Protein AF-A0A369XX04-F1 (afdb_monomer_lite)

Secondary structure (DSSP, 8-state):
----HHHHHHHHHHHHHHHHHHHHHSPTT-HHHHHHHHHHHHHHHHHHHHHHHHHHHHHH-TTTTBS---HHHHHHHHHHHHTT-S-GGGSTTGGG-PBP-HHHHHHIIIIIS-----HHHHHHHHHHHHHHHHHHHS-----HHHHHHHHTTHHHHHHHHHHHHHGGG---SSTHHHHHHHHHHHHHHHHHTT-HHHHHHHHHHHHHHHHHT----TTEEEEE--HHHHHHHHHHHHTTTPPEEEEETTS-EEEEEEEEEE-SSSEEEEEETTTTEEEEEEEEEEEEEE--TTSSBPPEEEEEEPP-HHHHHHTTTT-EE-TTS-EEEEEEEETTTTEEE--HHHHHHHHHHHHH-TT--PPSEEEEEEE-S-EEEEEEEETTSB-TT-TTHHHHTTTS-HHHHHHHHHTT-

Foldseek 3Di:
DDAALQRQLQVLLLQLVVLVVVLLPDDPPPPPSNVVSLLSNLQSNLSSLQSLLLVLLCVVPVVLFFPDCDPLVVVLVVQCVVVVPPDSCPGPSVVVTHTDDQVSSVCCCCPVVVDDDDPLLVVLSVVSVVVNCCSVPHPDDDDPVVSVVSVQCNLLLSLLVSCVSVPLSRDGSACQSVCVVCVVVLLVLCVVVVLVVLNVLSVLQNVLCNVLSNDHRAQAKDKFQDPVSLVSSVVSNLVDQFAKWKQFLVGDIARGWNDWDDPDPFKIWTAGPVQLEIEMAGFGIWMWGHHGSNALAWTKIWTWGAAQVVVCVVQVPAWDQDPVRWTKAKWKQAPVVRDIDSPRVVVCVLVCCVVPVPPDDRGDMGMYMYTRHTFRTMMMTGPPGDHPPCPCVSVVCRVPHPSRVSVVSSVVD

Radius of gyration: 26.52 Å; chains: 1; bounding box: 66×39×88 Å

Structure (mmCIF, N/CA/C/O backbone):
data_AF-A0A369XX04-F1
#
_entry.id   AF-A0A369XX04-F1
#
loop_
_atom_site.group_PDB
_atom_site.id
_atom_site.type_symbol
_atom_site.label_atom_id
_atom_site.label_alt_id
_atom_site.label_comp_id
_atom_site.label_asym_id
_atom_site.label_entity_id
_atom_site.label_seq_id
_atom_site.pdbx_PDB_ins_code
_atom_site.Cartn_x
_atom_site.Cartn_y
_atom_site.Cartn_z
_atom_site.occupancy
_atom_site.B_iso_or_equiv
_atom_site.auth_seq_id
_atom_site.auth_comp_id
_atom_site.auth_asym_id
_atom_site.auth_atom_id
_atom_site.pdbx_PDB_model_num
ATOM 1 N N . MET A 1 1 ? -19.950 14.919 29.749 1.00 70.44 1 MET A N 1
ATOM 2 C CA . MET A 1 1 ? -19.488 14.384 28.456 1.00 70.44 1 MET A CA 1
ATOM 3 C C . MET A 1 1 ? -19.490 12.869 28.565 1.00 70.44 1 MET A C 1
ATOM 5 O O . MET A 1 1 ? -19.047 12.365 29.591 1.00 70.44 1 MET A O 1
ATOM 9 N N . GLU A 1 2 ? -20.066 12.172 27.591 1.00 80.75 2 GLU A N 1
ATOM 10 C CA . GLU A 1 2 ? -20.037 10.709 27.475 1.00 80.75 2 GLU A CA 1
ATOM 11 C C . GLU A 1 2 ? -19.255 10.389 26.202 1.00 80.75 2 GLU A C 1
ATOM 13 O O . GLU A 1 2 ? -19.481 11.049 25.194 1.00 80.75 2 GLU A O 1
ATOM 18 N N . ILE A 1 3 ? -18.305 9.459 26.286 1.00 84.81 3 ILE A N 1
ATOM 19 C CA . ILE A 1 3 ? -17.488 9.005 25.157 1.00 84.81 3 ILE A CA 1
ATOM 20 C C . ILE A 1 3 ? -17.591 7.482 25.148 1.00 84.81 3 ILE A C 1
ATOM 22 O O . ILE A 1 3 ? -17.383 6.836 26.181 1.00 84.81 3 ILE A O 1
ATOM 26 N N . THR A 1 4 ? -17.980 6.915 24.014 1.00 89.19 4 THR A N 1
ATOM 27 C CA . THR A 1 4 ? -18.078 5.465 23.826 1.00 89.19 4 THR A CA 1
ATOM 28 C C . THR A 1 4 ? -16.695 4.829 23.651 1.00 89.19 4 THR A C 1
ATOM 30 O O . THR A 1 4 ? -15.701 5.519 23.427 1.00 89.19 4 THR A O 1
ATOM 33 N N . PHE A 1 5 ? -16.606 3.494 23.745 1.00 88.88 5 PHE A N 1
ATOM 34 C CA . PHE A 1 5 ? -15.356 2.796 23.414 1.00 88.88 5 PHE A CA 1
ATOM 35 C C . PHE A 1 5 ? -14.937 3.080 21.969 1.00 88.88 5 PHE A C 1
ATOM 37 O O . PHE A 1 5 ? -13.783 3.413 21.741 1.00 88.88 5 PHE A O 1
ATOM 44 N N . LEU A 1 6 ? -15.878 3.024 21.025 1.00 93.19 6 LEU A N 1
ATOM 45 C CA . LEU A 1 6 ? -15.615 3.292 19.616 1.00 93.19 6 LEU A CA 1
ATOM 46 C C . LEU A 1 6 ? -15.022 4.690 19.397 1.00 93.19 6 LEU A C 1
ATOM 48 O O . LEU A 1 6 ? -13.931 4.809 18.846 1.00 93.19 6 LEU A O 1
ATOM 52 N N . GLU A 1 7 ? -15.687 5.737 19.896 1.00 92.62 7 GLU A N 1
ATOM 53 C CA . GLU A 1 7 ? -15.216 7.122 19.749 1.00 92.62 7 GLU A CA 1
ATOM 54 C C . GLU A 1 7 ? -13.836 7.329 20.387 1.00 92.62 7 GLU A C 1
ATOM 56 O O . GLU A 1 7 ? -12.967 7.950 19.781 1.00 92.62 7 GLU A O 1
ATOM 61 N N . ASN A 1 8 ? -13.607 6.777 21.585 1.00 93.19 8 ASN A N 1
ATOM 62 C CA . ASN A 1 8 ? -12.323 6.906 22.278 1.00 93.19 8 ASN A CA 1
ATOM 63 C C . ASN A 1 8 ? -11.192 6.151 21.559 1.00 93.19 8 ASN A C 1
ATOM 65 O O . ASN A 1 8 ? -10.052 6.614 21.521 1.00 93.19 8 ASN A O 1
ATOM 69 N N . GLY A 1 9 ? -11.506 4.981 21.002 1.00 94.50 9 GLY A N 1
ATOM 70 C CA . GLY A 1 9 ? -10.568 4.160 20.246 1.00 94.50 9 GLY A CA 1
ATOM 71 C C . GLY A 1 9 ? -10.144 4.834 18.945 1.00 94.50 9 GLY A C 1
ATOM 72 O O . GLY A 1 9 ? -8.946 4.960 18.697 1.00 94.50 9 GLY A O 1
ATOM 73 N N . ILE A 1 10 ? -11.115 5.334 18.170 1.00 93.62 10 ILE A N 1
ATOM 74 C CA . ILE A 1 10 ? -10.869 6.074 16.923 1.00 93.62 10 ILE A CA 1
ATOM 75 C C . ILE A 1 10 ? -10.056 7.342 17.201 1.00 93.62 10 ILE A C 1
ATOM 77 O O . ILE A 1 10 ? -9.035 7.553 16.553 1.00 93.62 10 ILE A O 1
ATOM 81 N N . ASP A 1 11 ? -10.455 8.160 18.181 1.00 93.62 11 ASP A N 1
ATOM 82 C CA . ASP A 1 11 ? -9.743 9.402 18.522 1.00 93.62 11 ASP A CA 1
ATOM 83 C C . ASP A 1 11 ? -8.280 9.135 18.915 1.00 93.62 11 ASP A C 1
ATOM 85 O O . ASP A 1 11 ? -7.365 9.819 18.453 1.00 93.62 11 ASP A O 1
ATOM 89 N N . SER A 1 12 ? -8.037 8.094 19.715 1.00 95.31 12 SER A N 1
ATOM 90 C CA . SER A 1 12 ? -6.679 7.704 20.109 1.00 95.31 12 SER A CA 1
ATOM 91 C C . SER A 1 12 ? -5.861 7.221 18.912 1.00 95.31 12 SER A C 1
ATOM 93 O O . SER A 1 12 ? -4.722 7.645 18.728 1.00 95.31 12 SER A O 1
ATOM 95 N N . LEU A 1 13 ? -6.445 6.385 18.053 1.00 94.31 13 LEU A N 1
ATOM 96 C CA . LEU A 1 13 ? -5.760 5.884 16.867 1.00 94.31 13 LEU A CA 1
ATOM 97 C C . LEU A 1 13 ? -5.417 7.023 15.888 1.00 94.31 13 LEU A C 1
ATOM 99 O O . LEU A 1 13 ? -4.284 7.104 15.414 1.00 94.31 13 LEU A O 1
ATOM 103 N N . GLN A 1 14 ? -6.347 7.958 15.667 1.00 92.94 14 GLN A N 1
ATOM 104 C CA . GLN A 1 14 ? -6.144 9.153 14.839 1.00 92.94 14 GLN A CA 1
ATOM 105 C C . GLN A 1 14 ? -5.035 10.057 15.379 1.00 92.94 14 GLN A C 1
ATOM 107 O O . GLN A 1 14 ? -4.199 10.532 14.610 1.00 92.94 14 GLN A O 1
ATOM 112 N N . LYS A 1 15 ? -4.983 10.278 16.699 1.00 94.00 15 LYS A N 1
ATOM 113 C CA . LYS A 1 15 ? -3.892 11.033 17.333 1.00 94.00 15 LYS A CA 1
ATOM 114 C C . LYS A 1 15 ? -2.543 10.372 17.095 1.00 94.00 15 LYS A C 1
ATOM 116 O O . LYS A 1 15 ? -1.593 11.055 16.729 1.00 94.00 15 LYS A O 1
ATOM 121 N N . GLY A 1 16 ? -2.475 9.053 17.252 1.00 93.44 16 GLY A N 1
ATOM 122 C CA . GLY A 1 16 ? -1.255 8.298 17.002 1.00 93.44 16 GLY A CA 1
ATOM 123 C C . GLY A 1 16 ? -0.792 8.373 15.546 1.00 93.44 16 GLY A C 1
ATOM 124 O O . GLY A 1 16 ? 0.386 8.603 15.286 1.00 93.44 16 GLY A O 1
ATOM 125 N N . PHE A 1 17 ? -1.724 8.269 14.597 1.00 89.88 17 PHE A N 1
ATOM 126 C CA . PHE A 1 17 ? -1.433 8.428 13.172 1.00 89.88 17 PHE A CA 1
ATOM 127 C C . PHE A 1 17 ? -0.951 9.840 12.829 1.00 89.88 17 PHE A C 1
ATOM 129 O O . PHE A 1 17 ? 0.031 10.014 12.110 1.00 89.88 17 PHE A O 1
ATOM 136 N N . LYS A 1 18 ? -1.598 10.863 13.394 1.00 90.00 18 LYS A N 1
ATOM 137 C CA . LYS A 1 18 ? -1.183 12.255 13.229 1.00 90.00 18 LYS A CA 1
ATOM 138 C C . LYS A 1 18 ? 0.243 12.479 13.738 1.00 90.00 18 LYS A C 1
ATOM 140 O O . LYS A 1 18 ? 1.040 13.069 13.017 1.00 90.00 18 LYS A O 1
ATOM 145 N N . SER A 1 19 ? 0.582 11.968 14.923 1.00 91.44 19 SER A N 1
ATOM 146 C CA . SER A 1 19 ? 1.944 12.055 15.466 1.00 91.44 19 SER A CA 1
ATOM 147 C C . SER A 1 19 ? 2.976 11.350 14.579 1.00 91.44 19 SER A C 1
ATOM 149 O O . SER A 1 19 ? 4.084 11.860 14.414 1.00 91.44 19 SER A O 1
ATOM 151 N N . LEU A 1 20 ? 2.619 10.218 13.961 1.00 89.75 20 LEU A N 1
ATOM 152 C CA . LEU A 1 20 ? 3.497 9.520 13.018 1.00 89.75 20 LEU A CA 1
ATOM 153 C C . LEU A 1 20 ? 3.725 10.340 11.742 1.00 89.75 20 LEU A C 1
ATOM 155 O O . LEU A 1 20 ? 4.869 10.525 11.338 1.00 89.75 20 LEU A O 1
ATOM 159 N N . ASN A 1 21 ? 2.662 10.895 11.159 1.00 85.19 21 ASN A N 1
ATOM 160 C CA . ASN A 1 21 ? 2.768 11.752 9.976 1.00 85.19 21 ASN A CA 1
ATOM 161 C C . ASN A 1 21 ? 3.596 13.012 10.258 1.00 85.19 21 ASN A C 1
ATOM 163 O O . ASN A 1 21 ? 4.432 13.402 9.447 1.00 85.19 21 ASN A O 1
ATOM 167 N N . GLU A 1 22 ? 3.389 13.643 11.416 1.00 87.19 22 GLU A N 1
ATOM 168 C CA . GLU A 1 22 ? 4.193 14.787 11.853 1.00 87.19 22 GLU A CA 1
ATOM 169 C C . GLU A 1 22 ? 5.666 14.396 12.006 1.00 87.19 22 GLU A C 1
ATOM 171 O O . GLU A 1 22 ? 6.537 15.136 11.553 1.00 87.19 22 GLU A O 1
ATOM 176 N N . TYR A 1 23 ? 5.963 13.218 12.566 1.00 86.44 23 TYR A N 1
ATOM 177 C CA . TYR A 1 23 ? 7.332 12.706 12.655 1.00 86.44 23 TYR A CA 1
ATOM 178 C C . TYR A 1 23 ? 7.975 12.550 11.270 1.00 86.44 23 TYR A C 1
ATOM 180 O O . TYR A 1 23 ? 9.098 13.017 11.059 1.00 86.44 23 TYR A O 1
ATOM 188 N N . GLU A 1 24 ? 7.263 11.948 10.315 1.00 80.69 24 GLU A N 1
ATOM 189 C CA . GLU A 1 24 ? 7.768 11.731 8.957 1.00 80.69 24 GLU A CA 1
ATOM 190 C C . GLU A 1 24 ? 8.077 13.045 8.231 1.00 80.69 24 GLU A C 1
ATOM 192 O O . GLU A 1 24 ? 8.976 13.083 7.389 1.00 80.69 24 GLU A O 1
ATOM 197 N N . GLN A 1 25 ? 7.379 14.135 8.553 1.00 78.00 25 GLN A N 1
ATOM 198 C CA . GLN A 1 25 ? 7.584 15.449 7.936 1.00 78.00 25 GLN A CA 1
ATOM 199 C C . GLN A 1 25 ? 8.830 16.191 8.448 1.00 78.00 25 GLN A C 1
ATOM 201 O O . GLN A 1 25 ? 9.303 17.114 7.779 1.00 78.00 25 GLN A O 1
ATOM 206 N N . ILE A 1 26 ? 9.399 15.803 9.593 1.00 79.25 26 ILE A N 1
ATOM 207 C CA . ILE A 1 26 ? 10.545 16.510 10.176 1.00 79.25 26 ILE A CA 1
ATOM 208 C C . ILE A 1 26 ? 11.844 16.147 9.439 1.00 79.25 26 ILE A C 1
ATOM 210 O O . ILE A 1 26 ? 12.286 14.993 9.426 1.00 79.25 26 ILE A O 1
ATOM 214 N N . ARG A 1 27 ? 12.523 17.169 8.900 1.00 65.44 27 ARG A N 1
ATOM 215 C CA . ARG A 1 27 ? 13.837 17.044 8.242 1.00 65.44 27 ARG A CA 1
ATOM 216 C C . ARG A 1 27 ? 14.914 16.500 9.193 1.00 65.44 27 ARG A C 1
ATOM 218 O O . ARG A 1 27 ? 14.818 16.610 10.416 1.00 65.44 27 ARG A O 1
ATOM 225 N N . GLU A 1 28 ? 15.956 15.882 8.646 1.00 58.34 28 GLU A N 1
ATOM 226 C CA . GLU A 1 28 ? 17.110 15.438 9.438 1.00 58.34 28 GLU A CA 1
ATOM 227 C C . GLU A 1 28 ? 17.780 16.635 10.148 1.00 58.34 28 GLU A C 1
ATOM 229 O O . GLU A 1 28 ? 18.078 17.645 9.515 1.00 58.34 28 GLU A O 1
ATOM 234 N N . GLY A 1 29 ? 17.979 16.542 11.473 1.00 56.38 29 GLY A N 1
ATOM 235 C CA . GLY A 1 29 ? 18.641 17.574 12.294 1.00 56.38 29 GLY A CA 1
ATOM 236 C C . GLY A 1 29 ? 17.810 18.167 13.446 1.00 56.38 29 GLY A C 1
ATOM 237 O O . GLY A 1 29 ? 18.384 18.680 14.407 1.00 56.38 29 GLY A O 1
ATOM 238 N N . GLU A 1 30 ? 16.477 18.049 13.430 1.00 59.41 30 GLU A N 1
ATOM 239 C CA . GLU A 1 30 ? 15.591 18.549 14.501 1.00 59.41 30 GLU A CA 1
ATOM 240 C C . GLU A 1 30 ? 15.274 17.458 15.548 1.00 59.41 30 GLU A C 1
ATOM 242 O O . GLU A 1 30 ? 14.186 16.890 15.598 1.00 59.41 30 GLU A O 1
ATOM 247 N N . ASN A 1 31 ? 16.252 17.122 16.395 1.00 61.59 31 ASN A N 1
ATOM 248 C CA . ASN A 1 31 ? 16.227 15.857 17.151 1.00 61.59 31 ASN A CA 1
ATOM 249 C C . ASN A 1 31 ? 15.277 15.773 18.361 1.00 61.59 31 ASN A C 1
ATOM 251 O O . ASN A 1 31 ? 14.826 14.680 18.692 1.00 61.59 31 ASN A O 1
ATOM 255 N N . LYS A 1 32 ? 14.974 16.865 19.078 1.00 62.94 32 LYS A N 1
ATOM 256 C CA . LYS A 1 32 ? 14.253 16.731 20.367 1.00 62.94 32 LYS A CA 1
ATOM 257 C C . LYS A 1 32 ? 12.754 16.466 20.219 1.00 62.94 32 LYS A C 1
ATOM 259 O O . LYS A 1 32 ? 12.211 15.711 21.016 1.00 62.94 32 LYS A O 1
ATOM 264 N N . ASN A 1 33 ? 12.097 17.041 19.213 1.00 73.25 33 ASN A N 1
ATOM 265 C CA . ASN A 1 33 ? 10.654 16.855 19.018 1.00 73.25 33 ASN A CA 1
ATOM 266 C C . ASN A 1 33 ? 10.317 15.498 18.379 1.00 73.25 33 ASN A C 1
ATOM 268 O O . ASN A 1 33 ? 9.265 14.940 18.677 1.00 73.25 33 ASN A O 1
ATOM 272 N N . LYS A 1 34 ? 11.233 14.920 17.585 1.00 80.56 34 LYS A N 1
ATOM 273 C CA . LYS A 1 34 ? 11.054 13.612 16.930 1.00 80.56 34 LYS A CA 1
ATOM 274 C C . LYS A 1 34 ? 10.765 12.480 17.912 1.00 80.56 34 LYS A C 1
ATOM 276 O O . LYS A 1 34 ? 9.828 11.714 17.711 1.00 80.56 34 LYS A O 1
ATOM 281 N N . PHE A 1 35 ? 11.534 12.404 18.998 1.00 81.12 35 PHE A N 1
ATOM 282 C CA . PHE A 1 35 ? 11.349 11.358 20.003 1.00 81.12 35 PHE A CA 1
ATOM 283 C C . PHE A 1 35 ? 9.977 11.444 20.684 1.00 81.12 35 PHE A C 1
ATOM 285 O O . PHE A 1 35 ? 9.322 10.422 20.876 1.00 81.12 35 PHE A O 1
ATOM 292 N N . PHE A 1 36 ? 9.529 12.655 21.036 1.00 85.75 36 PHE A N 1
ATOM 293 C CA . PHE A 1 36 ? 8.216 12.839 21.657 1.00 85.75 36 PHE A CA 1
ATOM 294 C C . PHE A 1 36 ? 7.084 12.453 20.707 1.00 85.75 36 PHE A C 1
ATOM 296 O O . PHE A 1 36 ? 6.158 11.781 21.145 1.00 85.75 36 PHE A O 1
ATOM 303 N N . LEU A 1 37 ? 7.207 12.766 19.415 1.00 89.56 37 LEU A N 1
ATOM 304 C CA . LEU A 1 37 ? 6.235 12.334 18.412 1.00 89.56 37 LEU A CA 1
ATOM 305 C C . LEU A 1 37 ? 6.173 10.811 18.295 1.00 89.56 37 LEU A C 1
ATOM 307 O O . LEU A 1 37 ? 5.086 10.257 18.370 1.00 89.56 37 LEU A O 1
ATOM 311 N N . LEU A 1 38 ? 7.310 10.113 18.204 1.00 88.75 38 LEU A N 1
ATOM 312 C CA . LEU A 1 38 ? 7.316 8.642 18.165 1.00 88.75 38 LEU A CA 1
ATOM 313 C C . LEU A 1 38 ? 6.755 8.014 19.446 1.00 88.75 38 LEU A C 1
ATOM 315 O O . LEU A 1 38 ? 6.043 7.008 19.394 1.00 88.75 38 LEU A O 1
ATOM 319 N N . LYS A 1 39 ? 7.047 8.612 20.603 1.00 89.88 39 LYS A N 1
ATOM 320 C CA . LYS A 1 39 ? 6.454 8.210 21.880 1.00 89.88 39 LYS A CA 1
ATOM 321 C C . LYS A 1 39 ? 4.934 8.367 21.856 1.00 89.88 39 LYS A C 1
ATOM 323 O O . LYS A 1 39 ? 4.229 7.430 22.231 1.00 89.88 39 LYS A O 1
ATOM 328 N N . ASP A 1 40 ? 4.442 9.521 21.420 1.00 92.25 40 ASP A N 1
ATOM 329 C CA . ASP A 1 40 ? 3.011 9.799 21.332 1.00 92.25 40 ASP A CA 1
ATOM 330 C C . ASP A 1 40 ? 2.340 8.860 20.326 1.00 92.25 40 ASP A C 1
ATOM 332 O O . ASP A 1 40 ? 1.287 8.303 20.629 1.00 92.25 40 ASP A O 1
ATOM 336 N N . THR A 1 41 ? 2.984 8.584 19.192 1.00 93.62 41 THR A N 1
ATOM 337 C CA . THR A 1 41 ? 2.561 7.574 18.217 1.00 93.62 41 THR A CA 1
ATOM 338 C C . THR A 1 41 ? 2.356 6.215 18.882 1.00 93.62 41 THR A C 1
ATOM 340 O O . THR A 1 41 ? 1.266 5.651 18.805 1.00 93.62 41 THR A O 1
ATOM 343 N N . ILE A 1 42 ? 3.363 5.695 19.590 1.00 94.25 42 ILE A N 1
ATOM 344 C CA . ILE A 1 42 ? 3.289 4.373 20.230 1.00 94.25 42 ILE A CA 1
ATOM 345 C C . ILE A 1 42 ? 2.191 4.329 21.294 1.00 94.25 42 ILE A C 1
ATOM 347 O O . ILE A 1 42 ? 1.386 3.398 21.300 1.00 94.25 42 ILE A O 1
ATOM 351 N N . ILE A 1 43 ? 2.129 5.329 22.177 1.00 94.94 43 ILE A N 1
ATOM 352 C CA . ILE A 1 43 ? 1.146 5.371 23.268 1.00 94.94 43 ILE A CA 1
ATOM 353 C C . ILE A 1 43 ? -0.278 5.441 22.712 1.00 94.94 43 ILE A C 1
ATOM 355 O O . ILE A 1 43 ? -1.143 4.670 23.136 1.00 94.94 43 ILE A O 1
ATOM 359 N N . ASN A 1 44 ? -0.518 6.345 21.763 1.00 96.44 44 ASN A N 1
ATOM 360 C CA . ASN A 1 44 ? -1.848 6.593 21.222 1.00 96.44 44 ASN A CA 1
ATOM 361 C C . ASN A 1 44 ? -2.326 5.440 20.329 1.00 96.44 44 ASN A C 1
ATOM 363 O O . ASN A 1 44 ? -3.471 5.014 20.472 1.00 96.44 44 ASN A O 1
ATOM 367 N N . ILE A 1 45 ? -1.460 4.865 19.481 1.00 96.56 45 ILE A N 1
ATOM 368 C CA . ILE A 1 45 ? -1.819 3.702 18.650 1.00 96.56 45 ILE A CA 1
ATOM 369 C C . ILE A 1 45 ? -2.082 2.478 19.525 1.00 96.56 45 ILE A C 1
ATOM 371 O O . ILE A 1 45 ? -3.105 1.818 19.353 1.00 96.56 45 ILE A O 1
ATOM 375 N N . HIS A 1 46 ? -1.212 2.191 20.499 1.00 97.19 46 HIS A N 1
ATOM 376 C CA . HIS A 1 46 ? -1.429 1.082 21.429 1.00 97.19 46 HIS A CA 1
ATOM 377 C C . HIS A 1 46 ? -2.769 1.230 22.155 1.00 97.19 46 HIS A C 1
ATOM 379 O O . HIS A 1 46 ? -3.546 0.278 22.231 1.00 97.19 46 HIS A O 1
ATOM 385 N N . HIS A 1 47 ? -3.058 2.421 22.689 1.00 96.81 47 HIS A N 1
ATOM 386 C CA . HIS A 1 47 ? -4.316 2.674 23.383 1.00 96.81 47 HIS A CA 1
ATOM 387 C C . HIS A 1 47 ? -5.529 2.568 22.449 1.00 96.81 47 HIS A C 1
ATOM 389 O O . HIS A 1 47 ? -6.512 1.924 22.811 1.00 96.81 47 HIS A O 1
ATOM 395 N N . GLY A 1 48 ? -5.452 3.139 21.243 1.00 97.25 48 GLY A N 1
ATOM 396 C CA . GLY A 1 48 ? -6.509 3.044 20.236 1.00 97.25 48 GLY A CA 1
ATOM 397 C C . GLY A 1 48 ? -6.839 1.594 19.894 1.00 97.25 48 GLY A C 1
ATOM 398 O O . GLY A 1 48 ? -7.997 1.190 19.997 1.00 97.25 48 GLY A O 1
ATOM 399 N N . ILE A 1 49 ? -5.816 0.784 19.605 1.00 97.69 49 ILE A N 1
ATOM 400 C CA . ILE A 1 49 ? -5.972 -0.648 19.323 1.00 97.69 49 ILE A CA 1
ATOM 401 C C . ILE A 1 49 ? -6.584 -1.381 20.529 1.00 97.69 49 ILE A C 1
ATOM 403 O O . ILE A 1 49 ? -7.541 -2.129 20.352 1.00 97.69 49 ILE A O 1
ATOM 407 N N . GLU A 1 50 ? -6.109 -1.137 21.759 1.00 97.81 50 GLU A N 1
ATOM 408 C CA . GLU A 1 50 ? -6.677 -1.741 22.980 1.00 97.81 50 GLU A CA 1
ATOM 409 C C . GLU A 1 50 ? -8.185 -1.496 23.094 1.00 97.81 50 GLU A C 1
ATOM 411 O O . GLU A 1 50 ? -8.975 -2.404 23.361 1.00 97.81 50 GLU A O 1
ATOM 416 N N . ILE A 1 51 ? -8.581 -0.238 22.918 1.00 97.38 51 ILE A N 1
ATOM 417 C CA . ILE A 1 51 ? -9.953 0.207 23.109 1.00 97.38 51 ILE A CA 1
ATOM 418 C C . ILE A 1 51 ? -10.866 -0.334 22.006 1.00 97.38 51 ILE A C 1
ATOM 420 O O . ILE A 1 51 ? -11.977 -0.775 22.309 1.00 97.38 51 ILE A O 1
ATOM 424 N N . LEU A 1 52 ? -10.401 -0.358 20.757 1.00 97.75 52 LEU A N 1
ATOM 425 C CA . LEU A 1 52 ? -11.152 -0.924 19.636 1.00 97.75 52 LEU A CA 1
ATOM 426 C C . LEU A 1 52 ? -11.282 -2.449 19.753 1.00 97.75 52 LEU A C 1
ATOM 428 O O . LEU A 1 52 ? -12.372 -2.980 19.555 1.00 97.75 52 LEU A O 1
ATOM 432 N N . MET A 1 53 ? -10.239 -3.160 20.194 1.00 98.00 53 MET A N 1
ATOM 433 C CA . MET A 1 53 ? -10.348 -4.591 20.510 1.00 98.00 53 MET A CA 1
ATOM 434 C C . MET A 1 53 ? -11.377 -4.849 21.619 1.00 98.00 53 MET A C 1
ATOM 436 O O . MET A 1 53 ? -12.202 -5.753 21.507 1.00 98.00 53 MET A O 1
ATOM 440 N N . LYS A 1 54 ? -11.392 -4.022 22.674 1.00 97.25 54 LYS A N 1
ATOM 441 C CA . LYS A 1 54 ? -12.411 -4.098 23.737 1.00 97.25 54 LYS A CA 1
ATOM 442 C C . LYS A 1 54 ? -13.817 -3.807 23.229 1.00 97.25 54 LYS A C 1
ATOM 444 O O . LYS A 1 54 ? -14.768 -4.393 23.743 1.00 97.25 54 LYS A O 1
ATOM 449 N N . HIS A 1 55 ? -13.963 -2.906 22.263 1.00 96.44 55 HIS A N 1
ATOM 450 C CA . HIS A 1 55 ? -15.248 -2.645 21.630 1.00 96.44 55 HIS A CA 1
ATOM 451 C C . HIS A 1 55 ? -15.758 -3.882 20.888 1.00 96.44 55 HIS A C 1
ATOM 453 O O . HIS A 1 55 ? -16.881 -4.295 21.163 1.00 96.44 55 HIS A O 1
ATOM 459 N N . ILE A 1 56 ? -14.915 -4.520 20.071 1.00 97.31 56 ILE A N 1
ATOM 460 C CA . ILE A 1 56 ? -15.266 -5.762 19.365 1.00 97.31 56 ILE A CA 1
ATOM 461 C C . ILE A 1 56 ? -15.631 -6.864 20.368 1.00 97.31 56 ILE A C 1
ATOM 463 O O . ILE A 1 56 ? -16.699 -7.459 20.276 1.00 97.31 56 ILE A O 1
ATOM 467 N N . LEU A 1 57 ? -14.811 -7.076 21.406 1.00 97.31 57 LEU A N 1
ATOM 468 C CA . LEU A 1 57 ? -15.109 -8.061 22.454 1.00 97.31 57 LEU A CA 1
ATOM 469 C C . LEU A 1 57 ? -16.451 -7.805 23.143 1.00 97.31 57 LEU A C 1
ATOM 471 O O . LEU A 1 57 ? -17.150 -8.751 23.490 1.00 97.31 57 LEU A O 1
ATOM 475 N N . LYS A 1 58 ? -16.799 -6.537 23.385 1.00 94.69 58 LYS A N 1
ATOM 476 C CA . LYS A 1 58 ? -18.072 -6.162 24.008 1.00 94.69 58 LYS A CA 1
ATOM 477 C C . LYS A 1 58 ? -19.260 -6.521 23.116 1.00 94.69 58 LYS A C 1
ATOM 479 O O . LYS A 1 58 ? -20.293 -6.915 23.661 1.00 94.69 58 LYS A O 1
ATOM 484 N N . ASP A 1 59 ? -19.110 -6.341 21.809 1.00 93.94 59 ASP A N 1
ATOM 485 C CA . ASP A 1 59 ? -20.159 -6.600 20.825 1.00 93.94 59 ASP A CA 1
ATOM 486 C C . ASP A 1 59 ? -20.361 -8.108 20.621 1.00 93.9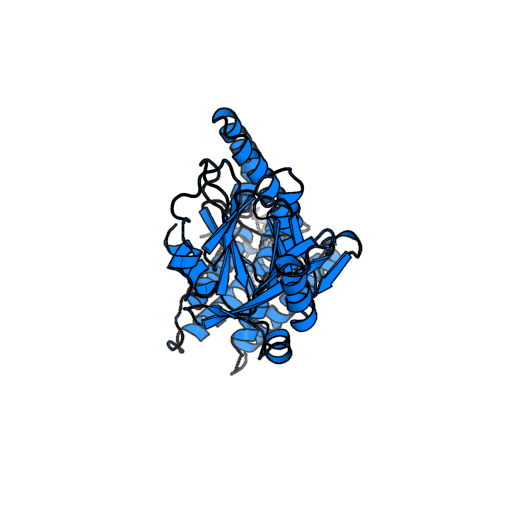4 59 ASP A C 1
ATOM 488 O O . ASP A 1 59 ? -21.505 -8.557 20.569 1.00 93.94 59 ASP A O 1
ATOM 492 N N . GLU A 1 60 ? -19.281 -8.896 20.665 1.00 94.81 60 GLU A N 1
ATOM 493 C CA . GLU A 1 60 ? -19.333 -10.366 20.736 1.00 94.81 60 GLU A CA 1
ATOM 494 C C . GLU A 1 60 ? -19.995 -10.851 22.034 1.00 94.81 60 GLU A C 1
ATOM 496 O O . GLU A 1 60 ? -20.927 -11.661 22.051 1.00 94.81 60 GLU A O 1
ATOM 501 N N . SER A 1 61 ? -19.524 -10.347 23.176 1.00 93.56 61 SER A N 1
ATOM 502 C CA . SER A 1 61 ? -20.144 -10.606 24.467 1.00 93.56 61 SER A CA 1
ATOM 503 C C . SER A 1 61 ? -19.721 -9.574 25.514 1.00 93.56 61 SER A C 1
ATOM 505 O O . SER A 1 61 ? -18.536 -9.468 25.846 1.00 93.56 61 SER A O 1
ATOM 507 N N . PRO A 1 62 ? -20.672 -8.911 26.201 1.00 89.56 62 PRO A N 1
ATOM 508 C CA . PRO A 1 62 ? -20.352 -7.916 27.223 1.00 89.56 62 PRO A CA 1
ATOM 509 C C . PRO A 1 62 ? -19.474 -8.422 28.374 1.00 89.56 62 PRO A C 1
ATOM 511 O O . PRO A 1 62 ? -18.950 -7.605 29.122 1.00 89.56 62 PRO A O 1
ATOM 514 N N . TYR A 1 63 ? -19.338 -9.739 28.563 1.00 91.31 63 TYR A N 1
ATOM 515 C CA . TYR A 1 63 ? -18.514 -10.335 29.616 1.00 91.31 63 TYR A CA 1
ATOM 516 C C . TYR A 1 63 ? -17.033 -10.456 29.247 1.00 91.31 63 TYR A C 1
ATOM 518 O O . TYR A 1 63 ? -16.191 -10.518 30.144 1.00 91.31 63 TYR A O 1
ATOM 526 N N . LEU A 1 64 ? -16.705 -10.460 27.953 1.00 95.06 64 LEU A N 1
ATOM 527 C CA . LEU A 1 64 ? -15.340 -10.661 27.469 1.00 95.06 64 LEU A CA 1
ATOM 528 C C . LEU A 1 64 ? -14.420 -9.471 27.744 1.00 95.06 64 LEU A C 1
ATOM 530 O O . LEU A 1 64 ? -13.204 -9.628 27.703 1.00 95.06 64 LEU A O 1
ATOM 534 N N . ILE A 1 65 ? -14.967 -8.303 28.084 1.00 94.56 65 ILE A N 1
ATOM 535 C CA . ILE A 1 65 ? -14.164 -7.112 28.388 1.00 94.56 65 ILE A CA 1
ATOM 536 C C . ILE A 1 65 ? -13.629 -7.076 29.819 1.00 94.56 65 ILE A C 1
ATOM 538 O O . ILE A 1 65 ? -12.799 -6.222 30.122 1.00 94.56 65 ILE A O 1
ATOM 542 N N . TYR A 1 66 ? -14.100 -7.946 30.718 1.00 94.50 66 TYR A N 1
ATOM 543 C CA . TYR A 1 66 ? -13.671 -7.941 32.119 1.00 94.50 66 TYR A CA 1
ATOM 544 C C . TYR A 1 66 ? -12.529 -8.924 32.336 1.00 94.50 66 TYR A C 1
ATOM 546 O O . TYR A 1 66 ? -12.596 -10.066 31.875 1.00 94.50 66 TYR A O 1
ATOM 554 N N . SER A 1 67 ? -11.509 -8.513 33.090 1.00 91.69 67 SER A N 1
ATOM 555 C CA . SER A 1 67 ? -10.405 -9.413 33.442 1.00 91.69 67 SER A CA 1
ATOM 556 C C . SER A 1 67 ? -10.926 -10.617 34.235 1.00 91.69 67 SER A C 1
ATOM 558 O O . SER A 1 67 ? -10.610 -11.758 33.907 1.00 91.69 67 SER A O 1
ATOM 560 N N . GLN A 1 68 ? -11.818 -10.376 35.205 1.00 90.44 68 GLN A N 1
ATOM 561 C CA . GLN A 1 68 ? -12.512 -11.406 35.981 1.00 90.44 68 GLN A CA 1
ATOM 562 C C . GLN A 1 68 ? -13.969 -11.022 36.282 1.00 90.44 68 GLN A C 1
ATOM 564 O O . GLN A 1 68 ? -14.283 -9.861 36.544 1.00 90.44 68 GLN A O 1
ATOM 569 N N . ILE A 1 69 ? -14.869 -12.015 36.324 1.00 91.31 69 ILE A N 1
ATOM 570 C CA . ILE A 1 69 ? -16.270 -11.829 36.748 1.00 91.31 69 ILE A CA 1
ATOM 571 C C . ILE A 1 69 ? -16.364 -11.951 38.277 1.00 91.31 69 ILE A C 1
ATOM 573 O O . ILE A 1 69 ? -16.872 -12.929 38.840 1.00 91.31 69 ILE A O 1
ATOM 577 N N . ASP A 1 70 ? -15.839 -10.938 38.958 1.00 91.94 70 ASP A N 1
ATOM 578 C CA . ASP A 1 70 ? -15.751 -10.873 40.413 1.00 91.94 70 ASP A CA 1
ATOM 579 C C . ASP A 1 70 ? -17.053 -10.360 41.077 1.00 91.94 70 ASP A C 1
ATOM 581 O O . ASP A 1 70 ? -18.112 -10.202 40.455 1.00 91.94 70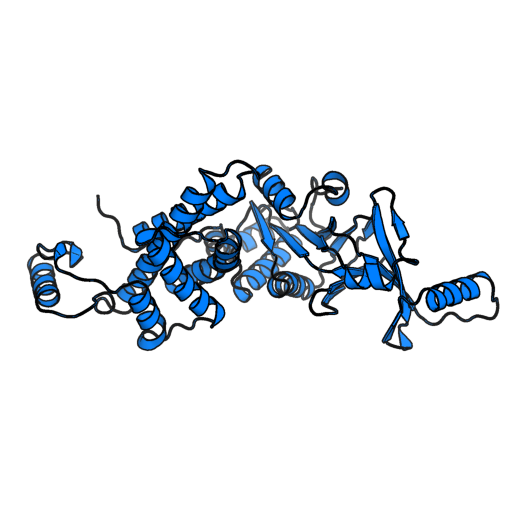 ASP A O 1
ATOM 585 N N . ARG A 1 71 ? -16.999 -10.104 42.391 1.00 92.94 71 ARG A N 1
ATOM 586 C CA . ARG A 1 71 ? -18.132 -9.531 43.135 1.00 92.94 71 ARG A CA 1
ATOM 587 C C . ARG A 1 71 ? -18.483 -8.115 42.665 1.00 92.94 71 ARG A C 1
ATOM 589 O O . ARG A 1 71 ? -19.666 -7.766 42.697 1.00 92.94 71 ARG A O 1
ATOM 596 N N . ASN A 1 72 ? -17.503 -7.312 42.251 1.00 93.12 72 ASN A N 1
ATOM 597 C CA . ASN A 1 72 ? -17.723 -5.939 41.799 1.00 93.12 72 ASN A CA 1
ATOM 598 C C . ASN A 1 72 ? -18.496 -5.918 40.479 1.00 93.12 72 ASN A C 1
ATOM 600 O O . ASN A 1 72 ? -19.503 -5.220 40.394 1.00 93.12 72 ASN A O 1
ATOM 604 N N . VAL A 1 73 ? -18.108 -6.741 39.501 1.00 91.38 73 VAL A N 1
ATOM 605 C CA . VAL A 1 73 ? -18.820 -6.878 38.219 1.00 91.38 73 VAL A CA 1
ATOM 606 C C . VAL A 1 73 ? -20.255 -7.357 38.449 1.00 91.38 73 VAL A C 1
ATOM 608 O O . VAL A 1 73 ? -21.205 -6.749 37.953 1.00 91.38 73 VAL A O 1
ATOM 611 N N . LYS A 1 74 ? -20.453 -8.400 39.269 1.00 93.62 74 LYS A N 1
ATOM 612 C CA . LYS A 1 74 ? -21.797 -8.924 39.588 1.00 93.62 74 LYS A CA 1
ATOM 613 C C . LYS A 1 74 ? -22.690 -7.862 40.236 1.00 93.62 74 LYS A C 1
ATOM 615 O O . LYS A 1 74 ? -23.843 -7.701 39.836 1.00 93.62 74 LYS A O 1
ATOM 620 N N . SER A 1 75 ? -22.149 -7.128 41.209 1.00 93.88 75 SER A N 1
ATOM 621 C CA . SER A 1 75 ? -22.872 -6.068 41.925 1.00 93.88 75 SER A CA 1
ATOM 622 C C . SER A 1 75 ? -23.139 -4.861 41.017 1.00 93.88 75 SER A C 1
ATOM 624 O O . SER A 1 75 ? -24.223 -4.285 41.061 1.00 93.88 75 SER A O 1
ATOM 626 N N . GLY A 1 76 ? -22.201 -4.530 40.123 1.00 92.69 76 GLY A N 1
ATOM 627 C CA . GLY A 1 76 ? -22.368 -3.498 39.102 1.00 92.69 76 GLY A CA 1
ATOM 628 C C . GLY A 1 76 ? -23.516 -3.823 38.148 1.00 92.69 76 GLY A C 1
ATOM 629 O O . GLY A 1 76 ? -24.383 -2.985 37.931 1.00 92.69 76 GLY A O 1
ATOM 630 N N . TYR A 1 77 ? -23.614 -5.058 37.645 1.00 92.81 77 TYR A N 1
ATOM 631 C CA . TYR A 1 77 ? -24.750 -5.466 36.805 1.00 92.81 77 TYR A CA 1
ATOM 632 C C . TYR A 1 77 ? -26.093 -5.451 37.550 1.00 92.81 77 TYR A C 1
ATOM 634 O O . TYR A 1 77 ? -27.127 -5.161 36.943 1.00 92.81 77 TYR A O 1
ATOM 642 N N . GLN A 1 78 ? -26.110 -5.759 38.852 1.00 93.94 78 GLN A N 1
ATOM 643 C CA . GLN A 1 78 ? -27.318 -5.616 39.671 1.00 93.94 78 GLN A CA 1
ATOM 644 C C . GLN A 1 78 ? -27.747 -4.148 39.767 1.00 93.94 78 GLN A C 1
ATOM 646 O O . GLN A 1 78 ? -28.901 -3.839 39.475 1.00 93.94 78 GLN A O 1
ATOM 651 N N . GLU A 1 79 ? -26.815 -3.250 40.096 1.00 94.38 79 GLU A N 1
ATOM 652 C CA . GLU A 1 79 ? -27.069 -1.808 40.158 1.00 94.38 79 GLU A CA 1
ATOM 653 C C . GLU A 1 79 ? -27.528 -1.258 38.800 1.00 94.38 79 GLU A C 1
ATOM 655 O O . GLU A 1 79 ? -28.513 -0.524 38.731 1.00 94.38 79 GLU A O 1
ATOM 660 N N . MET A 1 80 ? -26.861 -1.658 37.713 1.00 94.00 80 MET A N 1
ATOM 661 C CA . MET A 1 80 ? -27.188 -1.256 36.345 1.00 94.00 80 MET A CA 1
ATOM 662 C C . MET A 1 80 ? -28.642 -1.595 35.998 1.00 94.00 80 MET A C 1
ATOM 664 O O . MET A 1 80 ? -29.365 -0.736 35.498 1.00 94.00 80 MET A O 1
ATOM 668 N N . ARG A 1 81 ? -29.100 -2.813 36.325 1.00 94.44 81 ARG A N 1
ATOM 669 C CA . ARG A 1 81 ? -30.494 -3.236 36.107 1.00 94.44 81 ARG A CA 1
ATOM 670 C C . ARG A 1 81 ? -31.481 -2.487 37.001 1.00 94.44 81 ARG A C 1
ATOM 672 O O . ARG A 1 81 ? -32.509 -2.035 36.510 1.00 94.44 81 ARG A O 1
ATOM 679 N N . GLN A 1 82 ? -31.169 -2.328 38.288 1.00 95.19 82 GLN A N 1
ATOM 680 C CA . GLN A 1 82 ? -32.037 -1.627 39.244 1.00 95.19 82 GLN A CA 1
ATOM 681 C C . GLN A 1 82 ? -32.246 -0.157 38.864 1.00 95.19 82 GLN A C 1
ATOM 683 O O . GLN A 1 82 ? -33.363 0.349 38.932 1.00 95.19 82 GLN A O 1
ATOM 688 N N . LYS A 1 83 ? -31.177 0.516 38.427 1.00 94.69 83 LYS A N 1
ATOM 689 C CA . LYS A 1 83 ? -31.189 1.929 38.030 1.00 94.69 83 LYS A CA 1
ATOM 690 C C . LYS A 1 83 ? -31.475 2.150 36.539 1.00 94.69 83 LYS A C 1
ATOM 692 O O . LYS A 1 83 ? -31.442 3.293 36.096 1.00 94.69 83 LYS A O 1
ATOM 697 N N . LYS A 1 84 ? -31.740 1.085 35.768 1.00 92.94 84 LYS A N 1
ATOM 698 C CA . LYS A 1 84 ? -31.951 1.117 34.305 1.00 92.94 84 LYS A CA 1
ATOM 699 C C . LYS A 1 84 ? -30.852 1.884 33.550 1.00 92.94 84 LYS A C 1
ATOM 701 O O . LYS A 1 84 ? -31.128 2.651 32.632 1.00 92.94 84 LYS A O 1
ATOM 706 N N . LEU A 1 85 ? -29.600 1.694 33.960 1.00 90.38 85 LEU A N 1
ATOM 707 C CA . LEU A 1 85 ? -28.442 2.296 33.303 1.00 90.38 85 LEU A CA 1
ATOM 708 C C . LEU A 1 85 ? -28.103 1.515 32.028 1.00 90.38 85 LEU A C 1
ATOM 710 O O . LEU A 1 85 ? -28.232 0.294 31.985 1.00 90.38 85 LEU A O 1
ATOM 714 N N . ASN A 1 86 ? -27.611 2.213 31.007 1.00 86.50 86 ASN A N 1
ATOM 715 C CA . ASN A 1 86 ? -27.219 1.618 29.724 1.00 86.50 86 ASN A CA 1
ATOM 716 C C . ASN A 1 86 ? -25.784 1.048 29.715 1.00 86.50 86 ASN A C 1
ATOM 718 O O . ASN A 1 86 ? -25.344 0.512 28.703 1.00 86.50 86 ASN A O 1
ATOM 722 N N . SER A 1 87 ? -25.032 1.182 30.811 1.00 86.31 87 SER A N 1
ATOM 723 C CA . SER A 1 87 ? -23.655 0.692 30.919 1.00 86.31 87 SER A CA 1
ATOM 724 C C . SER A 1 87 ? -23.258 0.453 32.373 1.00 86.31 87 SER A C 1
ATOM 726 O O . SER A 1 87 ? -23.585 1.250 33.259 1.00 86.31 87 SER A O 1
ATOM 728 N N . ILE A 1 88 ? -22.487 -0.612 32.618 1.00 88.00 88 ILE A N 1
ATOM 729 C CA . ILE A 1 88 ? -21.937 -0.913 33.945 1.00 88.00 88 ILE A CA 1
ATOM 730 C C . ILE A 1 88 ? -20.963 0.180 34.413 1.00 88.00 88 ILE A C 1
ATOM 732 O O . ILE A 1 88 ? -20.841 0.440 35.609 1.00 88.00 88 ILE A O 1
ATOM 736 N N . PHE A 1 89 ? -20.319 0.884 33.478 1.00 87.62 89 PHE A N 1
ATOM 737 C CA . PHE A 1 89 ? -19.375 1.966 33.770 1.00 87.62 89 PHE A CA 1
ATOM 738 C C . PHE A 1 89 ? -20.068 3.250 34.257 1.00 87.62 89 PHE A C 1
ATOM 740 O O . PHE A 1 89 ? -19.401 4.198 34.670 1.00 87.62 89 PHE A O 1
ATOM 747 N N . LYS A 1 90 ? -21.408 3.271 34.275 1.00 88.56 90 LYS A N 1
ATOM 748 C CA . LYS A 1 90 ? -22.216 4.325 34.910 1.00 88.56 90 LYS A CA 1
ATOM 749 C C . LYS A 1 90 ? -22.626 3.995 36.349 1.00 88.56 90 LYS A C 1
ATOM 751 O O . LYS A 1 90 ? -23.278 4.811 36.994 1.00 88.56 90 LYS A O 1
ATOM 756 N N . THR A 1 91 ? -22.269 2.815 36.852 1.00 90.62 91 THR A N 1
ATOM 757 C CA . THR A 1 91 ? -22.558 2.402 38.233 1.00 90.62 91 THR A CA 1
ATOM 758 C C . THR A 1 91 ? -21.596 3.060 39.220 1.00 90.62 91 THR A C 1
ATOM 760 O O . THR A 1 91 ? -20.506 3.512 38.855 1.00 90.62 91 THR A O 1
ATOM 763 N N . ASN A 1 92 ? -21.955 3.055 40.503 1.00 90.00 92 ASN A N 1
ATOM 764 C CA . ASN A 1 92 ? -21.076 3.540 41.570 1.00 90.00 92 ASN A CA 1
ATOM 765 C C . ASN A 1 92 ? -19.790 2.701 41.716 1.00 90.00 92 ASN A C 1
ATOM 767 O O . ASN A 1 92 ? -18.826 3.141 42.342 1.00 90.00 92 ASN A O 1
ATOM 771 N N . LEU A 1 93 ? -19.758 1.500 41.130 1.00 89.19 93 LEU A N 1
ATOM 772 C CA . LEU A 1 93 ? -18.629 0.572 41.171 1.00 89.19 93 LEU A CA 1
ATOM 773 C C . LEU A 1 93 ? -17.668 0.716 39.984 1.00 89.19 93 LEU A C 1
ATOM 775 O O . LEU A 1 93 ? -16.699 -0.034 39.917 1.00 89.19 93 LEU A O 1
ATOM 779 N N . LYS A 1 94 ? -17.878 1.689 39.087 1.00 85.75 94 LYS A N 1
ATOM 780 C CA . LYS A 1 94 ? -17.074 1.891 37.867 1.00 85.75 94 LYS A CA 1
ATOM 781 C C . LYS A 1 94 ? -15.552 1.841 38.077 1.00 85.75 94 LYS A C 1
ATOM 783 O O . LYS A 1 94 ? -14.863 1.193 37.305 1.00 85.75 94 LYS A O 1
ATOM 788 N N . ASN A 1 95 ? -15.038 2.434 39.158 1.00 87.88 95 ASN A N 1
ATOM 789 C CA . ASN A 1 95 ? -13.596 2.487 39.447 1.00 87.88 95 ASN A CA 1
ATOM 790 C C . ASN A 1 95 ? -13.024 1.161 39.987 1.00 87.88 95 ASN A C 1
ATOM 792 O O . ASN A 1 95 ? -11.817 1.047 40.167 1.00 87.88 95 ASN A O 1
ATOM 796 N N . LYS A 1 96 ? -13.883 0.186 40.306 1.00 88.94 96 LYS A N 1
ATOM 797 C CA . LYS A 1 96 ? -13.509 -1.146 40.810 1.00 88.94 96 LYS A CA 1
ATOM 798 C C . LYS A 1 96 ? -13.671 -2.238 39.753 1.00 88.94 96 LYS A C 1
ATOM 800 O O . LYS A 1 96 ? -13.429 -3.405 40.041 1.00 88.94 96 LYS A O 1
ATOM 805 N N . ILE A 1 97 ? -14.148 -1.879 38.563 1.00 89.06 97 ILE A N 1
ATOM 806 C CA . ILE A 1 97 ? -14.331 -2.809 37.455 1.00 89.06 97 ILE A CA 1
ATOM 807 C C . ILE A 1 97 ? -13.042 -2.806 36.642 1.00 89.06 97 ILE A C 1
ATOM 809 O O . ILE A 1 97 ? -12.704 -1.813 36.001 1.00 89.06 97 ILE A O 1
ATOM 813 N N . HIS A 1 98 ? -12.332 -3.928 36.674 1.00 92.00 98 HIS A N 1
ATOM 814 C CA . HIS A 1 98 ? -11.122 -4.121 35.890 1.00 92.00 98 HIS A CA 1
ATOM 815 C C . HIS A 1 98 ? -11.476 -4.701 34.520 1.00 92.00 98 HIS A C 1
ATOM 817 O O . HIS A 1 98 ? -12.194 -5.700 34.413 1.00 92.00 98 HIS A O 1
ATOM 823 N N . THR A 1 99 ? -10.986 -4.044 33.471 1.00 93.88 99 THR A N 1
ATOM 824 C CA . THR A 1 99 ? -11.102 -4.542 32.098 1.00 93.88 99 THR A CA 1
ATOM 825 C C . THR A 1 99 ? -9.845 -5.299 31.708 1.00 93.88 99 THR A C 1
ATOM 827 O O . THR A 1 99 ? -8.816 -5.159 32.368 1.00 93.88 99 THR A O 1
ATOM 830 N N . VAL A 1 100 ? -9.953 -6.110 30.662 1.00 96.31 100 VAL A N 1
ATOM 831 C CA . VAL A 1 100 ? -8.824 -6.854 30.097 1.00 96.31 100 VAL A CA 1
ATOM 832 C C . VAL A 1 100 ? -7.675 -5.935 29.689 1.00 96.31 100 VAL A C 1
ATOM 834 O O . VAL A 1 100 ? -7.903 -4.765 29.379 1.00 96.31 100 VAL A O 1
ATOM 837 N N . THR A 1 101 ? -6.444 -6.429 29.689 1.00 95.88 101 THR A N 1
ATOM 838 C CA . THR A 1 101 ? -5.286 -5.695 29.144 1.00 95.88 101 THR A CA 1
ATOM 839 C C . THR A 1 101 ? -5.270 -5.723 27.606 1.00 95.88 101 THR A C 1
ATOM 841 O O . THR A 1 101 ? -6.133 -6.338 26.984 1.00 95.88 101 THR A O 1
ATOM 844 N N . TYR A 1 102 ? -4.300 -5.046 26.981 1.00 96.81 102 TYR A N 1
ATOM 845 C CA . TYR A 1 102 ? -4.066 -5.100 25.530 1.00 96.81 102 TYR A CA 1
ATOM 846 C C . TYR A 1 102 ? -3.833 -6.531 25.028 1.00 96.81 102 TYR A C 1
ATOM 848 O O . TYR A 1 102 ? -4.519 -6.987 24.117 1.00 96.81 102 TYR A O 1
ATOM 856 N N . GLU A 1 103 ? -2.914 -7.248 25.674 1.00 96.06 103 GLU A N 1
ATOM 857 C CA . GLU A 1 103 ? -2.561 -8.630 25.334 1.00 96.06 103 GLU A CA 1
ATOM 858 C C . GLU A 1 103 ? -3.740 -9.575 25.583 1.00 96.06 103 GLU A C 1
ATOM 860 O O . GLU A 1 103 ? -4.113 -10.336 24.696 1.00 96.06 103 GLU A O 1
ATOM 865 N N . GLU A 1 104 ? -4.414 -9.452 26.732 1.00 96.81 104 GLU A N 1
ATOM 866 C CA . GLU A 1 104 ? -5.606 -10.254 27.028 1.00 96.81 104 GLU A CA 1
ATOM 867 C C . GLU A 1 104 ? -6.741 -9.984 26.028 1.00 96.81 104 GLU A C 1
ATOM 869 O O . GLU A 1 104 ? -7.469 -10.904 25.658 1.00 96.81 104 GLU A O 1
ATOM 874 N N . ALA A 1 105 ? -6.930 -8.734 25.592 1.00 97.75 105 ALA A N 1
ATOM 875 C CA . ALA A 1 105 ? -7.949 -8.403 24.603 1.00 97.75 105 ALA A CA 1
ATOM 876 C C . ALA A 1 105 ? -7.648 -9.064 23.250 1.00 97.75 105 ALA A C 1
ATOM 878 O O . ALA A 1 105 ? -8.542 -9.667 22.653 1.00 97.75 105 ALA A O 1
ATOM 879 N N . PHE A 1 106 ? -6.391 -9.003 22.805 1.00 97.69 106 PHE A N 1
ATOM 880 C CA . PHE A 1 106 ? -5.938 -9.664 21.584 1.00 97.69 106 PHE A CA 1
ATOM 881 C C . PHE A 1 106 ? -6.103 -11.190 21.661 1.00 97.69 106 PHE A C 1
ATOM 883 O O . PHE A 1 106 ? -6.720 -11.791 20.780 1.00 97.69 106 PHE A O 1
ATOM 890 N N . GLU A 1 107 ? -5.638 -11.819 22.743 1.00 96.94 107 GLU A N 1
ATOM 891 C CA . GLU A 1 107 ? -5.763 -13.267 22.949 1.00 96.94 107 GLU A CA 1
ATOM 892 C C . GLU A 1 107 ? -7.223 -13.726 22.952 1.00 96.94 107 GLU A C 1
ATOM 894 O O . GLU A 1 107 ? -7.552 -14.762 22.374 1.00 96.94 107 GLU A O 1
ATOM 899 N N . ARG A 1 108 ? -8.130 -12.957 23.566 1.00 97.75 108 ARG A N 1
ATOM 900 C CA . ARG A 1 108 ? -9.563 -13.287 23.573 1.00 97.75 108 ARG A CA 1
ATOM 901 C C . ARG A 1 108 ? -10.180 -13.182 22.182 1.00 97.75 108 ARG A C 1
ATOM 903 O O . ARG A 1 108 ? -10.976 -14.049 21.825 1.00 97.75 108 ARG A O 1
ATOM 910 N N . LEU A 1 109 ? -9.819 -12.175 21.388 1.00 97.62 109 LEU A N 1
ATOM 911 C CA . LEU A 1 109 ? -10.287 -12.079 20.002 1.00 97.62 109 LEU A CA 1
ATOM 912 C C . LEU A 1 109 ? -9.808 -13.279 19.181 1.00 97.62 109 LEU A C 1
ATOM 914 O O . LEU A 1 109 ? -10.617 -13.948 18.541 1.00 97.62 109 LEU A O 1
ATOM 918 N N . LYS A 1 110 ? -8.516 -13.604 19.272 1.00 96.62 110 LYS A N 1
ATOM 919 C CA . LYS A 1 110 ? -7.906 -14.706 18.524 1.00 96.62 110 LYS A CA 1
ATOM 920 C C . LYS A 1 110 ? -8.440 -16.078 18.946 1.00 96.62 110 LYS A C 1
ATOM 922 O O . LYS A 1 110 ? -8.920 -16.844 18.118 1.00 96.62 110 LYS A O 1
ATOM 927 N N . PHE A 1 111 ? -8.366 -16.408 20.235 1.00 96.94 111 PHE A N 1
ATOM 928 C CA . PHE A 1 111 ? -8.595 -17.775 20.717 1.00 96.94 111 PHE A CA 1
ATOM 929 C C . PHE A 1 111 ? -10.022 -18.051 21.196 1.00 96.94 111 PHE A C 1
ATOM 931 O O . PHE A 1 111 ? -10.447 -19.203 21.159 1.00 96.94 111 PHE A O 1
ATOM 938 N N . ILE A 1 112 ? -10.758 -17.035 21.664 1.00 96.44 112 ILE A N 1
ATOM 939 C CA . ILE A 1 112 ? -12.140 -17.214 22.146 1.00 96.44 112 ILE A CA 1
ATOM 940 C C . ILE A 1 112 ? -13.147 -16.847 21.058 1.00 96.44 112 ILE A C 1
ATOM 942 O O . ILE A 1 112 ? -14.081 -17.609 20.826 1.00 96.44 112 ILE A O 1
ATOM 946 N N . CYS A 1 113 ? -12.960 -15.703 20.397 1.00 95.94 113 CYS A N 1
ATOM 947 C CA . CYS A 1 113 ? -13.873 -15.237 19.347 1.00 95.94 113 CYS A CA 1
ATOM 948 C C . CYS A 1 113 ? -13.531 -15.841 17.974 1.00 95.94 113 CYS A C 1
ATOM 950 O O . CYS A 1 113 ? -14.350 -15.799 17.064 1.00 95.94 113 CYS A O 1
ATOM 952 N N . GLY A 1 114 ? -12.342 -16.438 17.822 1.00 94.62 114 GLY A N 1
ATOM 953 C CA . GLY A 1 114 ? -11.926 -17.111 16.591 1.00 94.62 114 GLY A CA 1
ATOM 954 C C . GLY A 1 114 ? -11.538 -16.158 15.460 1.00 94.62 114 GLY A C 1
ATOM 955 O O . GLY A 1 114 ? -11.626 -16.540 14.296 1.00 94.62 114 GLY A O 1
ATOM 956 N N . HIS A 1 115 ? -11.133 -14.925 15.782 1.00 95.12 115 HIS A N 1
ATOM 957 C CA . HIS A 1 115 ? -10.656 -13.970 14.784 1.00 95.12 115 HIS A CA 1
ATOM 958 C C . HIS A 1 115 ? -9.295 -14.420 14.245 1.00 95.12 115 HIS A C 1
ATOM 960 O O . HIS A 1 115 ? -8.393 -14.764 15.013 1.00 95.12 115 HIS A O 1
ATOM 966 N N . ASP A 1 116 ? -9.145 -14.395 12.922 1.00 91.44 116 ASP A N 1
ATOM 967 C CA . ASP A 1 116 ? -7.915 -14.806 12.253 1.00 91.44 116 ASP A CA 1
ATOM 968 C C . ASP A 1 116 ? -6.955 -13.622 12.083 1.00 91.44 116 ASP A C 1
ATOM 970 O O . ASP A 1 116 ? -7.292 -12.594 11.489 1.00 91.44 116 ASP A O 1
ATOM 974 N N . PHE A 1 117 ? -5.737 -13.782 12.595 1.00 92.00 117 PHE A N 1
ATOM 975 C CA . PHE A 1 117 ? -4.661 -12.805 12.483 1.00 92.00 117 PHE A CA 1
ATOM 976 C C . PHE A 1 117 ? -3.452 -13.474 11.843 1.00 92.00 117 PHE A C 1
ATOM 978 O O . PHE A 1 117 ? -3.044 -14.563 12.248 1.00 92.00 117 PHE A O 1
ATOM 985 N N . SER A 1 118 ? -2.832 -12.795 10.876 1.00 90.31 118 SER A N 1
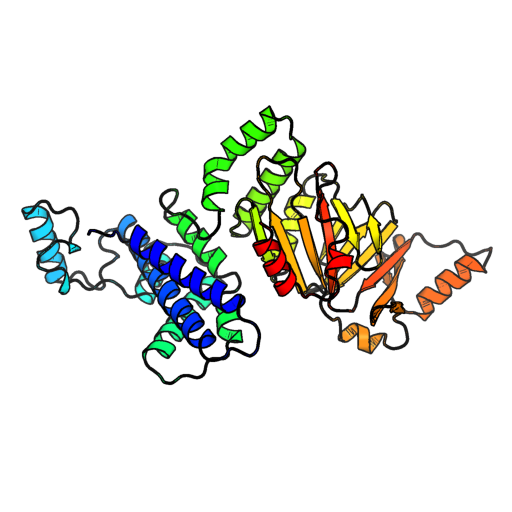ATOM 986 C CA . SER A 1 118 ? -1.574 -13.274 10.309 1.00 90.31 118 SER A CA 1
ATOM 987 C C . SER A 1 118 ? -0.474 -13.262 11.377 1.00 90.31 118 SER A C 1
ATOM 989 O O . SER A 1 118 ? -0.443 -12.389 12.248 1.00 90.31 118 SER A O 1
ATOM 991 N N . GLU A 1 119 ? 0.483 -14.187 11.274 1.00 90.94 119 GLU A N 1
ATOM 992 C CA . GLU A 1 119 ? 1.648 -14.248 12.174 1.00 90.94 119 GLU A CA 1
ATOM 993 C C . GLU A 1 119 ? 2.422 -12.914 12.199 1.00 90.94 119 GLU A C 1
ATOM 995 O O . GLU A 1 119 ? 2.929 -12.476 13.235 1.00 90.94 119 GLU A O 1
ATOM 1000 N N . LYS A 1 120 ? 2.448 -12.213 11.058 1.00 90.19 120 LYS A N 1
ATOM 1001 C CA . LYS A 1 120 ? 3.032 -10.875 10.922 1.00 90.19 120 LYS A CA 1
ATOM 1002 C C . LYS A 1 120 ? 2.298 -9.844 11.788 1.00 90.19 120 LYS A C 1
ATOM 1004 O O . LYS A 1 120 ? 2.960 -9.097 12.505 1.00 90.19 120 LYS A O 1
ATOM 1009 N N . VAL A 1 121 ? 0.963 -9.795 11.743 1.00 91.56 121 VAL A N 1
ATOM 1010 C CA . VAL A 1 121 ? 0.155 -8.861 12.554 1.00 91.56 121 VAL A CA 1
ATOM 1011 C C . VAL A 1 121 ? 0.305 -9.169 14.035 1.00 91.56 121 VAL A C 1
ATOM 1013 O O . VAL A 1 121 ? 0.553 -8.258 14.821 1.00 91.56 121 VAL A O 1
ATOM 1016 N N . GLU A 1 122 ? 0.227 -10.444 14.409 1.00 94.00 122 GLU A N 1
ATOM 1017 C CA . GLU A 1 122 ? 0.416 -10.889 15.790 1.00 94.00 122 GLU A CA 1
ATOM 1018 C C . GLU A 1 122 ? 1.774 -10.448 16.345 1.00 94.00 122 GLU A C 1
ATOM 1020 O O . GLU A 1 122 ? 1.844 -9.817 17.400 1.00 94.00 122 GLU A O 1
ATOM 1025 N N . THR A 1 123 ? 2.849 -10.686 15.592 1.00 94.50 123 THR A N 1
ATOM 1026 C CA . THR A 1 123 ? 4.201 -10.263 15.980 1.00 94.50 123 THR A CA 1
ATOM 1027 C C . THR A 1 123 ? 4.271 -8.753 16.217 1.00 94.50 123 THR A C 1
ATOM 1029 O O . THR A 1 123 ? 4.896 -8.296 17.174 1.00 94.50 123 THR A O 1
ATOM 1032 N N . LYS A 1 124 ? 3.617 -7.956 15.365 1.00 95.12 124 LYS A N 1
ATOM 1033 C CA . LYS A 1 124 ? 3.606 -6.493 15.485 1.00 95.12 124 LYS A CA 1
ATOM 1034 C C . LYS A 1 124 ? 2.759 -5.994 16.656 1.00 95.12 124 LYS A C 1
ATOM 1036 O O . LYS A 1 124 ? 3.185 -5.067 17.337 1.00 95.12 124 LYS A O 1
ATOM 1041 N N . ILE A 1 125 ? 1.625 -6.631 16.940 1.00 95.75 125 ILE A N 1
ATOM 1042 C CA . ILE A 1 125 ? 0.797 -6.358 18.126 1.00 95.75 125 ILE A CA 1
ATOM 1043 C C . ILE A 1 125 ? 1.618 -6.568 19.404 1.00 95.75 125 ILE A C 1
ATOM 1045 O O . ILE A 1 125 ? 1.716 -5.666 20.238 1.00 95.75 125 ILE A O 1
ATOM 1049 N N . LEU A 1 126 ? 2.285 -7.718 19.529 1.00 93.94 126 LEU A N 1
ATOM 1050 C CA . LEU A 1 126 ? 3.119 -8.027 20.695 1.00 93.94 126 LEU A CA 1
ATOM 1051 C C . LEU A 1 126 ? 4.292 -7.046 20.830 1.00 93.94 126 LEU A C 1
ATOM 1053 O O . LEU A 1 126 ? 4.55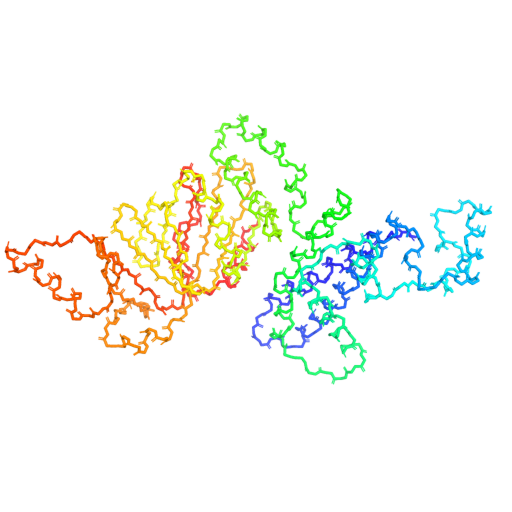4 -6.521 21.913 1.00 93.94 126 LEU A O 1
ATOM 1057 N N . LYS A 1 127 ? 4.952 -6.726 19.715 1.00 93.94 127 LYS A N 1
ATOM 1058 C CA . LYS A 1 127 ? 6.066 -5.772 19.685 1.00 93.94 127 LYS A CA 1
ATOM 1059 C C . LYS A 1 127 ? 5.636 -4.344 20.044 1.00 93.94 127 LYS A C 1
ATOM 1061 O O . LYS A 1 127 ? 6.385 -3.625 20.701 1.00 93.94 127 LYS A O 1
ATOM 1066 N N . LEU A 1 128 ? 4.424 -3.929 19.668 1.00 95.38 128 LEU A N 1
ATOM 1067 C CA . LEU A 1 128 ? 3.867 -2.640 20.083 1.00 95.38 128 LEU A CA 1
ATOM 1068 C C . LEU A 1 128 ? 3.632 -2.585 21.602 1.00 95.38 128 LEU A C 1
ATOM 1070 O O . LEU A 1 128 ? 3.938 -1.561 22.217 1.00 95.38 128 LEU A O 1
ATOM 1074 N N . SER A 1 129 ? 3.133 -3.670 22.210 1.00 93.56 129 SER A N 1
ATOM 1075 C CA . SER A 1 129 ? 3.011 -3.786 23.676 1.00 93.56 129 SER A CA 1
ATOM 1076 C C . SER A 1 129 ? 4.376 -3.647 24.356 1.00 93.56 129 SER A C 1
ATOM 1078 O O . SER A 1 129 ? 4.543 -2.841 25.277 1.00 93.56 129 SER A O 1
ATOM 1080 N N . GLU A 1 130 ? 5.388 -4.355 23.840 1.00 91.38 130 GLU A N 1
ATOM 1081 C CA . GLU A 1 130 ? 6.764 -4.277 24.335 1.00 91.38 130 GLU A CA 1
ATOM 1082 C C . GLU A 1 130 ? 7.291 -2.832 24.306 1.00 91.38 130 GLU A C 1
ATOM 1084 O O . GLU A 1 130 ? 7.727 -2.311 25.337 1.00 91.38 130 GLU A O 1
ATOM 1089 N N . TYR A 1 131 ? 7.182 -2.149 23.162 1.00 91.06 131 TYR A N 1
ATOM 1090 C CA . TYR A 1 131 ? 7.638 -0.764 23.010 1.00 91.06 131 TYR A CA 1
ATOM 1091 C C . TYR A 1 131 ? 6.885 0.217 23.899 1.00 91.06 131 TYR A C 1
ATOM 1093 O O . TYR A 1 131 ? 7.503 1.082 24.526 1.00 91.06 131 TYR A O 1
ATOM 1101 N N . ARG A 1 132 ? 5.564 0.072 24.025 1.00 92.38 132 ARG A N 1
ATOM 1102 C CA . ARG A 1 132 ? 4.767 0.907 24.926 1.00 92.38 132 ARG A CA 1
ATOM 1103 C C . ARG A 1 132 ? 5.221 0.735 26.377 1.00 92.38 132 ARG A C 1
ATOM 1105 O O . ARG A 1 132 ? 5.369 1.733 27.089 1.00 92.38 132 ARG A O 1
ATOM 1112 N N . ASN A 1 133 ? 5.459 -0.496 26.829 1.00 88.12 133 ASN A N 1
ATOM 1113 C CA . ASN A 1 133 ? 5.904 -0.774 28.198 1.00 88.12 133 ASN A CA 1
ATOM 1114 C C . ASN A 1 133 ? 7.302 -0.213 28.468 1.00 88.12 133 ASN A C 1
ATOM 1116 O O . ASN A 1 133 ? 7.517 0.454 29.482 1.00 88.12 133 ASN A O 1
ATOM 1120 N N . GLN A 1 134 ? 8.216 -0.406 27.523 1.00 87.12 134 GLN A N 1
ATOM 1121 C CA . GLN A 1 134 ? 9.569 0.131 27.557 1.00 87.12 134 GLN A CA 1
ATOM 1122 C C . GLN A 1 134 ? 9.577 1.672 27.662 1.00 87.12 134 GLN A C 1
ATOM 1124 O O . GLN A 1 134 ? 10.176 2.220 28.588 1.00 87.12 134 GLN A O 1
ATOM 1129 N N . ILE A 1 135 ? 8.833 2.379 26.803 1.00 84.62 135 ILE A N 1
ATOM 1130 C CA . ILE A 1 135 ? 8.733 3.854 26.821 1.00 84.62 135 ILE A CA 1
ATOM 1131 C C . ILE A 1 135 ? 8.126 4.394 28.124 1.00 84.62 135 ILE A C 1
ATOM 1133 O O . ILE A 1 135 ? 8.434 5.512 28.543 1.00 84.62 135 ILE A O 1
ATOM 1137 N N . THR A 1 136 ? 7.236 3.628 28.755 1.00 78.88 136 THR A N 1
ATOM 1138 C CA . THR A 1 136 ? 6.509 4.076 29.951 1.00 78.88 136 THR A CA 1
ATOM 1139 C C . THR A 1 136 ? 7.315 3.872 31.236 1.00 78.88 136 THR A C 1
ATOM 1141 O O . THR A 1 136 ? 7.163 4.650 32.177 1.00 78.88 136 THR A O 1
ATOM 1144 N N . HIS A 1 137 ? 8.166 2.844 31.296 1.00 68.00 137 HIS A N 1
ATOM 1145 C CA . HIS A 1 137 ? 8.766 2.376 32.551 1.00 68.00 137 HIS A CA 1
ATOM 1146 C C . HIS A 1 137 ? 10.298 2.393 32.591 1.00 68.00 137 HIS A C 1
ATOM 1148 O O . HIS A 1 137 ? 10.874 2.009 33.609 1.00 68.00 137 HIS A O 1
ATOM 1154 N N . SER A 1 138 ? 10.991 2.795 31.526 1.00 60.09 138 SER A N 1
ATOM 1155 C CA . SER A 1 138 ? 12.454 2.710 31.468 1.00 60.09 138 SER A CA 1
ATOM 1156 C C . SER A 1 138 ? 13.080 3.882 30.704 1.00 60.09 138 SER A C 1
ATOM 1158 O O . SER A 1 138 ? 12.511 4.389 29.740 1.00 60.09 138 SER A O 1
ATOM 1160 N N . GLU A 1 139 ? 14.273 4.315 31.124 1.00 58.53 139 GLU A N 1
ATOM 1161 C CA . GLU A 1 139 ? 15.121 5.236 30.354 1.00 58.53 139 GLU A CA 1
ATOM 1162 C C . GLU A 1 139 ? 15.713 4.467 29.162 1.00 58.53 139 GLU A C 1
ATOM 1164 O O . GLU A 1 139 ? 16.740 3.805 29.298 1.00 58.53 139 GLU A O 1
ATOM 1169 N N . ILE A 1 140 ? 15.028 4.462 28.013 1.00 61.28 140 ILE A N 1
ATOM 1170 C CA . ILE A 1 140 ? 15.397 3.600 26.877 1.00 61.28 140 ILE A CA 1
ATOM 1171 C C . ILE A 1 140 ? 15.871 4.390 25.664 1.00 61.28 140 ILE A C 1
ATOM 1173 O O . ILE A 1 140 ? 15.313 5.421 25.292 1.00 61.28 140 ILE A O 1
ATOM 1177 N N . PHE A 1 141 ? 16.896 3.825 25.021 1.00 63.19 141 PHE A N 1
ATOM 1178 C CA . PHE A 1 141 ? 17.372 4.178 23.694 1.00 63.19 141 PHE A CA 1
ATOM 1179 C C . PHE A 1 141 ? 16.726 3.251 22.653 1.00 63.19 141 PHE A C 1
ATOM 1181 O O . PHE A 1 141 ? 17.049 2.065 22.593 1.00 63.19 141 PHE A O 1
ATOM 1188 N N . PHE A 1 142 ? 15.822 3.784 21.832 1.00 70.06 142 PHE A N 1
ATOM 1189 C CA . PHE A 1 142 ? 15.270 3.080 20.673 1.00 70.06 142 PHE A CA 1
ATOM 1190 C C . PHE A 1 142 ? 15.985 3.522 19.406 1.00 70.06 142 PHE A C 1
ATOM 1192 O O . PHE A 1 142 ? 16.283 4.706 19.241 1.00 70.06 142 PHE A O 1
ATOM 1199 N N . LYS A 1 143 ? 16.199 2.592 18.473 1.00 78.75 143 LYS A N 1
ATOM 1200 C CA . LYS A 1 143 ? 16.519 2.982 17.102 1.00 78.75 143 LYS A CA 1
ATOM 1201 C C . LYS A 1 143 ? 15.222 3.390 16.418 1.00 78.75 143 LYS A C 1
ATOM 1203 O O . LYS A 1 143 ? 14.284 2.598 16.357 1.00 78.75 143 LYS A O 1
ATOM 1208 N N . GLU A 1 144 ? 15.180 4.605 15.883 1.00 79.62 144 GLU A N 1
ATOM 1209 C CA . GLU A 1 144 ? 14.011 5.124 15.157 1.00 79.62 144 GLU A CA 1
ATOM 1210 C C . GLU A 1 144 ? 13.573 4.177 14.030 1.00 79.62 144 GLU A C 1
ATOM 1212 O O . GLU A 1 144 ? 12.384 3.921 13.854 1.00 79.62 144 GLU A O 1
ATOM 1217 N N . THR A 1 145 ? 14.543 3.558 13.351 1.00 81.56 145 THR A N 1
ATOM 1218 C CA . THR A 1 145 ? 14.314 2.551 12.306 1.00 81.56 145 THR A CA 1
ATOM 1219 C C . THR A 1 145 ? 13.443 1.390 12.772 1.00 81.56 145 THR A C 1
ATOM 1221 O O . THR A 1 145 ? 12.622 0.899 12.008 1.00 81.56 145 THR A O 1
ATOM 1224 N N . ASP A 1 146 ? 13.579 0.950 14.024 1.00 85.06 146 ASP A N 1
ATOM 1225 C CA . ASP A 1 146 ? 12.834 -0.206 14.521 1.00 85.06 146 ASP A CA 1
ATOM 1226 C C . ASP A 1 146 ? 11.353 0.132 14.748 1.00 85.06 146 ASP A C 1
ATOM 1228 O O . ASP A 1 146 ? 10.484 -0.719 14.539 1.00 85.06 146 ASP A O 1
ATOM 1232 N N . ILE A 1 147 ? 11.067 1.382 15.131 1.00 84.75 147 ILE A N 1
ATOM 1233 C CA . ILE A 1 147 ? 9.708 1.908 15.303 1.00 84.75 147 ILE A CA 1
ATOM 1234 C C . ILE A 1 147 ? 9.051 2.123 13.936 1.00 84.75 147 ILE A C 1
ATOM 1236 O O . ILE A 1 147 ? 7.904 1.729 13.739 1.00 84.75 147 ILE A O 1
ATOM 1240 N N . ILE A 1 148 ? 9.780 2.683 12.969 1.00 83.56 148 ILE A N 1
ATOM 1241 C CA . ILE A 1 148 ? 9.280 2.850 11.595 1.00 83.56 148 ILE A CA 1
ATOM 1242 C C . ILE A 1 148 ? 8.928 1.481 10.992 1.00 83.56 148 ILE A C 1
ATOM 1244 O O . ILE A 1 148 ? 7.810 1.280 10.517 1.00 83.56 148 ILE A O 1
ATOM 1248 N N . ASN A 1 149 ? 9.829 0.501 11.114 1.00 85.88 149 ASN A N 1
ATOM 1249 C CA . ASN A 1 149 ? 9.608 -0.863 10.621 1.00 85.88 149 ASN A CA 1
ATOM 1250 C C . ASN A 1 149 ? 8.422 -1.564 11.315 1.00 85.88 149 ASN A C 1
ATOM 1252 O O . ASN A 1 149 ? 7.757 -2.422 10.722 1.00 85.88 149 ASN A O 1
ATOM 1256 N N . LEU A 1 150 ? 8.136 -1.225 12.580 1.00 90.38 150 LEU A N 1
ATOM 1257 C CA . LEU A 1 150 ? 6.935 -1.708 13.261 1.00 90.38 150 LEU A CA 1
ATOM 1258 C C . LEU A 1 150 ? 5.679 -1.216 12.534 1.00 90.38 150 LEU A C 1
ATOM 1260 O O . LEU A 1 150 ? 4.825 -2.037 12.199 1.00 90.38 150 LEU A O 1
ATOM 1264 N N . PHE A 1 151 ? 5.574 0.081 12.250 1.00 90.19 151 PHE A N 1
ATOM 1265 C CA . PHE A 1 151 ? 4.360 0.664 11.672 1.00 90.19 151 PHE A CA 1
ATOM 1266 C C . PHE A 1 151 ? 4.185 0.416 10.170 1.00 90.19 151 PHE A C 1
ATOM 1268 O O . PHE A 1 151 ? 3.051 0.414 9.694 1.00 90.19 151 PHE A O 1
ATOM 1275 N N . GLU A 1 152 ? 5.259 0.108 9.443 1.00 83.06 152 GLU A N 1
ATOM 1276 C CA . GLU A 1 152 ? 5.233 -0.173 8.002 1.00 83.06 152 GLU A CA 1
ATOM 1277 C C . GLU A 1 152 ? 4.206 -1.267 7.628 1.00 83.06 152 GLU A C 1
ATOM 1279 O O . GLU A 1 152 ? 4.342 -2.438 7.997 1.00 83.06 152 GLU A O 1
ATOM 1284 N N . GLY A 1 153 ? 3.124 -0.884 6.943 1.00 82.56 153 GLY A N 1
ATOM 1285 C CA . GLY A 1 153 ? 1.992 -1.754 6.577 1.00 82.56 153 GLY A CA 1
ATOM 1286 C C . GLY A 1 153 ? 1.121 -2.244 7.745 1.00 82.56 153 GLY A C 1
ATOM 1287 O O . GLY A 1 153 ? 0.006 -2.697 7.528 1.00 82.56 153 GLY A O 1
ATOM 1288 N N . PHE A 1 154 ? 1.576 -2.118 8.995 1.00 90.38 154 PHE A N 1
ATOM 1289 C CA . PHE A 1 154 ? 0.818 -2.557 10.171 1.00 90.38 154 PHE A CA 1
ATOM 1290 C C . PHE A 1 154 ? -0.459 -1.755 10.366 1.00 90.38 154 PHE A C 1
ATOM 1292 O O . PHE A 1 154 ? -1.497 -2.318 10.702 1.00 90.38 154 PHE A O 1
ATOM 1299 N N . LEU A 1 155 ? -0.363 -0.441 10.157 1.00 89.00 155 LEU A N 1
ATOM 1300 C CA . LEU A 1 155 ? -1.493 0.455 10.349 1.00 89.00 155 LEU A CA 1
ATOM 1301 C C . LEU A 1 155 ? -2.602 0.176 9.342 1.00 89.00 155 LEU A C 1
ATOM 1303 O O . LEU A 1 155 ? -3.759 0.184 9.725 1.00 89.00 155 LEU A O 1
ATOM 1307 N N . ASP A 1 156 ? -2.259 -0.168 8.104 1.00 87.19 156 ASP A N 1
ATOM 1308 C CA . ASP A 1 156 ? -3.255 -0.563 7.109 1.00 87.19 156 ASP A CA 1
ATOM 1309 C C . ASP A 1 156 ? -3.924 -1.884 7.468 1.00 87.19 156 ASP A C 1
ATOM 1311 O O . ASP A 1 156 ? -5.149 -1.984 7.451 1.00 87.19 156 ASP A O 1
ATOM 1315 N N . GLU A 1 157 ? -3.123 -2.886 7.839 1.00 89.94 157 GLU A N 1
ATOM 1316 C CA . GLU A 1 157 ? -3.634 -4.207 8.198 1.00 89.94 157 GLU A CA 1
ATOM 1317 C C . GLU A 1 157 ? -4.579 -4.126 9.415 1.00 89.94 157 GLU A C 1
ATOM 1319 O O . GLU A 1 157 ? -5.630 -4.772 9.414 1.00 89.94 157 GLU A O 1
ATOM 1324 N N . ILE A 1 158 ? -4.249 -3.311 10.429 1.00 92.62 158 ILE A N 1
ATOM 1325 C CA . ILE A 1 158 ? -5.086 -3.158 11.629 1.00 92.62 158 ILE A CA 1
ATOM 1326 C C . ILE A 1 158 ? -6.317 -2.273 11.386 1.00 92.62 158 ILE A C 1
ATOM 1328 O O . ILE A 1 158 ? -7.398 -2.587 11.880 1.00 92.62 158 ILE A O 1
ATOM 1332 N N . ASP A 1 159 ? -6.183 -1.200 10.604 1.00 92.12 159 ASP A N 1
ATOM 1333 C CA . ASP A 1 159 ? -7.286 -0.301 10.250 1.00 92.12 159 ASP A CA 1
ATOM 1334 C C . ASP A 1 159 ? -8.330 -1.039 9.397 1.00 92.12 159 ASP A C 1
ATOM 1336 O O . ASP A 1 159 ? -9.534 -0.933 9.638 1.00 92.12 159 ASP A O 1
ATOM 1340 N N . HIS A 1 160 ? -7.868 -1.889 8.472 1.00 91.00 160 HIS A N 1
ATOM 1341 C CA . HIS A 1 160 ? -8.725 -2.784 7.700 1.00 91.00 160 HIS A CA 1
ATOM 1342 C C . HIS A 1 160 ? -9.424 -3.816 8.593 1.00 91.00 160 HIS A C 1
ATOM 1344 O O . HIS A 1 160 ? -10.632 -3.998 8.479 1.00 91.00 160 HIS A O 1
ATOM 1350 N N . TYR A 1 161 ? -8.698 -4.445 9.524 1.00 93.88 161 TYR A N 1
ATOM 1351 C CA . TYR A 1 161 ? -9.286 -5.385 10.483 1.00 93.88 161 TYR A CA 1
ATOM 1352 C C . TYR A 1 161 ? -10.407 -4.746 11.320 1.00 93.88 161 TYR A C 1
ATOM 1354 O O . TYR A 1 161 ? -11.464 -5.355 11.508 1.00 93.88 161 TYR A O 1
ATOM 1362 N N . PHE A 1 162 ? -10.207 -3.518 11.809 1.00 95.38 162 PHE A N 1
ATOM 1363 C CA . PHE A 1 162 ? -11.242 -2.806 12.558 1.00 95.38 162 PHE A CA 1
ATOM 1364 C C . PHE A 1 162 ? -12.442 -2.458 11.687 1.00 95.38 162 PHE A C 1
ATOM 1366 O O . PHE A 1 162 ? -13.572 -2.646 12.131 1.00 95.38 162 PHE A O 1
ATOM 1373 N N . PHE A 1 163 ? -12.219 -2.030 10.446 1.00 94.31 163 PHE A N 1
ATOM 1374 C CA . PHE A 1 163 ? -13.306 -1.795 9.504 1.00 94.31 163 PHE A CA 1
ATOM 1375 C C . PHE A 1 163 ? -14.105 -3.073 9.203 1.00 94.31 163 PHE A C 1
ATOM 1377 O O . PHE A 1 163 ? -15.332 -3.035 9.226 1.00 94.31 163 PHE A O 1
ATOM 1384 N N . GLU A 1 164 ? -13.444 -4.214 8.986 1.00 92.56 164 GLU A N 1
ATOM 1385 C CA . GLU A 1 164 ? -14.120 -5.500 8.757 1.00 92.56 164 GLU A CA 1
ATOM 1386 C C . GLU A 1 164 ? -14.898 -5.984 9.991 1.00 92.56 164 GLU A C 1
ATOM 1388 O O . GLU A 1 164 ? -15.997 -6.517 9.850 1.00 92.56 164 GLU A O 1
ATOM 1393 N N . SER A 1 165 ? -14.351 -5.778 11.194 1.00 93.94 165 SER A N 1
ATOM 1394 C CA . SER A 1 165 ? -14.942 -6.282 12.443 1.00 93.94 165 SER A CA 1
ATOM 1395 C C . SER A 1 165 ? -16.062 -5.392 12.992 1.00 93.94 165 SER A C 1
ATOM 1397 O O . SER A 1 165 ? -17.028 -5.898 13.552 1.00 93.94 165 SER A O 1
ATOM 1399 N N . ILE A 1 166 ? -15.930 -4.068 12.867 1.00 94.69 166 ILE A N 1
ATOM 1400 C CA . ILE A 1 166 ? -16.882 -3.080 13.409 1.00 94.69 166 ILE A CA 1
ATOM 1401 C C . ILE A 1 166 ? -17.890 -2.647 12.331 1.00 94.69 166 ILE A C 1
ATOM 1403 O O . ILE A 1 166 ? -19.037 -2.313 12.627 1.00 94.69 166 ILE A O 1
ATOM 1407 N N . GLY A 1 167 ? -17.495 -2.666 11.058 1.00 90.88 167 GLY A N 1
ATOM 1408 C CA . GLY A 1 167 ? -18.342 -2.281 9.937 1.00 90.88 167 GLY A CA 1
ATOM 1409 C C . GLY A 1 167 ? -18.503 -0.767 9.792 1.00 90.88 167 GLY A C 1
ATOM 1410 O O . GLY A 1 167 ? -17.579 0.010 10.021 1.00 90.88 167 GLY A O 1
ATOM 1411 N N . LYS A 1 168 ? -19.700 -0.336 9.374 1.00 87.81 168 LYS A N 1
ATOM 1412 C CA . LYS A 1 168 ? -19.987 1.046 8.935 1.00 87.81 168 LYS A CA 1
ATOM 1413 C C . LYS A 1 168 ? -19.814 2.113 10.021 1.00 87.81 168 LYS A C 1
ATOM 1415 O O . LYS A 1 168 ? -19.692 3.289 9.686 1.00 87.81 168 LYS A O 1
ATOM 1420 N N . ASP A 1 169 ? -19.818 1.714 11.290 1.00 89.31 169 ASP A N 1
ATOM 1421 C CA . ASP A 1 169 ? -19.616 2.629 12.414 1.00 89.31 169 ASP A CA 1
ATOM 1422 C C . ASP A 1 169 ? -18.132 3.003 12.594 1.00 89.31 169 ASP A C 1
ATOM 1424 O O . ASP A 1 169 ? -17.816 4.009 13.233 1.00 89.31 169 ASP A O 1
ATOM 1428 N N . TYR A 1 170 ? -17.215 2.242 11.987 1.00 91.75 170 TYR A N 1
ATOM 1429 C CA . TYR A 1 170 ? -15.790 2.541 11.974 1.00 91.75 170 TYR A CA 1
ATOM 1430 C C . TYR A 1 170 ? -15.392 3.335 10.729 1.00 91.75 170 TYR A C 1
ATOM 1432 O O . TYR A 1 170 ? -15.680 2.950 9.594 1.00 91.75 170 TYR A O 1
ATOM 1440 N N . LYS A 1 171 ? -14.674 4.438 10.951 1.00 88.69 171 LYS A N 1
ATOM 1441 C CA . LYS A 1 171 ? -14.044 5.224 9.892 1.00 88.69 171 LYS A CA 1
ATOM 1442 C C . LYS A 1 171 ? -12.550 4.956 9.909 1.00 88.69 171 LYS A C 1
ATOM 1444 O O . LYS A 1 171 ? -11.898 5.210 10.920 1.00 88.69 171 LYS A O 1
ATOM 1449 N N . THR A 1 172 ? -12.048 4.463 8.785 1.00 86.88 172 THR A N 1
ATOM 1450 C CA . THR A 1 172 ? -10.617 4.251 8.555 1.00 86.88 172 THR A CA 1
ATOM 1451 C C . THR A 1 172 ? -9.826 5.549 8.688 1.00 86.88 172 THR A C 1
ATOM 1453 O O . THR A 1 172 ? -10.369 6.648 8.552 1.00 86.88 172 THR A O 1
ATOM 1456 N N . LEU A 1 173 ? -8.528 5.420 8.952 1.00 84.19 173 LEU A N 1
ATOM 1457 C CA . LEU A 1 173 ? -7.603 6.553 9.068 1.00 84.19 173 LEU A CA 1
ATOM 1458 C C . LEU A 1 173 ? -7.375 7.264 7.727 1.00 84.19 173 LEU A C 1
ATOM 1460 O O . LEU A 1 173 ? -7.051 8.449 7.699 1.00 84.19 173 LEU A O 1
ATOM 1464 N N . ASN A 1 174 ? -7.546 6.523 6.639 1.00 84.06 174 ASN A N 1
ATOM 1465 C CA . ASN A 1 174 ? -7.587 6.994 5.257 1.00 84.06 174 ASN A CA 1
ATOM 1466 C C . ASN A 1 174 ? -9.034 6.942 4.728 1.00 84.06 174 ASN A C 1
ATOM 1468 O O . ASN A 1 174 ? -9.940 6.446 5.401 1.00 84.06 174 ASN A O 1
ATOM 1472 N N . GLY A 1 175 ? -9.277 7.402 3.507 1.00 84.62 175 GLY A N 1
ATOM 1473 C CA . GLY A 1 175 ? -10.598 7.401 2.879 1.00 84.62 175 GLY A CA 1
ATOM 1474 C C . GLY A 1 175 ? -11.101 6.027 2.405 1.00 84.62 175 GLY A C 1
ATOM 1475 O O . GLY A 1 175 ? -12.075 5.974 1.657 1.00 84.62 175 GLY A O 1
ATOM 1476 N N . TYR A 1 176 ? -10.487 4.906 2.812 1.00 90.12 176 TYR A N 1
ATOM 1477 C CA . TYR A 1 176 ? -10.885 3.562 2.366 1.00 90.12 176 TYR A CA 1
ATOM 1478 C C . TYR A 1 176 ? -12.324 3.188 2.743 1.00 90.12 176 TYR A C 1
ATOM 1480 O O . TYR A 1 176 ? -13.076 2.690 1.909 1.00 90.12 176 TYR A O 1
ATOM 1488 N N . SER A 1 177 ? -12.738 3.433 3.987 1.00 89.00 177 SER A N 1
ATOM 1489 C CA . SER A 1 177 ? -14.116 3.172 4.428 1.00 89.00 177 SER A CA 1
ATOM 1490 C C . SER A 1 177 ? -15.135 3.967 3.609 1.00 89.00 177 SER A C 1
ATOM 1492 O O . SER A 1 177 ? -16.157 3.414 3.206 1.00 89.00 177 SER A O 1
ATOM 1494 N N . GLU A 1 178 ? -14.843 5.232 3.295 1.00 88.06 178 GLU A N 1
ATOM 1495 C CA . GLU A 1 178 ? -15.688 6.065 2.435 1.00 88.06 178 GLU A CA 1
ATOM 1496 C C . GLU A 1 178 ? -15.767 5.510 1.010 1.00 88.06 178 GLU A C 1
ATOM 1498 O O . GLU A 1 178 ? -16.870 5.385 0.470 1.00 88.06 178 GLU A O 1
ATOM 1503 N N . LEU A 1 179 ? -14.624 5.110 0.440 1.00 90.62 179 LEU A N 1
ATOM 1504 C CA . LEU A 1 179 ? -14.541 4.459 -0.865 1.00 90.62 179 LEU A CA 1
ATOM 1505 C C . LEU A 1 179 ? -15.424 3.206 -0.919 1.00 90.62 179 LEU A C 1
ATOM 1507 O O . LEU A 1 179 ? -16.246 3.070 -1.821 1.00 90.62 179 LEU A O 1
ATOM 1511 N N . VAL A 1 180 ? -15.270 2.295 0.047 1.00 89.88 180 VAL A N 1
ATOM 1512 C CA . VAL A 1 180 ? -15.988 1.012 0.063 1.00 89.88 180 VAL A CA 1
ATOM 1513 C C . VAL A 1 180 ? -17.485 1.211 0.281 1.00 89.88 180 VAL A C 1
ATOM 1515 O O . VAL A 1 180 ? -18.287 0.600 -0.422 1.00 89.88 180 VAL A O 1
ATOM 1518 N N . ILE A 1 181 ? -17.878 2.070 1.227 1.00 89.75 181 ILE A N 1
ATOM 1519 C CA . ILE A 1 181 ? -19.293 2.315 1.546 1.00 89.75 181 ILE A CA 1
ATOM 1520 C C . ILE A 1 181 ? -20.034 2.939 0.358 1.00 89.75 181 ILE A C 1
ATOM 1522 O O . ILE A 1 181 ? -21.208 2.634 0.153 1.00 89.75 181 ILE A O 1
ATOM 1526 N N . ASN A 1 182 ? -19.367 3.800 -0.414 1.00 92.12 182 ASN A N 1
ATOM 1527 C CA . ASN A 1 182 ? -19.986 4.547 -1.509 1.00 92.12 182 ASN A CA 1
ATOM 1528 C C . ASN A 1 182 ? -19.639 4.001 -2.906 1.00 92.12 182 ASN A C 1
ATOM 1530 O O . ASN A 1 182 ? -20.001 4.635 -3.897 1.00 92.12 182 ASN A O 1
ATOM 1534 N N . MET A 1 183 ? -18.980 2.839 -3.011 1.00 92.75 183 MET A N 1
ATOM 1535 C CA . MET A 1 183 ? -18.482 2.292 -4.282 1.00 92.75 183 MET A CA 1
ATOM 1536 C C . MET A 1 183 ? -19.575 2.180 -5.353 1.00 92.75 183 MET A C 1
ATOM 1538 O O . MET A 1 183 ? -19.390 2.671 -6.464 1.00 92.75 183 MET A O 1
ATOM 1542 N N . GLU A 1 184 ? -20.729 1.593 -5.016 1.00 93.69 184 GLU A N 1
ATOM 1543 C CA . GLU A 1 184 ? -21.861 1.437 -5.947 1.00 93.69 184 GLU A CA 1
ATOM 1544 C C . GLU A 1 184 ? -22.332 2.796 -6.480 1.00 93.69 184 GLU A C 1
ATOM 1546 O O . GLU A 1 184 ? -22.467 2.990 -7.686 1.00 93.69 184 GLU A O 1
ATOM 1551 N N . LYS A 1 185 ? -22.464 3.786 -5.591 1.00 95.31 185 LYS A N 1
ATOM 1552 C CA . LYS A 1 185 ? -22.853 5.149 -5.960 1.00 95.31 185 LYS A CA 1
ATOM 1553 C C . LYS A 1 185 ? -21.821 5.813 -6.877 1.00 95.31 185 LYS A C 1
ATOM 1555 O O . LYS A 1 185 ? -22.198 6.505 -7.819 1.00 95.31 185 LYS A O 1
ATOM 1560 N N . TYR A 1 186 ? -20.523 5.633 -6.624 1.00 94.38 186 TYR A N 1
ATOM 1561 C CA . TYR A 1 186 ? -19.488 6.160 -7.520 1.00 94.38 186 TYR A CA 1
ATOM 1562 C C . TYR A 1 186 ? -19.554 5.499 -8.899 1.00 94.38 186 TYR A C 1
ATOM 1564 O O . TYR A 1 186 ? -19.444 6.191 -9.910 1.00 94.38 186 TYR A O 1
ATOM 1572 N N . GLN A 1 187 ? -19.779 4.185 -8.950 1.00 94.06 187 GLN A N 1
ATOM 1573 C CA . GLN A 1 187 ? -19.929 3.442 -10.200 1.00 94.06 187 GLN A CA 1
ATOM 1574 C C . GLN A 1 187 ? -21.136 3.921 -11.020 1.00 94.06 187 GLN A C 1
ATOM 1576 O O . GLN A 1 187 ? -20.993 4.102 -12.230 1.00 94.06 187 GLN A O 1
ATOM 1581 N N . GLU A 1 188 ? -22.279 4.176 -10.376 1.00 96.06 188 GLU A N 1
ATOM 1582 C CA . GLU A 1 188 ? -23.472 4.754 -11.013 1.00 96.06 188 GLU A CA 1
ATOM 1583 C C . GLU A 1 188 ? -23.172 6.139 -11.606 1.00 96.06 188 GLU A C 1
ATOM 1585 O O . GLU A 1 188 ? -23.405 6.373 -12.790 1.00 96.06 188 GLU A O 1
ATOM 1590 N N . ILE A 1 189 ? -22.567 7.040 -10.822 1.00 96.12 189 ILE A N 1
ATOM 1591 C CA . ILE A 1 189 ? -22.241 8.401 -11.282 1.00 96.12 189 ILE A CA 1
ATOM 1592 C C . ILE A 1 189 ? -21.254 8.373 -12.459 1.00 96.12 189 ILE A C 1
ATOM 1594 O O . ILE A 1 189 ? -21.375 9.161 -13.398 1.00 96.12 189 ILE A O 1
ATOM 1598 N N . LEU A 1 190 ? -20.248 7.495 -12.426 1.00 96.00 190 LEU A N 1
ATOM 1599 C CA . LEU A 1 190 ? -19.280 7.370 -13.518 1.00 96.00 190 LEU A CA 1
ATOM 1600 C C . LEU A 1 190 ? -19.926 6.841 -14.800 1.00 96.00 190 LEU A C 1
ATOM 1602 O O . LEU A 1 190 ? -19.567 7.286 -15.891 1.00 96.00 190 LEU A O 1
ATOM 1606 N N . GLU A 1 191 ? -20.891 5.933 -14.679 1.00 95.62 191 GLU A N 1
ATOM 1607 C CA . GLU A 1 191 ? -21.674 5.435 -15.807 1.00 95.62 191 GLU A CA 1
ATOM 1608 C C . GLU A 1 191 ? -22.567 6.529 -16.405 1.00 95.62 191 GLU A C 1
ATOM 1610 O O . GLU A 1 191 ? -22.544 6.730 -17.619 1.00 95.62 191 GLU A O 1
ATOM 1615 N N . GLU A 1 192 ? -23.251 7.319 -15.571 1.00 96.75 192 GLU A N 1
ATOM 1616 C CA . GLU A 1 192 ? -24.031 8.487 -16.011 1.00 96.75 192 GLU A CA 1
ATOM 1617 C C . GLU A 1 192 ? -23.168 9.528 -16.743 1.00 96.75 192 GLU A C 1
ATOM 1619 O O . GLU A 1 192 ? -23.604 10.135 -17.723 1.00 96.75 192 GLU A O 1
ATOM 1624 N N . LYS A 1 193 ? -21.919 9.715 -16.299 1.00 96.38 193 LYS A N 1
ATOM 1625 C CA . LYS A 1 193 ? -20.937 10.602 -16.944 1.00 96.38 193 LYS A CA 1
ATOM 1626 C C . LYS A 1 193 ? -20.252 9.983 -18.170 1.00 96.38 193 LYS A C 1
ATOM 1628 O O . LYS A 1 193 ? -19.409 10.646 -18.774 1.00 96.38 193 LYS A O 1
ATOM 1633 N N . ASN A 1 194 ? -20.584 8.745 -18.544 1.00 95.81 194 ASN A N 1
ATOM 1634 C CA . ASN A 1 194 ? -19.940 7.987 -19.621 1.00 95.81 194 ASN A CA 1
ATOM 1635 C C . ASN A 1 194 ? -18.410 7.825 -19.440 1.00 95.81 194 ASN A C 1
ATOM 1637 O O . ASN A 1 194 ? -17.651 7.771 -20.407 1.00 95.81 194 ASN A O 1
ATOM 1641 N N . LEU A 1 195 ? -17.945 7.742 -18.190 1.00 96.25 195 LEU A N 1
ATOM 1642 C CA . LEU A 1 195 ? -16.542 7.538 -17.814 1.00 96.25 195 LEU A CA 1
ATOM 1643 C C . LEU A 1 195 ? -16.259 6.049 -17.563 1.00 96.25 195 LEU A C 1
ATOM 1645 O O . LEU A 1 195 ? -15.827 5.645 -16.482 1.00 96.25 195 LEU A O 1
ATOM 1649 N N . ILE A 1 196 ? -16.519 5.217 -18.574 1.00 95.62 196 ILE A N 1
ATOM 1650 C CA . ILE A 1 196 ? -16.469 3.749 -18.456 1.00 95.62 196 ILE A CA 1
ATOM 1651 C C . ILE A 1 196 ? -15.079 3.251 -18.043 1.00 95.62 196 ILE A C 1
ATOM 1653 O O . ILE A 1 196 ? -14.960 2.464 -17.109 1.00 95.62 196 ILE A O 1
ATOM 1657 N N . LEU A 1 197 ? -14.016 3.773 -18.661 1.00 96.00 197 LEU A N 1
ATOM 1658 C CA . LEU A 1 197 ? -12.642 3.378 -18.339 1.00 96.00 197 LEU A CA 1
ATOM 1659 C C . LEU A 1 197 ? -12.265 3.711 -16.883 1.00 96.00 197 LEU A C 1
ATOM 1661 O O . LEU A 1 197 ? -11.627 2.911 -16.200 1.00 96.00 197 LEU A O 1
ATOM 1665 N N . LYS A 1 198 ? -12.709 4.873 -16.385 1.00 96.50 198 LYS A N 1
ATOM 1666 C CA . LYS A 1 198 ? -12.517 5.287 -14.988 1.00 96.50 198 LYS A CA 1
ATOM 1667 C C . LYS A 1 198 ? -13.276 4.366 -14.025 1.00 96.50 198 LYS A C 1
ATOM 1669 O O . LYS A 1 198 ? -12.729 3.986 -12.994 1.00 96.50 198 LYS A O 1
ATOM 1674 N N . LYS A 1 199 ? -14.511 3.984 -14.369 1.00 96.19 199 LYS A N 1
ATOM 1675 C CA . LYS A 1 199 ? -15.321 3.026 -13.599 1.00 96.19 199 LYS A CA 1
ATOM 1676 C C . LYS A 1 199 ? -14.620 1.671 -13.485 1.00 96.19 199 LYS A C 1
ATOM 1678 O O . LYS A 1 199 ? -14.551 1.113 -12.394 1.00 96.19 199 LYS A O 1
ATOM 1683 N N . GLU A 1 200 ? -14.069 1.161 -14.584 1.00 96.00 200 GLU A N 1
ATOM 1684 C CA . GLU A 1 200 ? -13.377 -0.131 -14.599 1.00 96.00 200 GLU A CA 1
ATOM 1685 C C . GLU A 1 200 ? -12.094 -0.119 -13.760 1.00 96.00 200 GLU A C 1
ATOM 1687 O O . GLU A 1 200 ? -11.865 -1.048 -12.984 1.00 96.00 200 GLU A O 1
ATOM 1692 N N . ILE A 1 201 ? -11.258 0.921 -13.874 1.00 96.38 201 ILE A N 1
ATOM 1693 C CA . ILE A 1 201 ? -10.030 0.993 -13.068 1.00 96.38 201 ILE A CA 1
ATOM 1694 C C . ILE A 1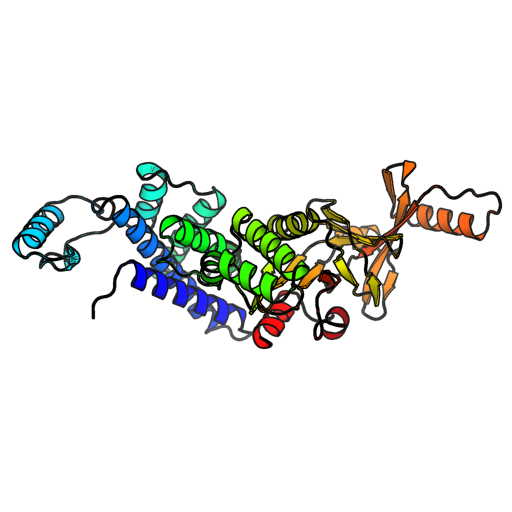 201 ? -10.340 1.194 -11.579 1.00 96.38 201 ILE A C 1
ATOM 1696 O O . ILE A 1 201 ? -9.639 0.642 -10.732 1.00 96.38 201 ILE A O 1
ATOM 1700 N N . LEU A 1 202 ? -11.410 1.928 -11.250 1.00 95.62 202 LEU A N 1
ATOM 1701 C CA . LEU A 1 202 ? -11.892 2.092 -9.878 1.00 95.62 202 LEU A CA 1
ATOM 1702 C C . LEU A 1 202 ? -12.286 0.744 -9.255 1.00 95.62 202 LEU A C 1
ATOM 1704 O O . LEU A 1 202 ? -11.878 0.445 -8.135 1.00 95.62 202 LEU A O 1
ATOM 1708 N N . ASP A 1 203 ? -13.025 -0.084 -9.994 1.00 94.81 203 ASP A N 1
ATOM 1709 C CA . ASP A 1 203 ? -13.412 -1.435 -9.567 1.00 94.81 203 ASP A CA 1
ATOM 1710 C C . ASP A 1 203 ? -12.188 -2.347 -9.350 1.00 94.81 203 ASP A C 1
ATOM 1712 O O . ASP A 1 203 ? -12.078 -3.039 -8.330 1.00 94.81 203 ASP A O 1
ATOM 1716 N N . CYS A 1 204 ? -11.209 -2.284 -10.259 1.00 95.56 204 CYS A N 1
ATOM 1717 C CA . CYS A 1 204 ? -9.939 -3.000 -10.126 1.00 95.56 204 CYS A CA 1
ATOM 1718 C C . CYS A 1 204 ? -9.151 -2.582 -8.884 1.00 95.56 204 CYS A C 1
ATOM 1720 O O . CYS A 1 204 ? -8.712 -3.443 -8.121 1.00 95.56 204 CYS A O 1
ATOM 1722 N N . LEU A 1 205 ? -8.984 -1.277 -8.657 1.00 95.94 205 LEU A N 1
ATOM 1723 C CA . LEU A 1 205 ? -8.276 -0.769 -7.484 1.00 95.94 205 LEU A CA 1
ATOM 1724 C C . LEU A 1 205 ? -9.020 -1.120 -6.193 1.00 95.94 205 LEU A C 1
ATOM 1726 O O . LEU A 1 205 ? -8.396 -1.616 -5.261 1.00 95.94 205 LEU A O 1
ATOM 1730 N N . GLY A 1 206 ? -10.348 -0.978 -6.156 1.00 94.44 206 GLY A N 1
ATOM 1731 C CA . GLY A 1 206 ? -11.160 -1.397 -5.010 1.00 94.44 206 GLY A CA 1
ATOM 1732 C C . GLY A 1 206 ? -10.994 -2.886 -4.683 1.00 94.44 206 GLY A C 1
ATOM 1733 O O . GLY A 1 206 ? -10.816 -3.259 -3.519 1.00 94.44 206 GLY A O 1
ATOM 1734 N N . THR A 1 207 ? -10.966 -3.736 -5.713 1.00 94.69 207 THR A N 1
ATOM 1735 C CA . THR A 1 207 ? -10.699 -5.176 -5.577 1.00 94.69 207 THR A CA 1
ATOM 1736 C C . THR A 1 207 ? -9.291 -5.442 -5.043 1.00 94.69 207 THR A C 1
ATOM 1738 O O . THR A 1 207 ? -9.130 -6.231 -4.106 1.00 94.69 207 THR A O 1
ATOM 1741 N N . ALA A 1 208 ? -8.276 -4.765 -5.589 1.00 95.56 208 ALA A N 1
ATOM 1742 C CA . ALA A 1 208 ? -6.891 -4.888 -5.142 1.00 95.56 208 ALA A CA 1
ATOM 1743 C C . ALA A 1 208 ? -6.742 -4.480 -3.672 1.00 95.56 208 ALA A C 1
ATOM 1745 O O . ALA A 1 208 ? -6.174 -5.225 -2.875 1.00 95.56 208 ALA A O 1
ATOM 1746 N N . PHE A 1 209 ? -7.309 -3.334 -3.296 1.00 94.62 209 PHE A N 1
ATOM 1747 C CA . PHE A 1 209 ? -7.240 -2.778 -1.948 1.00 94.62 209 PHE A CA 1
ATOM 1748 C C . PHE A 1 209 ? -7.860 -3.714 -0.919 1.00 94.62 209 PHE A C 1
ATOM 1750 O O . PHE A 1 209 ? -7.251 -3.994 0.112 1.00 94.62 209 PHE A O 1
ATOM 1757 N N . LYS A 1 210 ? -9.026 -4.287 -1.237 1.00 91.50 210 LYS A N 1
ATOM 1758 C CA . LYS A 1 210 ? -9.661 -5.301 -0.393 1.00 91.50 210 LYS A CA 1
ATOM 1759 C C . LYS A 1 210 ? -8.799 -6.558 -0.262 1.00 91.50 210 LYS A C 1
ATOM 1761 O O . LYS A 1 210 ? -8.526 -7.005 0.845 1.00 91.50 210 LYS A O 1
ATOM 1766 N N . LYS A 1 211 ? -8.342 -7.127 -1.383 1.00 92.62 211 LYS A N 1
ATOM 1767 C CA . LYS A 1 211 ? -7.552 -8.371 -1.393 1.00 92.62 211 LYS A CA 1
ATOM 1768 C C . LYS A 1 211 ? -6.230 -8.233 -0.630 1.00 92.62 211 LYS A C 1
ATOM 1770 O O . LYS A 1 211 ? -5.794 -9.186 0.009 1.00 92.62 211 LYS A O 1
ATOM 1775 N N . LEU A 1 212 ? -5.592 -7.070 -0.728 1.00 92.31 212 LEU A N 1
ATOM 1776 C CA . LEU A 1 212 ? -4.270 -6.797 -0.163 1.00 92.31 212 LEU A CA 1
ATOM 1777 C C . LEU A 1 212 ? -4.327 -6.139 1.221 1.00 92.31 212 LEU A C 1
ATOM 1779 O O . LEU A 1 212 ? -3.272 -5.837 1.772 1.00 92.31 212 LEU A O 1
ATOM 1783 N N . LYS A 1 213 ? -5.528 -5.906 1.773 1.00 90.44 213 LYS A N 1
ATOM 1784 C CA . LYS A 1 213 ? -5.741 -5.144 3.018 1.00 90.44 213 LYS A CA 1
ATOM 1785 C C . LYS A 1 213 ? -5.034 -3.783 2.987 1.00 90.44 213 LYS A C 1
ATOM 1787 O O . LYS A 1 213 ? -4.420 -3.353 3.958 1.00 90.44 213 LYS A O 1
ATOM 1792 N N . PHE A 1 214 ? -5.094 -3.123 1.834 1.00 90.31 214 PHE A N 1
ATOM 1793 C CA . PHE A 1 214 ? -4.445 -1.845 1.586 1.00 90.31 214 PHE A CA 1
ATOM 1794 C C . PHE A 1 214 ? -5.478 -0.721 1.667 1.00 90.31 214 PHE A C 1
ATOM 1796 O O . PHE A 1 214 ? -6.357 -0.623 0.815 1.00 90.31 214 PHE A O 1
ATOM 1803 N N . GLY A 1 215 ? -5.384 0.117 2.700 1.00 88.88 215 GLY A N 1
ATOM 1804 C CA . GLY A 1 215 ? -6.291 1.248 2.888 1.00 88.88 215 GLY A CA 1
ATOM 1805 C C . GLY A 1 215 ? -5.869 2.466 2.067 1.00 88.88 215 GLY A C 1
ATOM 1806 O O . GLY A 1 215 ? -4.764 2.981 2.253 1.00 88.88 215 GLY A O 1
ATOM 1807 N N . MET A 1 216 ? -6.742 2.915 1.166 1.00 92.19 216 MET A N 1
ATOM 1808 C CA . MET A 1 216 ? -6.587 4.156 0.409 1.00 92.19 216 MET A CA 1
ATOM 1809 C C . MET A 1 216 ? -7.953 4.691 -0.041 1.00 92.19 216 MET A C 1
ATOM 1811 O O . MET A 1 216 ? -8.840 3.908 -0.392 1.00 92.19 216 MET A O 1
ATOM 1815 N N . GLY A 1 217 ? -8.111 6.011 -0.020 1.00 91.44 217 GLY A N 1
ATOM 1816 C CA . GLY A 1 217 ? -9.296 6.747 -0.457 1.00 91.44 217 GLY A CA 1
ATOM 1817 C C . GLY A 1 217 ? -9.057 7.656 -1.662 1.00 91.44 217 GLY A C 1
ATOM 1818 O O . GLY A 1 217 ? -8.009 7.610 -2.300 1.00 91.44 217 GLY A O 1
ATOM 1819 N N . ALA A 1 218 ? -10.061 8.475 -1.969 1.00 90.50 218 ALA A N 1
ATOM 1820 C CA . ALA A 1 218 ? -9.976 9.511 -2.994 1.00 90.50 218 ALA A CA 1
ATOM 1821 C C . ALA A 1 218 ? -8.970 10.604 -2.610 1.00 90.50 218 ALA A C 1
ATOM 1823 O O . ALA A 1 218 ? -8.862 10.931 -1.432 1.00 90.50 218 ALA A O 1
ATOM 1824 N N . ASP A 1 219 ? -8.314 11.197 -3.608 1.00 92.00 219 ASP A N 1
ATOM 1825 C CA . ASP A 1 219 ? -7.350 12.293 -3.438 1.00 92.00 219 ASP A CA 1
ATOM 1826 C C . ASP A 1 219 ? -6.271 11.969 -2.398 1.00 92.00 219 ASP A C 1
ATOM 1828 O O . ASP A 1 219 ? -5.946 12.758 -1.514 1.00 92.00 219 ASP A O 1
ATOM 1832 N N . GLU A 1 220 ? -5.705 10.769 -2.507 1.00 93.81 220 GLU A N 1
ATOM 1833 C CA . GLU A 1 220 ? -4.632 10.308 -1.635 1.00 93.81 220 GLU A CA 1
ATOM 1834 C C . GLU A 1 220 ? -3.378 9.943 -2.431 1.00 93.81 220 GLU A C 1
ATOM 1836 O O . GLU A 1 220 ? -3.418 9.529 -3.593 1.00 93.81 220 GLU A O 1
ATOM 1841 N N . VAL A 1 221 ? -2.226 10.062 -1.771 1.00 94.44 221 VAL A N 1
ATOM 1842 C CA . VAL A 1 221 ? -0.933 9.578 -2.263 1.00 94.44 221 VAL A CA 1
ATOM 1843 C C . VAL A 1 221 ? -0.361 8.646 -1.215 1.00 94.44 221 VAL A C 1
ATOM 1845 O O . VAL A 1 221 ? -0.337 8.990 -0.030 1.00 94.44 221 VAL A O 1
ATOM 1848 N N . LYS A 1 222 ? 0.150 7.494 -1.642 1.00 93.38 222 LYS A N 1
ATOM 1849 C CA . LYS A 1 222 ? 0.748 6.536 -0.721 1.00 93.38 222 LYS A CA 1
ATOM 1850 C C . LYS A 1 222 ? 1.942 5.817 -1.314 1.00 93.38 222 LYS A C 1
ATOM 1852 O O . LYS A 1 222 ? 1.864 5.269 -2.412 1.00 93.38 222 LYS A O 1
ATOM 1857 N N . ARG A 1 223 ? 3.040 5.787 -0.563 1.00 94.50 223 ARG A N 1
ATOM 1858 C CA . ARG A 1 223 ? 4.234 5.013 -0.902 1.00 94.50 223 ARG A CA 1
ATOM 1859 C C . ARG A 1 223 ? 4.134 3.583 -0.375 1.00 94.50 223 ARG A C 1
ATOM 1861 O O . ARG A 1 223 ? 3.757 3.340 0.765 1.00 94.50 223 ARG A O 1
ATOM 1868 N N . ILE A 1 224 ? 4.510 2.637 -1.225 1.00 95.12 224 ILE A N 1
ATOM 1869 C CA . ILE A 1 224 ? 4.434 1.195 -1.010 1.00 95.12 224 ILE A CA 1
ATOM 1870 C C . ILE A 1 224 ? 5.838 0.626 -1.188 1.00 95.12 224 ILE A C 1
ATOM 1872 O O . ILE A 1 224 ? 6.378 0.600 -2.290 1.00 95.12 224 ILE A O 1
ATOM 1876 N N . THR A 1 225 ? 6.440 0.179 -0.097 1.00 93.81 225 THR A N 1
ATOM 1877 C CA . THR A 1 225 ? 7.785 -0.420 -0.041 1.00 93.81 225 THR A CA 1
ATOM 1878 C C . THR A 1 225 ? 7.756 -1.945 -0.095 1.00 93.81 225 THR A C 1
ATOM 1880 O O . THR A 1 225 ? 8.747 -2.568 -0.471 1.00 93.81 225 THR A O 1
ATOM 1883 N N . ASP A 1 226 ? 6.622 -2.569 0.236 1.00 92.44 226 ASP A N 1
ATOM 1884 C CA . ASP A 1 226 ? 6.450 -4.010 0.080 1.00 92.44 226 ASP A CA 1
ATOM 1885 C C . ASP A 1 226 ? 6.175 -4.363 -1.387 1.00 92.44 226 ASP A C 1
ATOM 1887 O O . ASP A 1 226 ? 5.142 -4.007 -1.963 1.00 92.44 226 ASP A O 1
ATOM 1891 N N . LEU A 1 227 ? 7.110 -5.101 -1.988 1.00 95.12 227 LEU A N 1
ATOM 1892 C CA . LEU A 1 227 ? 7.026 -5.520 -3.385 1.00 95.12 227 LEU A CA 1
ATOM 1893 C C . LEU A 1 227 ? 5.793 -6.390 -3.668 1.00 95.12 227 LEU A C 1
ATOM 1895 O O . LEU A 1 227 ? 5.256 -6.325 -4.771 1.00 95.12 227 LEU A O 1
ATOM 1899 N N . ASN A 1 228 ? 5.337 -7.208 -2.713 1.00 94.12 228 ASN A N 1
ATOM 1900 C CA . ASN A 1 228 ? 4.183 -8.080 -2.944 1.00 94.12 228 ASN A CA 1
ATOM 1901 C C . ASN A 1 228 ? 2.892 -7.261 -3.010 1.00 94.12 228 ASN A C 1
ATOM 1903 O O . ASN A 1 228 ? 2.073 -7.505 -3.891 1.00 94.12 228 ASN A O 1
ATOM 1907 N N . THR A 1 229 ? 2.734 -6.261 -2.141 1.00 94.69 229 THR A N 1
ATOM 1908 C CA . THR A 1 229 ? 1.620 -5.309 -2.206 1.00 94.69 229 THR A CA 1
ATOM 1909 C C . THR A 1 229 ? 1.659 -4.516 -3.509 1.00 94.69 229 THR A C 1
ATOM 1911 O O . THR A 1 229 ? 0.652 -4.454 -4.211 1.00 94.69 229 THR A O 1
ATOM 1914 N N . ALA A 1 230 ? 2.819 -3.960 -3.881 1.00 97.00 230 ALA A N 1
ATOM 1915 C CA . ALA A 1 230 ? 2.950 -3.181 -5.113 1.00 97.00 230 ALA A CA 1
ATOM 1916 C C . ALA A 1 230 ? 2.608 -4.015 -6.358 1.00 97.00 230 ALA A C 1
ATOM 1918 O O . ALA A 1 230 ? 1.766 -3.619 -7.166 1.00 97.00 230 ALA A O 1
ATOM 1919 N N . MET A 1 231 ? 3.196 -5.208 -6.480 1.00 97.19 231 MET A N 1
ATOM 1920 C CA . MET A 1 231 ? 2.918 -6.106 -7.601 1.00 97.19 231 MET A CA 1
ATOM 1921 C C . MET A 1 231 ? 1.497 -6.661 -7.568 1.00 97.19 231 MET A C 1
ATOM 1923 O O . MET A 1 231 ? 0.906 -6.814 -8.627 1.00 97.19 231 MET A O 1
ATOM 1927 N N . GLY A 1 232 ? 0.911 -6.896 -6.393 1.00 96.56 232 GLY A N 1
ATOM 1928 C CA . GLY A 1 232 ? -0.480 -7.328 -6.276 1.00 96.56 232 GLY A CA 1
ATOM 1929 C C . GLY A 1 232 ? -1.468 -6.304 -6.843 1.00 96.56 232 GLY A C 1
ATOM 1930 O O . GLY A 1 232 ? -2.449 -6.694 -7.475 1.00 96.56 232 GLY A O 1
ATOM 1931 N N . ILE A 1 233 ? -1.200 -5.003 -6.664 1.00 97.06 233 ILE A N 1
ATOM 1932 C CA . ILE A 1 233 ? -1.995 -3.925 -7.274 1.00 97.06 233 ILE A CA 1
ATOM 1933 C C . ILE A 1 233 ? -1.820 -3.943 -8.794 1.00 97.06 233 ILE A C 1
ATOM 1935 O O . ILE A 1 233 ? -2.805 -3.951 -9.529 1.00 97.06 233 ILE A O 1
ATOM 1939 N N . VAL A 1 234 ? -0.572 -3.994 -9.267 1.00 96.38 234 VAL A N 1
ATOM 1940 C CA . VAL A 1 234 ? -0.256 -4.033 -10.704 1.00 96.38 234 VAL A CA 1
ATOM 1941 C C . VAL A 1 234 ? -0.900 -5.241 -11.385 1.00 96.38 234 VAL A C 1
ATOM 1943 O O . VAL A 1 234 ? -1.485 -5.105 -12.455 1.00 96.38 234 VAL A O 1
ATOM 1946 N N . GLU A 1 235 ? -0.836 -6.417 -10.766 1.00 94.94 235 GLU A N 1
ATOM 1947 C CA . GLU A 1 235 ? -1.455 -7.642 -11.269 1.00 94.94 235 GLU A CA 1
ATOM 1948 C C . GLU A 1 235 ? -2.973 -7.501 -11.400 1.00 94.94 235 GLU A C 1
ATOM 1950 O O . GLU A 1 235 ? -3.533 -7.946 -12.398 1.00 94.94 235 GLU A O 1
ATOM 1955 N N . GLU A 1 236 ? -3.650 -6.871 -10.435 1.00 95.44 236 GLU A N 1
ATOM 1956 C CA . GLU A 1 236 ? -5.100 -6.665 -10.511 1.00 95.44 236 GLU A CA 1
ATOM 1957 C C . GLU A 1 236 ? -5.491 -5.709 -11.644 1.00 95.44 236 GLU A C 1
ATOM 1959 O O . GLU A 1 236 ? -6.484 -5.950 -12.332 1.00 95.44 236 GLU A O 1
ATOM 1964 N N . ILE A 1 237 ? -4.685 -4.669 -11.884 1.00 94.81 237 ILE A N 1
ATOM 1965 C CA . ILE A 1 237 ? -4.854 -3.757 -13.024 1.00 94.81 237 ILE A CA 1
ATOM 1966 C C . ILE A 1 237 ? -4.661 -4.530 -14.337 1.00 94.81 237 ILE A C 1
ATOM 1968 O O . ILE A 1 237 ? -5.520 -4.481 -15.213 1.00 94.81 237 ILE A O 1
ATOM 1972 N N . LEU A 1 238 ? -3.580 -5.306 -14.459 1.00 92.19 238 LEU A N 1
ATOM 1973 C CA . LEU A 1 238 ? -3.240 -6.046 -15.682 1.00 92.19 238 LEU A CA 1
ATOM 1974 C C . LEU A 1 238 ? -4.158 -7.244 -15.985 1.00 92.19 238 LEU A C 1
ATOM 1976 O O . LEU A 1 238 ? -4.090 -7.799 -17.080 1.00 92.19 238 LEU A O 1
ATOM 1980 N N . LYS A 1 239 ? -5.023 -7.671 -15.053 1.00 91.25 239 LYS A N 1
ATOM 1981 C CA . LYS A 1 239 ? -6.072 -8.668 -15.347 1.00 91.25 239 LYS A CA 1
ATOM 1982 C C . LYS A 1 239 ? -7.126 -8.142 -16.315 1.00 91.25 239 LYS A C 1
ATOM 1984 O O . LYS A 1 239 ? -7.790 -8.937 -16.980 1.00 91.25 239 LYS A O 1
ATOM 1989 N N . LYS A 1 240 ? -7.327 -6.826 -16.349 1.00 88.88 240 LYS A N 1
ATOM 1990 C CA . LYS A 1 240 ? -8.123 -6.165 -17.382 1.00 88.88 240 LYS A CA 1
ATOM 1991 C C . LYS A 1 240 ? -7.201 -5.790 -18.534 1.00 88.88 240 LYS A C 1
ATOM 1993 O O . LYS A 1 240 ? -6.011 -5.569 -18.339 1.00 88.88 240 LYS A O 1
ATOM 1998 N N . ASP A 1 241 ? -7.757 -5.668 -19.733 1.00 88.00 241 ASP A N 1
ATOM 1999 C CA . ASP A 1 241 ? -6.997 -5.275 -20.927 1.00 88.00 241 ASP A CA 1
ATOM 2000 C C . ASP A 1 241 ? -6.749 -3.753 -20.974 1.00 88.00 241 ASP A C 1
ATOM 2002 O O . ASP A 1 241 ? -6.903 -3.108 -22.013 1.00 88.00 241 ASP A O 1
ATOM 2006 N N . PHE A 1 242 ? -6.400 -3.151 -19.829 1.00 92.81 242 PHE A N 1
ATOM 2007 C CA . PHE A 1 242 ? -5.991 -1.755 -19.789 1.00 92.81 242 PHE A CA 1
ATOM 2008 C C . PHE A 1 242 ? -4.685 -1.592 -20.557 1.00 92.81 242 PHE A C 1
ATOM 2010 O O . PHE A 1 242 ? -3.748 -2.379 -20.425 1.00 92.81 242 PHE A O 1
ATOM 2017 N N . THR A 1 243 ? -4.609 -0.518 -21.333 1.00 91.88 243 THR A N 1
ATOM 2018 C CA . THR A 1 243 ? -3.344 -0.085 -21.915 1.00 91.88 243 THR A CA 1
ATOM 2019 C C . THR A 1 243 ? -2.707 0.904 -20.951 1.00 91.88 243 THR A C 1
ATOM 2021 O O . THR A 1 243 ? -3.320 1.919 -20.622 1.00 91.88 243 THR A O 1
ATOM 2024 N N . LEU A 1 244 ? -1.498 0.608 -20.477 1.00 95.81 244 LEU A N 1
ATOM 2025 C CA . LEU A 1 244 ? -0.748 1.525 -19.623 1.00 95.81 244 LEU A CA 1
ATOM 2026 C C . LEU A 1 244 ? 0.271 2.302 -20.457 1.00 95.81 244 LEU A C 1
ATOM 2028 O O . LEU A 1 244 ? 0.914 1.735 -21.340 1.00 95.81 244 LEU A O 1
ATOM 2032 N N . GLY A 1 245 ? 0.419 3.591 -20.172 1.00 95.12 245 GLY A N 1
ATOM 2033 C CA . GLY A 1 245 ? 1.521 4.401 -20.681 1.00 95.12 245 GLY A CA 1
ATOM 2034 C C . GLY A 1 245 ? 2.617 4.526 -19.640 1.00 95.12 245 GLY A C 1
ATOM 2035 O O . GLY A 1 245 ? 2.370 4.283 -18.461 1.00 95.12 245 GLY A O 1
ATOM 2036 N N . THR A 1 246 ? 3.816 4.901 -20.074 1.00 94.25 246 THR A N 1
ATOM 2037 C CA . THR A 1 246 ? 4.932 5.218 -19.190 1.00 94.25 246 THR A CA 1
ATOM 2038 C C . THR A 1 246 ? 5.780 6.360 -19.708 1.00 94.25 246 THR A C 1
ATOM 2040 O O . THR A 1 246 ? 6.016 6.470 -20.909 1.00 94.25 246 THR A O 1
ATOM 2043 N N . ASP A 1 247 ? 6.354 7.103 -18.766 1.00 92.62 247 ASP A N 1
ATOM 2044 C CA . ASP A 1 247 ? 7.574 7.878 -18.982 1.00 92.62 247 ASP A CA 1
ATOM 2045 C C . ASP A 1 247 ? 8.693 7.269 -18.135 1.00 92.62 247 ASP A C 1
ATOM 2047 O O . ASP A 1 247 ? 8.502 7.010 -16.944 1.00 92.62 247 ASP A O 1
ATOM 2051 N N . LEU A 1 248 ? 9.846 7.017 -18.750 1.00 90.62 248 LEU A N 1
ATOM 2052 C CA . LEU A 1 248 ? 11.045 6.467 -18.120 1.00 90.62 248 LEU A CA 1
ATOM 2053 C C . LEU A 1 248 ? 12.072 7.574 -17.875 1.00 90.62 248 LEU A C 1
ATOM 2055 O O . LEU A 1 248 ? 12.134 8.580 -18.587 1.00 90.62 248 LEU A O 1
ATOM 2059 N N . TYR A 1 249 ? 12.945 7.376 -16.890 1.00 86.75 249 TYR A N 1
ATOM 2060 C CA . TYR A 1 249 ? 13.921 8.399 -16.512 1.00 86.75 249 TYR A CA 1
ATOM 2061 C C . TYR A 1 249 ? 14.935 8.753 -17.597 1.00 86.75 249 TYR A C 1
ATOM 2063 O O . TYR A 1 249 ? 15.514 9.848 -17.570 1.00 86.75 249 TYR A O 1
ATOM 2071 N N . ASN A 1 250 ? 15.209 7.816 -18.505 1.00 83.00 250 ASN A N 1
ATOM 2072 C CA . ASN A 1 250 ? 16.150 7.989 -19.608 1.00 83.00 250 ASN A CA 1
ATOM 2073 C C . ASN A 1 250 ? 15.512 8.733 -20.796 1.00 83.00 250 ASN A C 1
ATOM 2075 O O . ASN A 1 250 ? 16.158 8.931 -21.819 1.00 83.00 250 ASN A O 1
ATOM 2079 N N . GLY A 1 251 ? 14.274 9.214 -20.636 1.00 82.56 251 GLY A N 1
ATOM 2080 C CA . GLY A 1 251 ? 13.565 10.025 -21.621 1.00 82.56 251 GLY A CA 1
ATOM 2081 C C . GLY A 1 251 ? 12.757 9.210 -22.625 1.00 82.56 251 GLY A C 1
ATOM 2082 O O . GLY A 1 251 ? 12.051 9.807 -23.433 1.00 82.56 251 GLY A O 1
ATOM 2083 N N . PHE A 1 252 ? 12.818 7.876 -22.568 1.00 86.88 252 PHE A N 1
ATOM 2084 C CA . PHE A 1 252 ? 11.895 7.044 -23.327 1.00 86.88 252 PHE A CA 1
ATOM 2085 C C . PHE A 1 252 ? 10.492 7.139 -22.738 1.00 86.88 252 PHE A C 1
ATOM 2087 O O . PHE A 1 252 ? 10.298 7.105 -21.524 1.00 86.88 252 PHE A O 1
ATOM 2094 N N . CYS A 1 253 ? 9.508 7.207 -23.619 1.00 89.25 253 CYS A N 1
ATOM 2095 C CA . CYS A 1 253 ? 8.111 7.028 -23.279 1.00 89.25 253 CYS A CA 1
ATOM 2096 C C . CYS A 1 253 ? 7.555 5.838 -24.059 1.00 89.25 253 CYS A C 1
ATOM 2098 O O . CYS A 1 253 ? 8.130 5.393 -25.056 1.00 89.25 253 CYS A O 1
ATOM 2100 N N . SER A 1 254 ? 6.454 5.292 -23.568 1.00 91.88 254 SER A N 1
ATOM 2101 C CA . SER A 1 254 ? 5.681 4.278 -24.273 1.00 91.88 254 SER A CA 1
ATOM 2102 C C . SER A 1 254 ? 4.212 4.500 -23.974 1.00 91.88 254 SER A C 1
ATOM 2104 O O . SER A 1 254 ? 3.837 4.805 -22.845 1.00 91.88 254 SER A O 1
ATOM 2106 N N . GLY A 1 255 ? 3.374 4.347 -24.989 1.00 90.44 255 GLY A N 1
ATOM 2107 C CA . GLY A 1 255 ? 1.923 4.376 -24.833 1.00 90.44 255 GLY A CA 1
ATOM 2108 C C . GLY A 1 255 ? 1.329 2.989 -24.617 1.00 90.44 255 GLY A C 1
ATOM 2109 O O . GLY A 1 255 ? 0.108 2.860 -24.615 1.00 90.44 255 GLY A O 1
ATOM 2110 N N . ARG A 1 256 ? 2.153 1.934 -24.537 1.00 93.25 256 ARG A N 1
ATOM 2111 C CA . ARG A 1 256 ? 1.665 0.560 -24.661 1.00 93.25 256 ARG A CA 1
ATOM 2112 C C . ARG A 1 256 ? 2.469 -0.448 -23.845 1.00 93.25 256 ARG A C 1
ATOM 2114 O O . ARG A 1 256 ? 3.230 -1.260 -24.373 1.00 93.25 256 ARG A O 1
ATOM 2121 N N . ILE A 1 257 ? 2.207 -0.451 -22.545 1.00 93.88 257 ILE A N 1
ATOM 2122 C CA . ILE A 1 257 ? 2.608 -1.508 -21.618 1.00 93.88 257 ILE A CA 1
ATOM 2123 C C . ILE A 1 257 ? 1.425 -2.439 -21.375 1.00 93.88 257 ILE A C 1
ATOM 2125 O O . ILE A 1 257 ? 0.362 -2.011 -20.923 1.00 93.88 257 ILE A O 1
ATOM 2129 N N . LYS A 1 258 ? 1.651 -3.733 -21.613 1.00 83.56 258 LYS A N 1
ATOM 2130 C CA . LYS A 1 258 ? 0.718 -4.817 -21.255 1.00 83.56 258 LYS A CA 1
ATOM 2131 C C . LYS A 1 258 ? 1.296 -5.828 -20.268 1.00 83.56 258 LYS A C 1
ATOM 2133 O O . LYS A 1 258 ? 0.607 -6.739 -19.820 1.00 83.56 258 LYS A O 1
ATOM 2138 N N . LYS A 1 259 ? 2.586 -5.715 -19.956 1.00 91.56 259 LYS A N 1
ATOM 2139 C CA . LYS A 1 259 ? 3.322 -6.751 -19.236 1.00 91.56 259 LYS A CA 1
ATOM 2140 C C . LYS A 1 259 ? 4.303 -6.104 -18.272 1.00 91.56 259 LYS A C 1
ATOM 2142 O O . LYS A 1 259 ? 5.313 -5.537 -18.679 1.00 91.56 259 LYS A O 1
ATOM 2147 N N . ILE A 1 260 ? 4.001 -6.258 -16.991 1.00 95.94 260 ILE A N 1
ATOM 2148 C CA . ILE A 1 260 ? 4.891 -5.940 -15.878 1.00 95.94 260 ILE A CA 1
ATOM 2149 C C . ILE A 1 260 ? 5.053 -7.228 -15.082 1.00 95.94 260 ILE A C 1
ATOM 2151 O O . ILE A 1 260 ? 4.065 -7.900 -14.787 1.00 95.94 260 ILE A O 1
ATOM 2155 N N . ARG A 1 261 ? 6.292 -7.629 -14.797 1.00 94.69 261 ARG A N 1
ATOM 2156 C CA . ARG A 1 261 ? 6.572 -8.905 -14.130 1.00 94.69 261 ARG A CA 1
ATOM 2157 C C . ARG A 1 261 ? 7.642 -8.755 -13.078 1.00 94.69 261 ARG A C 1
ATOM 2159 O O . ARG A 1 261 ? 8.679 -8.151 -13.327 1.00 94.69 261 ARG A O 1
ATOM 2166 N N . ARG A 1 262 ? 7.442 -9.436 -11.958 1.00 95.19 262 ARG A N 1
ATOM 2167 C CA . ARG A 1 262 ? 8.521 -9.752 -11.030 1.00 95.19 262 ARG A CA 1
ATOM 2168 C C . ARG A 1 262 ? 9.409 -10.832 -11.648 1.00 95.19 262 ARG A C 1
ATOM 2170 O O . ARG A 1 262 ? 8.911 -11.898 -12.003 1.00 95.19 262 ARG A O 1
ATOM 2177 N N . ILE A 1 263 ? 10.703 -10.554 -11.786 1.00 92.44 263 ILE A N 1
ATOM 2178 C CA . ILE A 1 263 ? 11.669 -11.489 -12.393 1.00 92.44 263 ILE A CA 1
ATOM 2179 C C . ILE A 1 263 ? 12.617 -12.116 -11.365 1.00 92.44 263 ILE A C 1
ATOM 2181 O O . ILE A 1 263 ? 13.222 -13.148 -11.637 1.00 92.44 263 ILE A O 1
ATOM 2185 N N . SER A 1 264 ? 12.738 -11.516 -10.179 1.00 92.25 264 SER A N 1
ATOM 2186 C CA . SER A 1 264 ? 13.551 -12.029 -9.073 1.00 92.25 264 SER A CA 1
ATOM 2187 C C . SER A 1 264 ? 12.916 -11.672 -7.716 1.00 92.25 264 SER A C 1
ATOM 2189 O O . SER A 1 264 ? 11.766 -11.226 -7.637 1.00 92.25 264 SER A O 1
ATOM 2191 N N . LYS A 1 265 ? 13.654 -11.873 -6.617 1.00 93.00 265 LYS A N 1
ATOM 2192 C CA . LYS A 1 265 ? 13.209 -11.476 -5.275 1.00 93.00 265 LYS A CA 1
ATOM 2193 C C . LYS A 1 265 ? 12.940 -9.970 -5.187 1.00 93.00 265 LYS A C 1
ATOM 2195 O O . LYS A 1 265 ? 12.000 -9.599 -4.492 1.00 93.00 265 LYS A O 1
ATOM 2200 N N . ASP A 1 266 ? 13.721 -9.154 -5.877 1.00 96.12 266 ASP A N 1
ATOM 2201 C CA . ASP A 1 266 ? 13.755 -7.698 -5.762 1.00 96.12 266 ASP A CA 1
ATOM 2202 C C . ASP A 1 266 ? 13.719 -6.965 -7.112 1.00 96.12 266 ASP A C 1
ATOM 2204 O O . ASP A 1 266 ? 13.632 -5.746 -7.114 1.00 96.12 266 ASP A O 1
ATOM 2208 N N . HIS A 1 267 ? 13.709 -7.655 -8.257 1.00 97.06 267 HIS A N 1
ATOM 2209 C CA . HIS A 1 267 ? 13.645 -7.018 -9.579 1.00 97.06 267 HIS A CA 1
ATOM 2210 C C . HIS A 1 267 ? 12.273 -7.127 -10.237 1.00 97.06 267 HIS A C 1
ATOM 2212 O O . HIS A 1 267 ? 11.623 -8.182 -10.237 1.00 97.06 267 HIS A O 1
ATOM 2218 N N . ILE A 1 268 ? 11.892 -6.032 -10.891 1.00 97.69 268 ILE A N 1
ATOM 2219 C CA . ILE A 1 268 ? 10.719 -5.915 -11.755 1.00 97.69 268 ILE A CA 1
ATOM 2220 C C . ILE A 1 268 ? 11.194 -5.682 -13.192 1.00 97.69 268 ILE A C 1
ATOM 2222 O O . ILE A 1 268 ? 12.218 -5.044 -13.427 1.00 97.69 268 ILE A O 1
ATOM 2226 N N . SER A 1 269 ? 10.429 -6.204 -14.145 1.00 96.25 269 SER A N 1
ATOM 2227 C CA . SER A 1 269 ? 10.534 -5.918 -15.573 1.00 96.25 269 SER A CA 1
ATOM 2228 C C . SER A 1 269 ? 9.259 -5.245 -16.080 1.00 96.25 269 SER A C 1
ATOM 2230 O O . SER A 1 269 ? 8.156 -5.639 -15.691 1.00 96.25 269 SER A O 1
ATOM 2232 N N . ILE A 1 270 ? 9.408 -4.261 -16.961 1.00 96.50 270 ILE A N 1
ATOM 2233 C CA . ILE A 1 270 ? 8.331 -3.603 -17.704 1.00 96.50 270 ILE A CA 1
ATOM 2234 C C . ILE A 1 270 ? 8.635 -3.773 -19.188 1.00 96.50 270 ILE A C 1
ATOM 2236 O O . ILE A 1 270 ? 9.682 -3.338 -19.657 1.00 96.50 270 ILE A O 1
ATOM 2240 N N . PHE A 1 271 ? 7.729 -4.402 -19.930 1.00 94.81 271 PHE A N 1
ATOM 2241 C CA . PHE A 1 271 ? 7.861 -4.546 -21.377 1.00 94.81 271 PHE A CA 1
ATOM 2242 C C . PHE A 1 271 ? 6.976 -3.533 -22.100 1.00 94.81 271 PHE A C 1
ATOM 2244 O O . PHE A 1 271 ? 5.774 -3.450 -21.824 1.00 94.81 271 PHE A O 1
ATOM 2251 N N . THR A 1 272 ? 7.565 -2.805 -23.043 1.00 93.94 272 THR A N 1
ATOM 2252 C CA . THR A 1 272 ? 6.875 -1.829 -23.891 1.00 93.94 272 THR A CA 1
ATOM 2253 C C . THR A 1 272 ? 6.714 -2.395 -25.301 1.00 93.94 272 THR A C 1
ATOM 2255 O O . THR A 1 272 ? 7.687 -2.744 -25.970 1.00 93.94 272 THR A O 1
ATOM 2258 N N . GLU A 1 273 ? 5.468 -2.536 -25.760 1.00 91.69 273 GLU A N 1
ATOM 2259 C CA . GLU A 1 273 ? 5.176 -3.187 -27.047 1.00 91.69 273 GLU A CA 1
ATOM 2260 C C . GLU A 1 273 ? 5.554 -2.313 -28.248 1.00 91.69 273 GLU A C 1
ATOM 2262 O O . GLU A 1 273 ? 5.975 -2.827 -29.279 1.00 91.69 273 GLU A O 1
ATOM 2267 N N . ASP A 1 274 ? 5.398 -0.998 -28.117 1.00 91.00 274 ASP A N 1
ATOM 2268 C CA . ASP A 1 274 ? 5.701 -0.003 -29.148 1.00 91.00 274 ASP A CA 1
ATOM 2269 C C . ASP A 1 274 ? 7.206 0.186 -29.365 1.00 91.00 274 ASP A C 1
ATOM 2271 O O . ASP A 1 274 ? 7.646 0.263 -30.511 1.00 91.00 274 ASP A O 1
ATOM 2275 N N . ASN A 1 275 ? 7.997 0.185 -28.290 1.00 88.88 275 ASN A N 1
ATOM 2276 C CA . ASN A 1 275 ? 9.459 0.253 -28.391 1.00 88.88 275 ASN A CA 1
ATOM 2277 C C . ASN A 1 275 ? 10.102 -1.133 -28.563 1.00 88.88 275 ASN A C 1
ATOM 2279 O O . ASN A 1 275 ? 11.314 -1.222 -28.754 1.00 88.88 275 ASN A O 1
ATOM 2283 N N . GLY A 1 276 ? 9.324 -2.215 -28.430 1.00 91.56 276 GLY A N 1
ATOM 2284 C CA . GLY A 1 276 ? 9.816 -3.591 -28.468 1.00 91.56 276 GLY A CA 1
ATOM 2285 C C . GLY A 1 276 ? 10.971 -3.825 -27.499 1.00 91.56 276 GLY A C 1
ATOM 2286 O O . GLY A 1 276 ? 11.971 -4.407 -27.897 1.00 91.56 276 GLY A O 1
ATOM 2287 N N . SER A 1 277 ? 10.872 -3.314 -26.270 1.00 93.38 277 SER A N 1
ATOM 2288 C CA . SER A 1 277 ? 11.978 -3.282 -25.305 1.00 93.38 277 SER A CA 1
ATOM 2289 C C . SER A 1 277 ? 11.530 -3.746 -23.919 1.00 93.38 277 SER A C 1
ATOM 2291 O O . SER A 1 277 ? 10.384 -3.532 -23.521 1.00 93.38 277 SER A O 1
ATOM 2293 N N . GLU A 1 278 ? 12.437 -4.365 -23.159 1.00 95.50 278 GLU A N 1
ATOM 2294 C CA . GLU A 1 278 ? 12.202 -4.726 -21.754 1.00 95.50 278 GLU A CA 1
ATOM 2295 C C . GLU A 1 278 ? 13.088 -3.898 -20.824 1.00 95.50 278 GLU A C 1
ATOM 2297 O O . GLU A 1 278 ? 14.291 -3.767 -21.027 1.00 95.50 278 GLU A O 1
ATOM 2302 N N . TYR A 1 279 ? 12.488 -3.340 -19.785 1.00 96.25 279 TYR A N 1
ATOM 2303 C CA . TYR A 1 279 ? 13.136 -2.456 -18.829 1.00 96.25 279 TYR A CA 1
ATOM 2304 C C . TYR A 1 279 ? 13.145 -3.120 -17.461 1.00 96.25 279 TYR A C 1
ATOM 2306 O O . TYR A 1 279 ? 12.087 -3.448 -16.932 1.00 96.25 279 TYR A O 1
ATOM 2314 N N . ILE A 1 280 ? 14.326 -3.334 -16.890 1.00 96.94 280 ILE A N 1
ATOM 2315 C CA . ILE A 1 280 ? 14.529 -4.083 -15.651 1.00 96.94 280 ILE A CA 1
ATOM 2316 C C . ILE A 1 280 ? 15.147 -3.174 -14.599 1.00 96.94 280 ILE A C 1
ATOM 2318 O O . ILE A 1 280 ? 16.141 -2.508 -14.862 1.00 96.94 280 ILE A O 1
ATOM 2322 N N . PHE A 1 281 ? 14.612 -3.190 -13.385 1.00 97.31 281 PHE A N 1
ATOM 2323 C CA . PHE A 1 281 ? 15.157 -2.418 -12.272 1.00 97.31 281 PHE A CA 1
ATOM 2324 C C . PHE A 1 281 ? 14.962 -3.156 -10.950 1.00 97.31 281 PHE A C 1
ATOM 2326 O O . PHE A 1 281 ? 14.057 -3.984 -10.804 1.00 97.31 281 PHE A O 1
ATOM 2333 N N . LYS A 1 282 ? 15.831 -2.861 -9.983 1.00 97.75 282 LYS A N 1
ATOM 2334 C CA . LYS A 1 282 ? 15.663 -3.309 -8.602 1.00 97.75 282 LYS A CA 1
ATOM 2335 C C . LYS A 1 282 ? 14.611 -2.429 -7.931 1.00 97.75 282 LYS A C 1
ATOM 2337 O O . LYS A 1 282 ? 14.743 -1.212 -7.922 1.00 97.75 282 LYS A O 1
ATOM 2342 N N . PHE A 1 283 ? 13.552 -3.024 -7.407 1.00 98.06 283 PHE A N 1
ATOM 2343 C CA . PHE A 1 283 ? 12.445 -2.323 -6.774 1.00 98.06 283 PHE A CA 1
ATOM 2344 C C . PHE A 1 283 ? 12.858 -1.738 -5.426 1.00 98.06 283 PHE A C 1
ATOM 2346 O O . PHE A 1 283 ? 13.363 -2.457 -4.563 1.00 98.06 283 PHE A O 1
ATOM 2353 N N . LYS A 1 284 ? 12.566 -0.451 -5.226 1.00 96.62 284 LYS A N 1
ATOM 2354 C CA . LYS A 1 284 ? 12.666 0.203 -3.920 1.00 96.62 284 LYS A CA 1
ATOM 2355 C C . LYS A 1 284 ? 11.302 0.513 -3.328 1.00 96.62 284 LYS A C 1
ATOM 2357 O O . LYS A 1 284 ? 11.045 0.228 -2.161 1.00 96.62 284 LYS A O 1
ATOM 2362 N N . SER A 1 285 ? 10.452 1.160 -4.119 1.00 97.25 285 SER A N 1
ATOM 2363 C CA . SER A 1 285 ? 9.080 1.472 -3.741 1.00 97.25 285 SER A CA 1
ATOM 2364 C C . SER A 1 285 ? 8.219 1.790 -4.961 1.00 97.25 285 SER A C 1
ATOM 2366 O O . SER A 1 285 ? 8.723 2.018 -6.061 1.00 97.25 285 SER A O 1
ATOM 2368 N N . MET A 1 286 ? 6.907 1.810 -4.758 1.00 98.06 286 MET A N 1
ATOM 2369 C CA . MET A 1 286 ? 5.918 2.332 -5.691 1.00 98.06 286 MET A CA 1
ATOM 2370 C C . MET A 1 286 ? 5.082 3.384 -4.973 1.00 98.06 286 MET A C 1
ATOM 2372 O O . MET A 1 286 ? 4.562 3.121 -3.896 1.00 98.06 286 MET A O 1
ATOM 2376 N N . ILE A 1 287 ? 4.921 4.563 -5.554 1.00 97.62 287 ILE A N 1
ATOM 2377 C CA . ILE A 1 287 ? 3.979 5.574 -5.079 1.00 97.62 287 ILE A CA 1
ATOM 2378 C C . ILE A 1 287 ? 2.709 5.430 -5.907 1.00 97.62 287 ILE A C 1
ATOM 2380 O O . ILE A 1 287 ? 2.758 5.486 -7.133 1.00 97.62 287 ILE A O 1
ATOM 2384 N N . LEU A 1 288 ? 1.579 5.243 -5.238 1.00 97.44 288 LEU A N 1
ATOM 2385 C CA . LEU A 1 288 ? 0.264 5.275 -5.853 1.00 97.44 288 LEU A CA 1
ATOM 2386 C C . LEU A 1 288 ? -0.380 6.625 -5.553 1.00 97.44 288 LEU A C 1
ATOM 2388 O O . LEU A 1 288 ? -0.547 6.989 -4.390 1.00 97.44 288 LEU A O 1
ATOM 2392 N N . TYR A 1 289 ? -0.739 7.350 -6.604 1.00 96.38 289 TYR A N 1
ATOM 2393 C CA . TYR A 1 289 ? -1.637 8.492 -6.537 1.00 96.38 289 TYR A CA 1
ATOM 2394 C C . TYR A 1 289 ? -3.032 8.050 -6.965 1.00 96.38 289 TYR A C 1
ATOM 2396 O O . TYR A 1 289 ? -3.210 7.571 -8.091 1.00 96.38 289 TYR A O 1
ATOM 2404 N N . PHE A 1 290 ? -4.007 8.207 -6.074 1.00 95.12 290 PHE A N 1
ATOM 2405 C CA . PHE A 1 290 ? -5.396 7.877 -6.344 1.00 95.12 290 PHE A CA 1
ATOM 2406 C C . PHE A 1 290 ? -6.222 9.170 -6.366 1.00 95.12 290 PHE A C 1
ATOM 2408 O O . PHE A 1 290 ? -6.536 9.705 -5.306 1.00 95.12 290 PHE A O 1
ATOM 2415 N N . PRO A 1 291 ? -6.518 9.713 -7.560 1.00 93.00 291 PRO A N 1
ATOM 2416 C CA . PRO A 1 291 ? -7.189 11.007 -7.705 1.00 93.00 291 PRO A CA 1
ATOM 2417 C C . PRO A 1 291 ? -8.671 10.934 -7.324 1.00 93.00 291 PRO A C 1
ATOM 2419 O O . PRO A 1 291 ? -9.213 9.839 -7.145 1.00 93.00 291 PRO A O 1
ATOM 2422 N N . ASP A 1 292 ? -9.349 12.085 -7.354 1.00 91.94 292 ASP A N 1
ATOM 2423 C CA . ASP A 1 292 ? -10.807 12.200 -7.312 1.00 91.94 292 ASP A CA 1
ATOM 2424 C C . ASP A 1 292 ? -11.476 11.094 -8.144 1.00 91.94 292 ASP A C 1
ATOM 2426 O O . ASP A 1 292 ? -11.203 10.887 -9.342 1.00 91.94 292 ASP A O 1
ATOM 2430 N N . LEU A 1 293 ? -12.365 10.366 -7.472 1.00 92.25 293 LEU A N 1
ATOM 2431 C CA . LEU A 1 293 ? -13.073 9.204 -7.992 1.00 92.25 293 LEU A CA 1
ATOM 2432 C C . LEU A 1 293 ? -14.013 9.584 -9.131 1.00 92.25 293 LEU A C 1
ATOM 2434 O O . LEU A 1 293 ? -14.257 8.756 -10.003 1.00 92.25 293 LEU A O 1
ATOM 2438 N N . LEU A 1 294 ? -14.521 10.820 -9.139 1.00 93.25 294 LEU A N 1
ATOM 2439 C CA . LEU A 1 294 ? -15.516 11.303 -10.099 1.00 93.25 294 LEU A CA 1
ATOM 2440 C C . LEU A 1 294 ? -14.921 12.106 -11.262 1.00 93.25 294 LEU A C 1
ATOM 2442 O O . LEU A 1 294 ? -15.680 12.586 -12.119 1.00 93.25 294 LEU A O 1
ATOM 2446 N N . SER A 1 295 ? -13.595 12.252 -11.281 1.00 93.56 295 SER A N 1
ATOM 2447 C CA . SER A 1 295 ? -12.828 12.895 -12.345 1.00 93.56 295 SER A CA 1
ATOM 2448 C C . SER A 1 295 ? -12.432 11.899 -13.442 1.00 93.56 295 SER A C 1
ATOM 2450 O O . SER A 1 295 ? -12.399 10.688 -13.225 1.00 93.56 295 SER A O 1
ATOM 2452 N N . ASN A 1 296 ? -12.058 12.403 -14.623 1.00 94.56 296 ASN A N 1
ATOM 2453 C CA . ASN A 1 296 ? -11.457 11.576 -15.678 1.00 94.56 296 ASN A CA 1
ATOM 2454 C C . ASN A 1 296 ? -9.947 11.336 -15.462 1.00 94.56 296 ASN A C 1
ATOM 2456 O O . ASN A 1 296 ? -9.253 10.903 -16.379 1.00 94.56 296 ASN A O 1
ATOM 2460 N N . PHE A 1 297 ? -9.416 11.652 -14.278 1.00 95.69 297 PHE A N 1
ATOM 2461 C CA . PHE A 1 297 ? -7.989 11.561 -14.001 1.00 95.69 297 PHE A CA 1
ATOM 2462 C C . PHE A 1 297 ? -7.562 10.112 -13.749 1.00 95.69 297 PHE A C 1
ATOM 2464 O O . PHE A 1 297 ? -8.244 9.351 -13.050 1.00 95.69 297 PHE A O 1
ATOM 2471 N N . SER A 1 298 ? -6.421 9.731 -14.306 1.00 96.00 298 SER A N 1
ATOM 2472 C CA . SER A 1 298 ? -5.812 8.419 -14.165 1.00 96.00 298 SER A CA 1
ATOM 2473 C C . SER A 1 298 ? -5.254 8.243 -12.758 1.00 96.00 298 SER A C 1
ATOM 2475 O O . SER A 1 298 ? -4.570 9.139 -12.266 1.00 96.00 298 SER A O 1
ATOM 2477 N N . PRO A 1 299 ? -5.424 7.076 -12.116 1.00 96.31 299 PRO A N 1
ATOM 2478 C CA . PRO A 1 299 ? -4.492 6.709 -11.059 1.00 96.31 299 PRO A CA 1
ATOM 2479 C C . PRO A 1 299 ? -3.073 6.682 -11.638 1.00 96.31 299 PRO A C 1
ATOM 2481 O O . PRO A 1 299 ? -2.880 6.244 -12.779 1.00 96.31 299 PRO A O 1
ATOM 2484 N N . ILE A 1 300 ? -2.099 7.172 -10.874 1.00 96.94 300 ILE A N 1
ATOM 2485 C CA . ILE A 1 300 ? -0.701 7.232 -11.311 1.00 96.94 300 ILE A CA 1
ATOM 2486 C C . ILE A 1 300 ? 0.136 6.321 -10.422 1.00 96.94 300 ILE A C 1
ATOM 2488 O O . ILE A 1 300 ? 0.083 6.420 -9.196 1.00 96.94 300 ILE A O 1
ATOM 2492 N N . LEU A 1 301 ? 0.908 5.433 -11.046 1.00 97.50 301 LEU A N 1
ATOM 2493 C CA . LEU A 1 301 ? 1.845 4.539 -10.365 1.00 97.50 301 LEU A CA 1
ATOM 2494 C C . LEU A 1 301 ? 3.259 5.026 -10.660 1.00 97.50 301 LEU A C 1
ATOM 2496 O O . LEU A 1 301 ? 3.677 5.013 -11.810 1.00 97.50 301 LEU A O 1
ATOM 2500 N N . ILE A 1 302 ? 4.012 5.441 -9.652 1.00 97.44 302 ILE A N 1
ATOM 2501 C CA . ILE A 1 302 ? 5.388 5.914 -9.825 1.00 97.44 302 ILE A CA 1
ATOM 2502 C C . ILE A 1 302 ? 6.320 4.900 -9.181 1.00 97.44 302 ILE A C 1
ATOM 2504 O O . ILE A 1 302 ? 6.240 4.665 -7.979 1.00 97.44 302 ILE A O 1
ATOM 2508 N N . PHE A 1 303 ? 7.211 4.298 -9.959 1.00 97.19 303 PHE A N 1
ATOM 2509 C CA . PHE A 1 303 ? 8.194 3.352 -9.447 1.00 97.19 303 PHE A CA 1
ATOM 2510 C C . PHE A 1 303 ? 9.491 4.062 -9.083 1.00 97.19 303 PHE A C 1
ATOM 2512 O O . PHE A 1 303 ? 10.007 4.881 -9.840 1.00 97.19 303 PHE A O 1
ATOM 2519 N N . GLU A 1 304 ? 10.042 3.701 -7.932 1.00 96.56 304 GLU A N 1
ATOM 2520 C CA . GLU A 1 304 ? 11.379 4.066 -7.484 1.00 96.56 304 GLU A CA 1
ATOM 2521 C C . GLU A 1 304 ? 12.282 2.832 -7.605 1.00 96.56 304 GLU A C 1
ATOM 2523 O O . GLU A 1 304 ? 11.978 1.768 -7.051 1.00 96.56 304 GLU A O 1
ATOM 2528 N N . ALA A 1 305 ? 13.397 2.981 -8.319 1.00 95.94 305 ALA A N 1
ATOM 2529 C CA . ALA A 1 305 ? 14.450 1.978 -8.368 1.00 95.94 305 ALA A CA 1
ATOM 2530 C C . ALA A 1 305 ? 15.408 2.134 -7.179 1.00 95.94 305 ALA A C 1
ATOM 2532 O O . ALA A 1 305 ? 15.639 3.245 -6.695 1.00 95.94 305 ALA A O 1
ATOM 2533 N N . ASP A 1 306 ? 15.965 1.018 -6.715 1.00 96.44 306 ASP A N 1
ATOM 2534 C CA . ASP A 1 306 ? 17.044 0.970 -5.728 1.00 96.44 306 ASP A CA 1
ATOM 2535 C C . ASP A 1 306 ? 18.404 0.799 -6.413 1.00 96.44 306 ASP A C 1
ATOM 2537 O O . ASP A 1 306 ? 18.480 0.397 -7.575 1.00 96.44 306 ASP A O 1
ATOM 2541 N N . GLU A 1 307 ? 19.483 1.048 -5.672 1.00 96.12 307 GLU A N 1
ATOM 2542 C CA . GLU A 1 307 ? 20.833 0.775 -6.163 1.00 96.12 307 GLU A CA 1
ATOM 2543 C C . GLU A 1 307 ? 21.056 -0.747 -6.266 1.00 96.12 307 GLU A C 1
ATOM 2545 O O . GLU A 1 307 ? 20.827 -1.501 -5.308 1.00 96.12 307 GLU A O 1
ATOM 2550 N N . ASP A 1 308 ? 21.517 -1.218 -7.425 1.00 96.19 308 ASP A N 1
ATOM 2551 C CA . ASP A 1 308 ? 21.893 -2.618 -7.653 1.00 96.19 308 ASP A CA 1
ATOM 2552 C C . ASP A 1 308 ? 23.415 -2.783 -7.544 1.00 96.19 308 ASP A C 1
ATOM 2554 O O . ASP A 1 308 ? 24.117 -3.004 -8.530 1.00 96.19 308 ASP A O 1
ATOM 2558 N N . GLU A 1 309 ? 23.938 -2.653 -6.320 1.00 94.69 309 GLU A N 1
ATOM 2559 C CA . GLU A 1 309 ? 25.379 -2.747 -6.029 1.00 94.69 309 GLU A CA 1
ATOM 2560 C C . GLU A 1 309 ? 26.013 -4.036 -6.570 1.00 94.69 309 GLU A C 1
ATOM 2562 O O . GLU A 1 309 ? 27.167 -4.034 -7.003 1.00 94.69 309 GLU A O 1
ATOM 2567 N N . SER A 1 310 ? 25.244 -5.130 -6.579 1.00 92.12 310 SER A N 1
ATOM 2568 C CA . SER A 1 310 ? 25.711 -6.436 -7.036 1.00 92.12 310 SER A CA 1
ATOM 2569 C C . SER A 1 310 ? 26.042 -6.438 -8.527 1.00 92.12 310 SER A C 1
ATOM 2571 O O . SER A 1 310 ? 27.124 -6.882 -8.920 1.00 92.12 310 SER A O 1
ATOM 2573 N N . ASP A 1 311 ? 25.157 -5.878 -9.350 1.00 92.81 311 ASP A N 1
ATOM 2574 C CA . ASP A 1 311 ? 25.386 -5.776 -10.786 1.00 92.81 311 ASP A CA 1
ATOM 2575 C C . ASP A 1 311 ? 26.318 -4.618 -11.141 1.00 92.81 311 ASP A C 1
ATOM 2577 O O . ASP A 1 311 ? 27.082 -4.732 -12.098 1.00 92.81 311 ASP A O 1
ATOM 2581 N N . ILE A 1 312 ? 26.336 -3.542 -10.349 1.00 94.19 312 ILE A N 1
ATOM 2582 C CA . ILE A 1 312 ? 27.316 -2.460 -10.511 1.00 94.19 312 ILE A CA 1
ATOM 2583 C C . ILE A 1 312 ? 28.737 -2.997 -10.375 1.00 94.19 312 ILE A C 1
ATOM 2585 O O . ILE A 1 312 ? 29.563 -2.713 -11.239 1.00 94.19 312 ILE A O 1
ATOM 2589 N N . GLU A 1 313 ? 29.036 -3.779 -9.334 1.00 93.88 313 GLU A N 1
ATOM 2590 C CA . GLU A 1 313 ? 30.380 -4.346 -9.167 1.00 93.88 313 GLU A CA 1
ATOM 2591 C C . GLU A 1 313 ? 30.681 -5.382 -10.256 1.00 93.88 313 GLU A C 1
ATOM 2593 O O . GLU A 1 313 ? 31.767 -5.385 -10.840 1.00 93.88 313 GLU A O 1
ATOM 2598 N N . LYS A 1 314 ? 29.703 -6.238 -10.581 1.00 94.12 314 LYS A N 1
ATOM 2599 C CA . LYS A 1 314 ? 29.852 -7.284 -11.601 1.00 94.12 314 LYS A CA 1
ATOM 2600 C C . LYS A 1 314 ? 30.138 -6.720 -12.997 1.00 94.12 314 LYS A C 1
ATOM 2602 O O . LYS A 1 314 ? 30.909 -7.324 -13.741 1.00 94.12 314 LYS A O 1
ATOM 2607 N N . TYR A 1 315 ? 29.531 -5.588 -13.352 1.00 93.06 315 TYR A N 1
ATOM 2608 C CA . TYR A 1 315 ? 29.597 -4.987 -14.687 1.00 93.06 315 TYR A CA 1
ATOM 2609 C C . TYR A 1 315 ? 30.252 -3.598 -14.698 1.00 93.06 315 TYR A C 1
ATOM 2611 O O . TYR A 1 315 ? 29.955 -2.780 -15.570 1.00 93.06 315 TYR A O 1
ATOM 2619 N N . LYS A 1 316 ? 31.158 -3.325 -13.753 1.00 91.06 316 LYS A N 1
ATOM 2620 C CA . LYS A 1 316 ? 31.747 -1.991 -13.537 1.00 91.06 316 LYS A CA 1
ATOM 2621 C C . LYS A 1 316 ? 32.386 -1.329 -14.758 1.00 91.06 316 LYS A C 1
ATOM 2623 O O . LYS A 1 316 ? 32.395 -0.107 -14.854 1.00 91.06 316 LYS A O 1
ATOM 2628 N N . ASP A 1 317 ? 32.888 -2.138 -15.687 1.00 91.44 317 ASP A N 1
ATOM 2629 C CA . ASP A 1 317 ? 33.569 -1.679 -16.900 1.00 91.44 317 ASP A CA 1
ATOM 2630 C C . ASP A 1 317 ? 32.632 -1.601 -18.123 1.00 91.44 317 ASP A C 1
ATOM 2632 O O . ASP A 1 317 ? 33.084 -1.304 -19.228 1.00 91.44 317 ASP A O 1
ATOM 2636 N N . PHE A 1 318 ? 31.340 -1.905 -17.952 1.00 92.38 318 PHE A N 1
ATOM 2637 C CA . PHE A 1 318 ? 30.419 -2.160 -19.065 1.00 92.38 318 PHE A CA 1
ATOM 2638 C C . PHE A 1 318 ? 29.061 -1.473 -18.961 1.00 92.38 318 PHE A C 1
ATOM 2640 O O . PHE A 1 318 ? 28.346 -1.419 -19.962 1.00 92.38 318 PHE A O 1
ATOM 2647 N N . TYR A 1 319 ? 28.684 -0.942 -17.797 1.00 93.50 319 TYR A N 1
ATOM 2648 C CA . TYR A 1 319 ? 27.512 -0.075 -17.747 1.00 93.50 319 TYR A CA 1
ATOM 2649 C C . TYR A 1 319 ? 27.801 1.262 -18.432 1.00 93.50 319 TYR A C 1
ATOM 2651 O O . TYR A 1 319 ? 28.910 1.799 -18.395 1.00 93.50 319 TYR A O 1
ATOM 2659 N N . SER A 1 320 ? 26.762 1.823 -19.033 1.00 91.81 320 SER A N 1
ATOM 2660 C CA . SER A 1 320 ? 26.751 3.206 -19.486 1.00 91.81 320 SER A CA 1
ATOM 2661 C C . SER A 1 320 ? 26.416 4.130 -18.316 1.00 91.81 320 SER A C 1
ATOM 2663 O O . SER A 1 320 ? 25.753 3.721 -17.361 1.00 91.81 320 SER A O 1
ATOM 2665 N N . VAL A 1 321 ? 26.898 5.372 -18.374 1.00 92.44 321 VAL A N 1
ATOM 2666 C CA . VAL A 1 321 ? 26.569 6.421 -17.403 1.00 92.44 321 VAL A CA 1
ATOM 2667 C C . VAL A 1 321 ? 26.005 7.604 -18.168 1.00 92.44 321 VAL A C 1
ATOM 2669 O O . VAL A 1 321 ? 26.657 8.120 -19.077 1.00 92.44 321 VAL A O 1
ATOM 2672 N N . ASP A 1 322 ? 24.797 8.030 -17.817 1.00 88.00 322 ASP A N 1
ATOM 2673 C CA . ASP A 1 322 ? 24.183 9.190 -18.453 1.00 88.00 322 ASP A CA 1
ATOM 2674 C C . ASP A 1 322 ? 24.699 10.526 -17.884 1.00 88.00 322 ASP A C 1
ATOM 2676 O O . ASP A 1 322 ? 25.500 10.578 -16.948 1.00 88.00 322 ASP A O 1
ATOM 2680 N N . MET A 1 323 ? 24.220 11.645 -18.437 1.00 85.50 323 MET A N 1
ATOM 2681 C CA . MET A 1 323 ? 24.639 12.992 -18.014 1.00 85.50 323 MET A CA 1
ATOM 2682 C C . MET A 1 323 ? 24.319 13.337 -16.548 1.00 85.50 323 MET A C 1
ATOM 2684 O O . MET A 1 323 ? 24.790 14.358 -16.050 1.00 85.50 323 MET A O 1
ATOM 2688 N N . TYR A 1 324 ? 23.509 12.525 -15.866 1.00 83.69 324 TYR A N 1
ATOM 2689 C CA . TYR A 1 324 ? 23.143 12.694 -14.463 1.00 83.69 324 TYR A CA 1
ATOM 2690 C C . TYR A 1 324 ? 23.813 11.657 -13.553 1.00 83.69 324 TYR A C 1
ATOM 2692 O O . TYR A 1 324 ? 23.477 11.576 -12.376 1.00 83.69 324 TYR A O 1
ATOM 2700 N N . GLY A 1 325 ? 24.769 10.879 -14.071 1.00 88.50 325 GLY A N 1
ATOM 2701 C CA . GLY A 1 325 ? 25.486 9.872 -13.293 1.00 88.50 325 GLY A CA 1
ATOM 2702 C C . GLY A 1 325 ? 24.717 8.563 -13.107 1.00 88.50 325 GLY A C 1
ATOM 2703 O O . GLY A 1 325 ? 25.140 7.729 -12.306 1.00 88.50 325 GLY A O 1
ATOM 2704 N N . ARG A 1 326 ? 23.600 8.365 -13.820 1.00 90.38 326 ARG A N 1
ATOM 2705 C CA . ARG A 1 326 ? 22.761 7.166 -13.689 1.00 90.38 326 ARG A CA 1
ATOM 2706 C C . ARG A 1 326 ? 23.320 6.045 -14.553 1.00 90.38 326 ARG A C 1
ATOM 2708 O O . ARG A 1 326 ? 23.668 6.271 -15.711 1.00 90.38 326 ARG A O 1
ATOM 2715 N N . LYS A 1 327 ? 23.396 4.848 -13.977 1.00 94.62 327 LYS A N 1
ATOM 2716 C CA . LYS A 1 327 ? 24.026 3.666 -14.567 1.00 94.62 327 LYS A CA 1
ATOM 2717 C C . LYS A 1 327 ? 22.988 2.749 -15.208 1.00 94.62 327 LYS A C 1
ATOM 2719 O O . LYS A 1 327 ? 21.990 2.397 -14.573 1.00 94.62 327 LYS A O 1
ATOM 2724 N N . GLU A 1 328 ? 23.255 2.322 -16.436 1.00 94.62 328 GLU A N 1
ATOM 2725 C CA . GLU A 1 328 ? 22.384 1.428 -17.206 1.00 94.62 328 GLU A CA 1
ATOM 2726 C C . GLU A 1 328 ? 23.210 0.378 -17.964 1.00 94.62 328 GLU A C 1
ATOM 2728 O O . GLU A 1 328 ? 24.227 0.697 -18.583 1.00 94.62 328 GLU A O 1
ATOM 2733 N N . LEU A 1 329 ? 22.765 -0.877 -17.935 1.00 94.94 329 LEU A N 1
ATOM 2734 C CA . LEU A 1 329 ? 23.299 -1.973 -18.741 1.00 94.94 329 LEU A CA 1
ATOM 2735 C C . LEU A 1 329 ? 22.371 -2.282 -19.909 1.00 94.94 329 LEU A C 1
ATOM 2737 O O . LEU A 1 329 ? 21.174 -2.498 -19.723 1.00 94.94 329 LEU A O 1
ATOM 2741 N N . THR A 1 330 ? 22.946 -2.393 -21.100 1.00 94.94 330 THR A N 1
ATOM 2742 C CA . THR A 1 330 ? 22.251 -2.915 -22.278 1.00 94.94 330 THR A CA 1
ATOM 2743 C C . THR A 1 330 ? 22.435 -4.427 -22.361 1.00 94.94 330 THR A C 1
ATOM 2745 O O . THR A 1 330 ? 23.532 -4.950 -22.169 1.00 94.94 330 THR A O 1
ATOM 2748 N N . GLY A 1 331 ? 21.351 -5.132 -22.647 1.00 96.00 331 GLY A N 1
ATOM 2749 C CA . GLY A 1 331 ? 21.294 -6.575 -22.805 1.00 96.00 331 GLY A CA 1
ATOM 2750 C C . GLY A 1 331 ? 20.363 -6.985 -23.937 1.00 96.00 331 GLY A C 1
ATOM 2751 O O . GLY A 1 331 ? 19.724 -6.156 -24.589 1.00 96.00 331 GLY A O 1
ATOM 2752 N N . LEU A 1 332 ? 20.279 -8.292 -24.156 1.00 96.38 332 LEU A N 1
ATOM 2753 C CA . LEU A 1 332 ? 19.462 -8.903 -25.199 1.00 96.38 332 LEU A CA 1
ATOM 2754 C C . LEU A 1 332 ? 18.670 -10.069 -24.628 1.00 96.38 332 LEU A C 1
ATOM 2756 O O . LEU A 1 332 ? 19.209 -10.908 -23.900 1.00 96.38 332 LEU A O 1
ATOM 2760 N N . TYR A 1 333 ? 17.400 -10.150 -25.010 1.00 95.62 333 TYR A N 1
ATOM 2761 C CA . TYR A 1 333 ? 16.573 -11.316 -24.749 1.00 95.62 333 TYR A CA 1
ATOM 2762 C C . TYR A 1 333 ? 16.314 -12.078 -26.046 1.00 95.62 333 TYR A C 1
ATOM 2764 O O . TYR A 1 333 ? 15.720 -11.546 -26.984 1.00 95.62 333 TYR A O 1
ATOM 2772 N N . PHE A 1 334 ? 16.719 -13.345 -26.093 1.00 95.25 334 PHE A N 1
ATOM 2773 C CA . PHE A 1 334 ? 16.510 -14.237 -27.228 1.00 95.25 334 PHE A CA 1
ATOM 2774 C C . PHE A 1 334 ? 15.220 -15.041 -27.044 1.00 95.25 334 PHE A C 1
ATOM 2776 O O . PHE A 1 334 ? 15.126 -15.920 -26.184 1.00 95.25 334 PHE A O 1
ATOM 2783 N N . LEU A 1 335 ? 14.223 -14.774 -27.894 1.00 92.12 335 LEU A N 1
ATOM 2784 C CA . LEU A 1 335 ? 12.856 -15.295 -27.758 1.00 92.12 335 LEU A CA 1
ATOM 2785 C C . LEU A 1 335 ? 12.780 -16.820 -27.872 1.00 92.12 335 LEU A C 1
ATOM 2787 O O . LEU A 1 335 ? 12.103 -17.470 -27.080 1.00 92.12 335 LEU A O 1
ATOM 2791 N N . LYS A 1 336 ? 13.487 -17.404 -28.846 1.00 92.75 336 LYS A N 1
ATOM 2792 C CA . LYS A 1 336 ? 13.473 -18.861 -29.076 1.00 92.75 336 LYS A CA 1
ATOM 2793 C C . LYS A 1 336 ? 14.183 -19.644 -27.973 1.00 92.75 336 LYS A C 1
ATOM 2795 O O . LYS A 1 336 ? 13.825 -20.786 -27.712 1.00 92.75 336 LYS A O 1
ATOM 2800 N N . GLU A 1 337 ? 15.185 -19.031 -27.352 1.00 93.00 337 GLU A N 1
ATOM 2801 C CA . GLU A 1 337 ? 16.006 -19.644 -26.306 1.00 93.00 337 GLU A CA 1
ATOM 2802 C C . GLU A 1 337 ? 15.457 -19.365 -24.903 1.00 93.00 337 GLU A C 1
ATOM 2804 O O . GLU A 1 337 ? 15.906 -19.991 -23.946 1.00 93.00 337 GLU A O 1
ATOM 2809 N N . ASN A 1 338 ? 14.497 -18.436 -24.776 1.00 92.19 338 ASN A N 1
ATOM 2810 C CA . ASN A 1 338 ? 14.029 -17.900 -23.497 1.00 92.19 338 ASN A CA 1
ATOM 2811 C C . ASN A 1 338 ? 15.215 -17.487 -22.604 1.00 92.19 338 ASN A C 1
ATOM 2813 O O . ASN A 1 338 ? 15.297 -17.854 -21.429 1.00 92.19 338 ASN A O 1
ATOM 2817 N N . ARG A 1 339 ? 16.176 -16.773 -23.198 1.00 94.25 339 ARG A N 1
ATOM 2818 C CA . ARG A 1 339 ? 17.467 -16.474 -22.578 1.00 94.25 339 ARG A CA 1
ATOM 2819 C C . ARG A 1 339 ? 17.744 -14.981 -22.598 1.00 94.25 339 ARG A C 1
ATOM 2821 O O . ARG A 1 339 ? 17.732 -14.364 -23.657 1.00 94.25 339 ARG A O 1
ATOM 2828 N N . LEU A 1 340 ? 18.035 -14.436 -21.423 1.00 93.94 340 LEU A N 1
ATOM 2829 C CA . LEU A 1 340 ? 18.489 -13.064 -21.222 1.00 93.94 340 LEU A CA 1
ATOM 2830 C C . LEU A 1 340 ? 20.008 -13.056 -21.042 1.00 93.94 340 LEU A C 1
ATOM 2832 O O . LEU A 1 340 ? 20.531 -13.838 -20.245 1.00 93.94 340 LEU A O 1
ATOM 2836 N N . THR A 1 341 ? 20.703 -12.164 -21.743 1.00 94.69 341 THR A N 1
ATOM 2837 C CA . THR A 1 341 ? 22.136 -11.927 -21.548 1.00 94.69 341 THR A CA 1
ATOM 2838 C C . THR A 1 341 ? 22.429 -10.445 -21.351 1.00 94.69 341 THR A C 1
ATOM 2840 O O . THR A 1 341 ? 21.864 -9.582 -22.021 1.00 94.69 341 THR A O 1
ATOM 2843 N N . PHE A 1 342 ? 23.341 -10.179 -20.422 1.00 94.69 342 PHE A N 1
ATOM 2844 C CA . PHE A 1 342 ? 24.017 -8.893 -20.245 1.00 94.69 342 PHE A CA 1
ATOM 2845 C C . PHE A 1 342 ? 25.532 -9.066 -20.424 1.00 94.69 342 PHE A C 1
ATOM 2847 O O . PHE A 1 342 ? 26.299 -8.230 -19.959 1.00 94.69 342 PHE A O 1
ATOM 2854 N N . ASP A 1 343 ? 25.990 -10.188 -21.002 1.00 93.56 343 ASP A N 1
ATOM 2855 C CA . ASP A 1 343 ? 27.413 -10.370 -21.288 1.00 93.56 343 ASP A CA 1
ATOM 2856 C C . ASP A 1 343 ? 27.833 -9.354 -22.365 1.00 93.56 343 ASP A C 1
ATOM 2858 O O . ASP A 1 343 ? 27.348 -9.428 -23.496 1.00 93.56 343 ASP A O 1
ATOM 2862 N N . PRO A 1 344 ? 28.736 -8.411 -22.054 1.00 90.75 344 PRO A N 1
ATOM 2863 C CA . PRO A 1 344 ? 29.088 -7.339 -22.977 1.00 90.75 344 PRO A CA 1
ATOM 2864 C C . PRO A 1 344 ? 29.744 -7.848 -24.258 1.00 90.75 344 PRO A C 1
ATOM 2866 O O . PRO A 1 344 ? 29.598 -7.227 -25.306 1.00 90.75 344 PRO A O 1
ATOM 2869 N N . LYS A 1 345 ? 30.478 -8.967 -24.201 1.00 92.06 345 LYS A N 1
ATOM 2870 C CA . LYS A 1 345 ? 31.086 -9.559 -25.397 1.00 92.06 345 LYS A CA 1
ATOM 2871 C C . LYS A 1 345 ? 30.015 -10.157 -26.286 1.00 92.06 345 LYS A C 1
ATOM 2873 O O . LYS A 1 345 ? 30.070 -9.959 -27.490 1.00 92.06 345 LYS A O 1
ATOM 2878 N N . GLU A 1 346 ? 29.052 -10.853 -25.693 1.00 94.75 346 GLU A N 1
ATOM 2879 C CA . GLU A 1 346 ? 27.945 -11.447 -26.438 1.00 94.75 346 GLU A CA 1
ATOM 2880 C C . GLU A 1 346 ? 27.046 -10.377 -27.070 1.00 94.75 346 GLU A C 1
ATOM 2882 O O . GLU A 1 346 ? 26.712 -10.471 -28.248 1.00 94.75 346 GLU A O 1
ATOM 2887 N N . VAL A 1 347 ? 26.698 -9.333 -26.313 1.00 94.62 347 VAL A N 1
ATOM 2888 C CA . VAL A 1 347 ? 25.885 -8.213 -26.810 1.00 94.62 347 VAL A CA 1
ATOM 2889 C C . VAL A 1 347 ? 26.615 -7.467 -27.930 1.00 94.62 347 VAL A C 1
ATOM 2891 O O . VAL A 1 347 ? 26.024 -7.209 -28.978 1.00 94.62 347 VAL A O 1
ATOM 2894 N N . ASN A 1 348 ? 27.905 -7.167 -27.752 1.00 93.25 348 ASN A N 1
ATOM 2895 C CA . ASN A 1 348 ? 28.695 -6.495 -28.784 1.00 93.25 348 ASN A CA 1
ATOM 2896 C C . ASN A 1 348 ? 28.889 -7.366 -30.029 1.00 93.25 348 ASN A C 1
ATOM 2898 O O . ASN A 1 348 ? 28.784 -6.842 -31.131 1.00 93.25 348 ASN A O 1
ATOM 2902 N N . ASP A 1 349 ? 29.149 -8.670 -29.882 1.00 94.88 349 ASP A N 1
ATOM 2903 C CA . ASP A 1 349 ? 29.261 -9.592 -31.020 1.00 94.88 349 ASP A CA 1
ATOM 2904 C C . ASP A 1 349 ? 27.945 -9.661 -31.801 1.00 94.88 349 ASP A C 1
ATOM 2906 O O . ASP A 1 349 ? 27.948 -9.565 -33.025 1.00 94.88 349 ASP A O 1
ATOM 2910 N N . PHE A 1 350 ? 26.808 -9.730 -31.101 1.00 95.69 350 PHE A N 1
ATOM 2911 C CA . PHE A 1 350 ? 25.495 -9.717 -31.736 1.00 95.69 350 PHE A CA 1
ATOM 2912 C C . PHE A 1 350 ? 25.281 -8.466 -32.600 1.00 95.69 350 PHE A C 1
ATOM 2914 O O . PHE A 1 350 ? 24.931 -8.595 -33.773 1.00 95.69 350 PHE A O 1
ATOM 2921 N N . TYR A 1 351 ? 25.511 -7.267 -32.050 1.00 94.12 351 TYR A N 1
ATOM 2922 C CA . TYR A 1 351 ? 25.335 -6.020 -32.802 1.00 94.12 351 TYR A CA 1
ATOM 2923 C C . TYR A 1 351 ? 26.393 -5.840 -33.894 1.00 94.12 351 TYR A C 1
ATOM 2925 O O . TYR A 1 351 ? 26.065 -5.405 -34.992 1.00 94.12 351 TYR A O 1
ATOM 2933 N N . TYR A 1 352 ? 27.639 -6.249 -33.649 1.00 95.31 352 TYR A N 1
ATOM 2934 C CA . TYR A 1 352 ? 28.691 -6.215 -34.662 1.00 95.31 352 TYR A CA 1
ATOM 2935 C C . TYR A 1 352 ? 28.331 -7.086 -35.868 1.00 95.31 352 TYR A C 1
ATOM 2937 O O . TYR A 1 352 ? 28.461 -6.659 -37.011 1.00 95.31 352 TYR A O 1
ATOM 2945 N N . ARG A 1 353 ? 27.830 -8.301 -35.636 1.00 95.56 353 ARG A N 1
ATOM 2946 C CA . ARG A 1 353 ? 27.374 -9.170 -36.723 1.00 95.56 353 ARG A CA 1
ATOM 2947 C C . ARG A 1 353 ? 26.134 -8.613 -37.410 1.00 95.56 353 ARG A C 1
ATOM 2949 O O . ARG A 1 353 ? 26.052 -8.670 -38.627 1.00 95.56 353 ARG A O 1
ATOM 2956 N N . LEU A 1 354 ? 25.204 -8.027 -36.658 1.00 93.00 354 LEU A N 1
ATOM 2957 C CA . LEU A 1 354 ? 24.033 -7.370 -37.236 1.00 93.00 354 LEU A CA 1
ATOM 2958 C C . LEU A 1 354 ? 24.415 -6.238 -38.206 1.00 93.00 354 LEU A C 1
ATOM 2960 O O . LEU A 1 354 ? 23.782 -6.104 -39.250 1.00 93.00 354 LEU A O 1
ATOM 2964 N N . ASP A 1 355 ? 25.444 -5.459 -37.870 1.00 94.25 355 ASP A N 1
ATOM 2965 C CA . ASP A 1 355 ? 25.867 -4.298 -38.657 1.00 94.25 355 ASP A CA 1
ATOM 2966 C C . ASP A 1 355 ? 26.850 -4.644 -39.792 1.00 94.25 355 ASP A C 1
ATOM 2968 O O . ASP A 1 355 ? 26.892 -3.928 -40.796 1.00 94.25 355 ASP A O 1
ATOM 2972 N N . TYR A 1 356 ? 27.656 -5.706 -39.647 1.00 94.75 356 TYR A N 1
ATOM 2973 C CA . TYR A 1 356 ? 28.795 -5.982 -40.540 1.00 94.75 356 TYR A CA 1
ATOM 2974 C C . TYR A 1 356 ? 28.819 -7.375 -41.194 1.00 94.75 356 TYR A C 1
ATOM 2976 O O . TYR A 1 356 ? 29.603 -7.575 -42.122 1.00 94.75 356 TYR A O 1
ATOM 2984 N N . ASP A 1 357 ? 28.016 -8.341 -40.742 1.00 94.06 357 ASP A N 1
ATOM 2985 C CA . ASP A 1 357 ? 27.947 -9.699 -41.308 1.00 94.06 357 ASP A CA 1
ATOM 2986 C C . ASP A 1 357 ? 26.673 -9.829 -42.163 1.00 94.06 357 ASP A C 1
ATOM 2988 O O . ASP A 1 357 ? 25.588 -10.087 -41.648 1.00 94.06 357 ASP A O 1
ATOM 2992 N N . GLU A 1 358 ? 26.794 -9.629 -43.483 1.00 91.75 358 GLU A N 1
ATOM 2993 C CA . GLU A 1 358 ? 25.655 -9.675 -44.426 1.00 91.75 358 GLU A CA 1
ATOM 2994 C C . GLU A 1 358 ? 24.929 -11.034 -44.433 1.00 91.75 358 GLU A C 1
ATOM 2996 O O . GLU A 1 358 ? 23.740 -11.099 -44.756 1.00 91.75 358 GLU A O 1
ATOM 3001 N N . ASP A 1 359 ? 25.620 -12.110 -44.042 1.00 94.38 359 ASP A N 1
ATOM 3002 C CA . ASP A 1 359 ? 25.067 -13.464 -43.958 1.00 94.38 359 ASP A CA 1
ATOM 3003 C C . ASP A 1 359 ? 24.445 -13.763 -42.578 1.00 94.38 359 ASP A C 1
ATOM 3005 O O . ASP A 1 359 ? 23.867 -14.839 -42.358 1.00 94.38 359 ASP A O 1
ATOM 3009 N N . PHE A 1 360 ? 24.531 -12.831 -41.621 1.00 94.00 360 PHE A N 1
ATOM 3010 C CA . PHE A 1 360 ? 23.992 -13.030 -40.283 1.00 94.00 360 PHE A CA 1
ATOM 3011 C C . PHE A 1 360 ? 22.470 -12.898 -40.251 1.00 94.00 360 PHE A C 1
ATOM 3013 O O . PHE A 1 360 ? 21.885 -11.816 -40.273 1.00 94.00 360 PHE A O 1
ATOM 3020 N N . VAL A 1 361 ? 21.800 -14.036 -40.082 1.00 91.12 361 VAL A N 1
ATOM 3021 C CA . VAL A 1 361 ? 20.369 -14.064 -39.776 1.00 91.12 361 VAL A CA 1
ATOM 3022 C C . VAL A 1 361 ? 20.177 -13.888 -38.274 1.00 91.12 361 VAL A C 1
ATOM 3024 O O . VAL A 1 361 ? 20.290 -14.846 -37.504 1.00 91.12 361 VAL A O 1
ATOM 3027 N N . ALA A 1 362 ? 19.858 -12.660 -37.864 1.00 89.50 362 ALA A N 1
ATOM 3028 C CA . ALA A 1 362 ? 19.628 -12.338 -36.464 1.00 89.50 362 ALA A CA 1
ATOM 3029 C C . ALA A 1 362 ? 18.516 -13.226 -35.862 1.00 89.50 362 ALA A C 1
ATOM 3031 O O . ALA A 1 362 ? 17.387 -13.248 -36.374 1.00 89.50 362 ALA A O 1
ATOM 3032 N N . PRO A 1 363 ? 18.782 -13.969 -34.770 1.00 92.12 363 PRO A N 1
ATOM 3033 C CA . PRO A 1 363 ? 17.730 -14.669 -34.045 1.00 92.12 363 PRO A CA 1
ATOM 3034 C C . PRO A 1 363 ? 16.680 -13.677 -33.541 1.00 92.12 363 PRO A C 1
ATOM 3036 O O . PRO A 1 363 ? 16.986 -12.531 -33.223 1.00 92.12 363 PRO A O 1
ATOM 3039 N N . SER A 1 364 ? 15.429 -14.127 -33.431 1.00 93.94 364 SER A N 1
ATOM 3040 C CA . SER A 1 364 ? 14.349 -13.304 -32.882 1.00 93.94 364 SER A CA 1
ATOM 3041 C C . SER A 1 364 ? 14.693 -12.884 -31.451 1.00 93.94 364 SER A C 1
ATOM 3043 O O . SER A 1 364 ? 14.894 -13.737 -30.580 1.00 93.94 364 SER A O 1
ATOM 3045 N N . ASN A 1 365 ? 14.784 -11.575 -31.231 1.00 94.50 365 ASN A N 1
ATOM 3046 C CA . ASN A 1 365 ? 15.241 -10.976 -29.986 1.00 94.50 365 ASN A CA 1
ATOM 3047 C C . ASN A 1 365 ? 14.531 -9.641 -29.719 1.00 94.50 365 ASN A C 1
ATOM 3049 O O . ASN A 1 365 ? 13.850 -9.114 -30.602 1.00 94.50 365 ASN A O 1
ATOM 3053 N N . TYR A 1 366 ? 14.720 -9.108 -28.516 1.00 94.88 366 TYR A N 1
ATOM 3054 C CA . TYR A 1 366 ? 14.447 -7.708 -28.209 1.00 94.88 366 TYR A CA 1
ATOM 3055 C C . TYR A 1 366 ? 15.516 -7.123 -27.268 1.00 94.88 366 TYR A C 1
ATOM 3057 O O . TYR A 1 366 ? 16.072 -7.860 -26.438 1.00 94.88 366 TYR A O 1
ATOM 3065 N N . PRO A 1 367 ? 15.811 -5.812 -27.368 1.00 95.12 367 PRO A N 1
ATOM 3066 C CA . PRO A 1 367 ? 16.708 -5.131 -26.444 1.00 95.12 367 PRO A CA 1
ATOM 3067 C C . PRO A 1 367 ? 16.140 -5.120 -25.025 1.00 95.12 367 PRO A C 1
ATOM 3069 O O . PRO A 1 367 ? 14.937 -4.974 -24.795 1.00 95.12 367 PRO A O 1
ATOM 3072 N N . THR A 1 368 ? 17.030 -5.280 -24.054 1.00 95.62 368 THR A N 1
ATOM 3073 C CA . THR A 1 368 ? 16.706 -5.198 -22.631 1.00 95.62 368 THR A CA 1
ATOM 3074 C C . THR A 1 368 ? 17.620 -4.187 -21.960 1.00 95.62 368 THR A C 1
ATOM 3076 O O . THR A 1 368 ? 18.826 -4.202 -22.180 1.00 95.62 368 THR A O 1
ATOM 3079 N N . TYR A 1 369 ? 17.067 -3.334 -21.110 1.00 95.25 369 TYR A N 1
ATOM 3080 C CA . TYR A 1 369 ? 17.814 -2.310 -20.388 1.00 95.25 369 TYR A CA 1
ATOM 3081 C C . TYR A 1 369 ? 17.683 -2.567 -18.897 1.00 95.25 369 TYR A C 1
ATOM 3083 O O . TYR A 1 369 ? 16.571 -2.602 -18.369 1.00 95.25 369 TYR A O 1
ATOM 3091 N N . LYS A 1 370 ? 18.810 -2.772 -18.214 1.00 95.94 370 LYS A N 1
ATOM 3092 C CA . LYS A 1 370 ? 18.844 -2.942 -16.765 1.00 95.94 370 LYS A CA 1
ATOM 3093 C C . LYS A 1 370 ? 19.371 -1.681 -16.095 1.00 95.94 370 LYS A C 1
ATOM 3095 O O . LYS A 1 370 ? 20.521 -1.294 -16.281 1.00 95.94 370 LYS A O 1
ATOM 3100 N N . PHE A 1 371 ? 18.523 -1.068 -15.286 1.00 95.44 371 PHE A N 1
ATOM 3101 C CA . PHE A 1 371 ? 18.813 0.148 -14.548 1.00 95.44 371 PHE A CA 1
ATOM 3102 C C . PHE A 1 371 ? 19.377 -0.186 -13.175 1.00 95.44 371 PHE A C 1
ATOM 3104 O O . PHE A 1 371 ? 18.818 -1.016 -12.453 1.00 95.44 371 PHE A O 1
ATOM 3111 N N . LEU A 1 372 ? 20.492 0.456 -12.836 1.00 95.94 372 LEU A N 1
ATOM 3112 C CA . LEU A 1 372 ? 21.288 0.091 -11.665 1.00 95.94 372 LEU A CA 1
ATOM 3113 C C . LEU A 1 372 ? 21.309 1.162 -10.573 1.00 95.94 372 LEU A C 1
ATOM 3115 O O . LEU A 1 372 ? 21.752 0.881 -9.464 1.00 95.94 372 LEU A O 1
ATOM 3119 N N . THR A 1 373 ? 20.868 2.380 -10.883 1.00 94.12 373 THR A N 1
ATOM 3120 C CA . THR A 1 373 ? 20.951 3.525 -9.970 1.00 94.12 373 THR A CA 1
ATOM 3121 C C . THR A 1 373 ? 19.641 3.764 -9.239 1.00 94.12 373 THR A C 1
ATOM 3123 O O . THR A 1 373 ? 18.569 3.745 -9.848 1.00 94.12 373 THR A O 1
ATOM 3126 N N . LYS A 1 374 ? 19.741 4.086 -7.945 1.00 94.50 374 LYS A N 1
ATOM 3127 C CA . LYS A 1 374 ? 18.603 4.554 -7.153 1.00 94.50 374 LYS A CA 1
ATOM 3128 C C . LYS A 1 374 ? 18.056 5.867 -7.721 1.00 94.50 374 LYS A C 1
ATOM 3130 O O . LYS A 1 374 ? 18.744 6.885 -7.708 1.00 94.50 374 LYS A O 1
ATOM 3135 N N . THR A 1 375 ? 16.806 5.869 -8.176 1.00 92.94 375 THR A N 1
ATOM 3136 C CA . THR A 1 375 ? 16.128 7.072 -8.689 1.00 92.94 375 THR A CA 1
ATOM 3137 C C . THR A 1 375 ? 14.624 6.834 -8.838 1.00 92.94 375 THR A C 1
ATOM 3139 O O . THR A 1 375 ? 14.159 5.691 -8.803 1.00 92.94 375 THR A O 1
ATOM 3142 N N . ILE A 1 376 ? 13.855 7.903 -9.051 1.00 94.44 376 ILE A N 1
ATOM 3143 C CA . ILE A 1 376 ? 12.494 7.783 -9.575 1.00 94.44 376 ILE A CA 1
ATOM 3144 C C . ILE A 1 376 ? 12.596 7.232 -10.999 1.00 94.44 376 ILE A C 1
ATOM 3146 O O . ILE A 1 376 ? 13.098 7.887 -11.911 1.00 94.44 376 ILE A O 1
ATOM 3150 N N . PHE A 1 377 ? 12.171 5.986 -11.157 1.00 94.12 377 PHE A N 1
ATOM 3151 C CA . PHE A 1 377 ? 12.441 5.177 -12.330 1.00 94.12 377 PHE A CA 1
ATOM 3152 C C . PHE A 1 377 ? 11.469 5.484 -13.468 1.00 94.12 377 PHE A C 1
ATOM 3154 O O . PHE A 1 377 ? 11.884 5.830 -14.579 1.00 94.12 377 PHE A O 1
ATOM 3161 N N . CYS A 1 378 ? 10.176 5.353 -13.185 1.00 94.88 378 CYS A N 1
ATOM 3162 C CA . CYS A 1 378 ? 9.129 5.569 -14.167 1.00 94.88 378 CYS A CA 1
ATOM 3163 C C . CYS A 1 378 ? 7.817 5.990 -13.521 1.00 94.88 378 CYS A C 1
ATOM 3165 O O . CYS A 1 378 ? 7.610 5.798 -12.323 1.00 94.88 378 CYS A O 1
ATOM 3167 N N . GLN A 1 379 ? 6.923 6.541 -14.335 1.00 95.50 379 GLN A N 1
ATOM 3168 C CA . GLN A 1 379 ? 5.520 6.722 -13.982 1.00 95.50 379 GLN A CA 1
ATOM 3169 C C . GLN A 1 379 ? 4.654 5.964 -14.966 1.00 95.50 379 GLN A C 1
ATOM 3171 O O . GLN A 1 379 ? 4.984 5.946 -16.146 1.00 95.50 379 GLN A O 1
ATOM 3176 N N . LEU A 1 380 ? 3.550 5.397 -14.492 1.00 96.19 380 LEU A N 1
ATOM 3177 C CA . LEU A 1 380 ? 2.543 4.736 -15.299 1.00 96.19 380 LEU A CA 1
ATOM 3178 C C . LEU A 1 380 ? 1.186 5.406 -15.129 1.00 96.19 380 LEU A C 1
ATOM 3180 O O . LEU A 1 380 ? 0.792 5.752 -14.014 1.00 96.19 380 LEU A O 1
ATOM 3184 N N . ASN A 1 381 ? 0.450 5.493 -16.229 1.00 95.88 381 ASN A N 1
ATOM 3185 C CA . ASN A 1 381 ? -0.931 5.955 -16.271 1.00 95.88 381 ASN A CA 1
ATOM 3186 C C . ASN A 1 381 ? -1.790 4.989 -17.101 1.00 95.88 381 ASN A C 1
ATOM 3188 O O . ASN A 1 381 ? -1.282 4.271 -17.962 1.00 95.88 381 ASN A O 1
ATOM 3192 N N . VAL A 1 382 ? -3.101 4.999 -16.883 1.00 96.25 382 VAL A N 1
ATOM 3193 C CA . VAL A 1 382 ? -4.065 4.293 -17.732 1.00 96.25 382 VAL A CA 1
ATOM 3194 C C . VAL A 1 382 ? -4.340 5.149 -18.965 1.00 96.25 382 VAL A C 1
ATOM 3196 O O . VAL A 1 382 ? -4.849 6.266 -18.864 1.00 96.25 382 VAL A O 1
ATOM 3199 N N . GLN A 1 383 ? -3.992 4.637 -20.142 1.00 94.62 383 GLN A N 1
ATOM 3200 C CA . GLN A 1 383 ? -4.196 5.344 -21.404 1.00 94.62 383 GLN A CA 1
ATOM 3201 C C . GLN A 1 383 ? -5.686 5.518 -21.692 1.00 94.62 383 GLN A C 1
ATOM 3203 O O . GLN A 1 383 ? -6.466 4.581 -21.550 1.00 94.62 383 GLN A O 1
ATOM 3208 N N . GLY A 1 384 ? -6.066 6.722 -22.120 1.00 94.00 384 GLY A N 1
ATOM 3209 C CA . GLY A 1 384 ? -7.464 7.131 -22.298 1.00 94.00 384 GLY A CA 1
ATOM 3210 C C . GLY A 1 384 ? -8.033 7.931 -21.122 1.00 94.00 384 GLY A C 1
ATOM 3211 O O . GLY A 1 384 ? -9.082 8.555 -21.276 1.00 94.00 384 GLY A O 1
ATOM 3212 N N . LEU A 1 385 ? -7.333 7.968 -19.985 1.00 96.00 385 LEU A N 1
ATOM 3213 C CA . LEU A 1 385 ? -7.612 8.878 -18.874 1.00 96.00 385 LEU A CA 1
ATOM 3214 C C . LEU A 1 385 ? -6.644 10.070 -18.888 1.00 96.00 385 LEU A C 1
ATOM 3216 O O . LEU A 1 385 ? -5.554 10.000 -19.458 1.00 96.00 385 LEU A O 1
ATOM 3220 N N . ASP A 1 386 ? -7.062 11.167 -18.259 1.00 94.38 386 ASP A N 1
ATOM 3221 C CA . ASP A 1 386 ? -6.243 12.369 -18.093 1.00 94.38 386 ASP A CA 1
ATOM 3222 C C . ASP A 1 386 ? -5.107 12.117 -17.087 1.00 94.38 386 ASP A C 1
ATOM 3224 O O . ASP A 1 386 ? -5.269 11.362 -16.134 1.00 94.38 386 ASP A O 1
ATOM 3228 N N . TYR A 1 387 ? -3.952 12.736 -17.288 1.00 91.75 387 TYR A N 1
ATOM 3229 C CA . TYR A 1 387 ? -2.822 12.701 -16.356 1.00 91.75 387 TYR A CA 1
ATOM 3230 C C . TYR A 1 387 ? -2.047 14.028 -16.345 1.00 91.75 387 TYR A C 1
ATOM 3232 O O . TYR A 1 387 ? -0.885 14.079 -15.933 1.00 91.75 387 TYR A O 1
ATOM 3240 N N . VAL A 1 388 ? -2.682 15.113 -16.803 1.00 83.00 388 VAL A N 1
ATOM 3241 C CA . VAL A 1 388 ? -2.075 16.445 -16.849 1.00 83.00 388 VAL A CA 1
ATOM 3242 C C . VAL A 1 388 ? -1.581 16.878 -15.464 1.00 83.00 388 VAL A C 1
ATOM 3244 O O . VAL A 1 388 ? -2.224 16.660 -14.441 1.00 83.00 388 VAL A O 1
ATOM 3247 N N . GLY A 1 389 ? -0.406 17.495 -15.421 1.00 78.75 389 GLY A N 1
ATOM 3248 C CA . GLY A 1 389 ? 0.331 17.845 -14.208 1.00 78.75 389 GLY A CA 1
ATOM 3249 C C . GLY A 1 389 ? 1.322 16.772 -13.750 1.00 78.75 38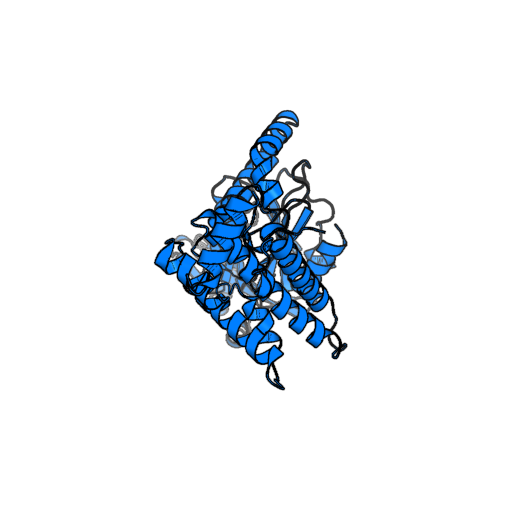9 GLY A C 1
ATOM 3250 O O . GLY A 1 389 ? 2.244 17.091 -12.995 1.00 78.75 389 GLY A O 1
ATOM 3251 N N . PHE A 1 390 ? 1.181 15.533 -14.228 1.00 83.31 390 PHE A N 1
ATOM 3252 C CA . PHE A 1 390 ? 2.147 14.462 -13.987 1.00 83.31 390 PHE A CA 1
ATOM 3253 C C . PHE A 1 390 ? 3.141 14.322 -15.147 1.00 83.31 390 PHE A C 1
ATOM 3255 O O . PHE A 1 390 ? 4.109 13.570 -15.046 1.00 83.31 390 PHE A O 1
ATOM 3262 N N . GLU A 1 391 ? 2.997 15.085 -16.237 1.00 78.06 391 GLU A N 1
ATOM 3263 C CA . GLU A 1 391 ? 3.980 15.058 -17.315 1.00 78.06 391 GLU A CA 1
ATOM 3264 C C . GLU A 1 391 ? 5.352 15.476 -16.783 1.00 78.06 391 GLU A C 1
ATOM 3266 O O . GLU A 1 391 ? 5.509 16.450 -16.045 1.00 78.06 391 GLU A O 1
ATOM 3271 N N . GLN A 1 392 ? 6.383 14.742 -17.192 1.00 81.69 392 GLN A N 1
ATOM 3272 C CA . GLN A 1 392 ? 7.763 15.032 -16.812 1.00 81.69 392 GLN A CA 1
ATOM 3273 C C . GLN A 1 392 ? 8.052 14.945 -15.304 1.00 81.69 392 GLN A C 1
ATOM 3275 O O . GLN A 1 392 ? 9.120 15.409 -14.898 1.00 81.69 392 GLN A O 1
ATOM 3280 N N . ILE A 1 393 ? 7.194 14.328 -14.475 1.00 85.31 393 ILE A N 1
ATOM 3281 C CA . ILE A 1 393 ? 7.490 14.100 -13.045 1.00 85.31 393 ILE A CA 1
ATOM 3282 C C . ILE A 1 393 ? 8.871 13.483 -12.862 1.00 85.31 393 ILE A C 1
ATOM 3284 O O . ILE A 1 393 ? 9.660 13.963 -12.048 1.00 85.31 393 ILE A O 1
ATOM 3288 N N . ILE A 1 394 ? 9.199 12.498 -13.697 1.00 85.94 394 ILE A N 1
ATOM 3289 C CA . ILE A 1 394 ? 10.483 11.801 -13.647 1.00 85.94 394 ILE A CA 1
ATOM 3290 C C . ILE A 1 394 ? 11.654 12.759 -13.874 1.00 85.94 394 ILE A C 1
ATOM 3292 O O . ILE A 1 394 ? 12.679 12.667 -13.210 1.00 85.94 394 ILE A O 1
ATOM 3296 N N . ARG A 1 395 ? 11.501 13.732 -14.779 1.00 83.69 395 ARG A N 1
ATOM 3297 C CA . ARG A 1 395 ? 12.532 14.738 -15.060 1.00 83.69 395 ARG A CA 1
ATOM 3298 C C . ARG A 1 395 ? 12.587 15.820 -13.983 1.00 83.69 395 ARG A C 1
ATOM 3300 O O . ARG A 1 395 ? 13.676 16.266 -13.630 1.00 83.69 395 ARG A O 1
ATOM 3307 N N . LYS A 1 396 ? 11.425 16.265 -13.501 1.00 86.12 396 LYS A N 1
ATOM 3308 C CA . LYS A 1 396 ? 11.277 17.358 -12.532 1.00 86.12 396 LYS A CA 1
ATOM 3309 C C . LYS A 1 396 ? 11.783 16.966 -11.145 1.00 86.12 396 LYS A C 1
ATOM 3311 O O . LYS A 1 396 ? 12.357 17.804 -10.459 1.00 86.12 396 LYS A O 1
ATOM 3316 N N . TYR A 1 397 ? 11.594 15.705 -10.764 1.00 87.81 397 TYR A N 1
ATOM 3317 C CA . TYR A 1 397 ? 11.884 15.182 -9.429 1.00 87.81 397 TYR A CA 1
ATOM 3318 C C . TYR A 1 397 ? 12.948 14.079 -9.432 1.00 87.81 397 TYR A C 1
ATOM 3320 O O . TYR A 1 397 ? 13.017 13.285 -8.503 1.00 87.81 397 TYR A O 1
ATOM 3328 N N . LYS A 1 398 ? 13.804 14.048 -10.459 1.00 81.50 398 LYS A N 1
ATOM 3329 C CA . LYS A 1 398 ? 14.896 13.070 -10.622 1.00 81.50 398 LYS A CA 1
ATOM 3330 C C . LYS A 1 398 ? 15.866 12.986 -9.432 1.00 81.50 398 LYS A C 1
ATOM 3332 O O . LYS A 1 398 ? 16.504 11.953 -9.252 1.00 81.50 398 LYS A O 1
ATOM 3337 N N . ASP A 1 399 ? 15.991 14.079 -8.678 1.00 85.50 399 ASP A N 1
ATOM 3338 C CA . ASP A 1 399 ? 16.918 14.224 -7.550 1.00 85.50 399 ASP A CA 1
ATOM 3339 C C . ASP A 1 399 ? 16.246 13.909 -6.201 1.00 85.50 399 ASP A C 1
ATOM 3341 O O . ASP A 1 399 ? 16.921 13.900 -5.176 1.00 85.50 399 ASP A O 1
ATOM 3345 N N . LEU A 1 400 ? 14.927 13.674 -6.196 1.00 89.88 400 LEU A N 1
ATOM 3346 C CA . LEU A 1 400 ? 14.181 13.288 -5.002 1.00 89.88 400 LEU A CA 1
ATOM 3347 C C . LEU A 1 400 ? 14.172 11.771 -4.845 1.00 89.88 400 LEU A C 1
ATOM 3349 O O . LEU A 1 400 ? 14.147 11.027 -5.829 1.00 89.88 400 LEU A O 1
ATOM 3353 N N . ASP A 1 401 ? 14.111 11.312 -3.600 1.00 90.44 401 ASP A N 1
ATOM 3354 C CA . ASP A 1 401 ? 13.730 9.932 -3.326 1.00 90.44 401 ASP A CA 1
ATOM 3355 C C . ASP A 1 401 ? 12.205 9.756 -3.228 1.00 90.44 401 ASP A C 1
ATOM 3357 O O . ASP A 1 401 ? 11.422 10.711 -3.237 1.00 90.44 401 ASP A O 1
ATOM 3361 N N . GLY A 1 402 ? 11.758 8.500 -3.163 1.00 91.12 402 GLY A N 1
ATOM 3362 C CA . GLY A 1 402 ? 10.332 8.191 -3.136 1.00 91.12 402 GLY A CA 1
ATOM 3363 C C . GLY A 1 402 ? 9.586 8.783 -1.932 1.00 91.12 402 GLY A C 1
ATOM 3364 O O . GLY A 1 402 ? 8.413 9.128 -2.062 1.00 91.12 402 GLY A O 1
ATOM 3365 N N . SER A 1 403 ? 10.233 8.931 -0.770 1.00 90.00 403 SER A N 1
ATOM 3366 C CA . SER A 1 403 ? 9.595 9.522 0.418 1.00 90.00 403 SER A CA 1
ATOM 3367 C C . SER A 1 403 ? 9.414 11.029 0.250 1.00 90.00 403 SER A C 1
ATOM 3369 O O . SER A 1 403 ? 8.366 11.580 0.592 1.00 90.00 403 SER A O 1
ATOM 3371 N N . GLU A 1 404 ? 10.419 11.705 -0.302 1.00 91.25 404 GLU A N 1
ATOM 3372 C CA . GLU A 1 404 ? 10.349 13.135 -0.598 1.00 91.25 404 GLU A CA 1
ATOM 3373 C C . GLU A 1 404 ? 9.286 13.441 -1.657 1.00 91.25 404 GLU A C 1
ATOM 3375 O O . GLU A 1 404 ? 8.505 14.383 -1.491 1.00 91.25 404 GLU A O 1
ATOM 3380 N N . LEU A 1 405 ? 9.210 12.620 -2.711 1.00 92.75 405 LEU A N 1
ATOM 3381 C CA . LEU A 1 405 ? 8.202 12.769 -3.756 1.00 92.75 405 LEU A CA 1
ATOM 3382 C C . LEU A 1 405 ? 6.785 12.524 -3.222 1.00 92.75 405 LEU A C 1
ATOM 3384 O O . LEU A 1 405 ? 5.887 13.312 -3.509 1.00 92.75 405 LEU A O 1
ATOM 3388 N N . GLU A 1 406 ? 6.580 11.489 -2.404 1.00 93.00 406 GLU A N 1
ATOM 3389 C CA . GLU A 1 406 ? 5.291 11.240 -1.749 1.00 93.00 406 GLU A CA 1
ATOM 3390 C C . GLU A 1 406 ? 4.828 12.462 -0.944 1.00 93.00 406 GLU A C 1
ATOM 3392 O O . GLU A 1 406 ? 3.696 12.915 -1.107 1.00 93.00 406 GLU A O 1
ATOM 3397 N N . LYS A 1 407 ? 5.704 13.031 -0.106 1.00 89.06 407 LYS A N 1
ATOM 3398 C CA . LYS A 1 407 ? 5.389 14.228 0.693 1.00 89.06 407 LYS A CA 1
ATOM 3399 C C . LYS A 1 407 ? 5.031 15.420 -0.184 1.00 89.06 407 LYS A C 1
ATOM 3401 O O . LYS A 1 407 ? 4.107 16.164 0.133 1.00 89.06 407 LYS A O 1
ATOM 3406 N N . LEU A 1 408 ? 5.762 15.611 -1.280 1.00 90.56 408 LEU A N 1
ATOM 3407 C CA . LEU A 1 408 ? 5.500 16.697 -2.215 1.00 90.56 408 LEU A CA 1
ATOM 3408 C C . LEU A 1 408 ? 4.120 16.557 -2.861 1.00 90.56 408 LEU A C 1
ATOM 3410 O O . LEU A 1 408 ? 3.378 17.538 -2.925 1.00 90.56 408 LEU A O 1
ATOM 3414 N N . LEU A 1 409 ? 3.770 15.352 -3.310 1.00 91.12 409 LEU A N 1
ATOM 3415 C CA . LEU A 1 409 ? 2.470 15.078 -3.918 1.00 91.12 409 LEU A CA 1
ATOM 3416 C C . LEU A 1 409 ? 1.335 15.229 -2.897 1.00 91.12 409 LEU A C 1
ATOM 3418 O O . LEU A 1 409 ? 0.338 15.868 -3.214 1.00 91.12 409 LEU A O 1
ATOM 3422 N N . LYS A 1 410 ? 1.516 14.756 -1.653 1.00 88.75 410 LYS A N 1
ATOM 3423 C CA . LYS A 1 410 ? 0.546 14.959 -0.557 1.00 88.75 410 LYS A CA 1
ATOM 3424 C C . LYS A 1 410 ? 0.263 16.436 -0.277 1.00 88.75 410 LYS A C 1
ATOM 3426 O O . LYS A 1 410 ? -0.862 16.778 0.042 1.00 88.75 410 LYS A O 1
ATOM 3431 N N . ASN A 1 411 ? 1.267 17.305 -0.398 1.00 83.31 411 ASN A N 1
ATOM 3432 C CA . ASN A 1 411 ? 1.108 18.749 -0.190 1.00 83.31 411 ASN A CA 1
ATOM 3433 C C . ASN A 1 411 ? 0.511 19.489 -1.401 1.00 83.31 411 ASN A C 1
ATOM 3435 O O . ASN A 1 411 ? 0.266 20.691 -1.310 1.00 83.31 411 ASN A O 1
ATOM 3439 N N . SER A 1 412 ? 0.390 18.813 -2.547 1.00 79.06 412 SER A N 1
ATOM 3440 C CA . SER A 1 412 ? -0.135 19.389 -3.794 1.00 79.06 412 SER A CA 1
ATOM 3441 C C . SER A 1 412 ? -1.609 19.040 -4.039 1.00 79.06 412 SER A C 1
ATOM 3443 O O . SER A 1 412 ? -2.208 19.613 -4.948 1.00 79.06 412 SER A O 1
ATOM 3445 N N . LEU A 1 413 ? -2.142 18.102 -3.251 1.00 71.75 413 LEU A N 1
ATOM 3446 C CA . LEU A 1 413 ? -3.561 17.795 -3.073 1.00 71.75 413 LEU A CA 1
ATOM 3447 C C . LEU A 1 413 ? -4.217 18.854 -2.182 1.00 71.75 413 LEU A C 1
ATOM 3449 O O . LEU A 1 413 ? -5.343 19.284 -2.517 1.00 71.75 413 LEU A O 1
#

Sequence (413 aa):
MEITFLENGIDSLQKGFKSLNEYEQIREGENKNKFFLLKDTIINIHHGIEILMKHILKDESPYLIYSQIDRNVKSGYQEMRQKKLNSIFKTNLKNKIHTVTYEEAFERLKFICGHDFSEKVETKILKLSEYRNQITHSEIFFKETDIINLFEGFLDEIDHYFFESIGKDYKTLNGYSELVINMEKYQEILEEKNLILKKEILDCLGTAFKKLKFGMGADEVKRITDLNTAMGIVEEILKKDFTLGTDLYNGFCSGRIKKIRRISKDHISIFTEDNGSEYIFKFKSMILYFPDLLSNFSPILIFEADEDESDIEKYKDFYSVDMYGRKELTGLYFLKENRLTFDPKEVNDFYYRLDYDEDFVAPSNYPTYKFLTKTIFCQLNVQGLDYVGFEQIIRKYKDLDGSELEKLLKNSL

pLDDT: mean 91.3, std 6.82, range [56.38, 98.06]